Protein AF-A0A7S1X933-F1 (afdb_monomer)

pLDDT: mean 83.54, std 13.33, range [33.0, 96.56]

Radius of gyration: 29.33 Å; Cα contacts (8 Å, |Δi|>4): 426; chains: 1; bounding box: 76×57×85 Å

Nearest PDB structures (foldseek):
  2wit-assembly1_C  TM=8.909E-01  e=7.057E-05  Corynebacterium glutamicum
  8hk0-assembly1_B  TM=3.154E-01  e=6.117E+00  Streptomyces ficellus

Organism: NCBI:txid63592

Foldseek 3Di:
DLVVLLVVVVVVCVVCVVVVVVDPLPQQDCVRHPVNPGDHPCPCLLPVLLVLLQCLLCCLLCVVVLVVVQPPHDPVVSVCCVPVVVVVVVSSVCSVLVVLLVVLQVVCVVVVQDQDDDPPDPPDAGQQKWWAAPVRDTDRFDQDQDPPPGRDRDHDPRIQMRGNLVSDDPVVSSLVSLSVDPPSVVVNVVVVVVVVVVVVVSLLSRLQSVQCVVVVNPNDGDVVSSVVSSVVVVVVLVVLCVVCPVHSVVSVSVVSSVSSVVSVLVVLVVVVVVVQVVCVVVVVDDPPFDDQPDDLCCLPPPPPNDPVSVVLLVCCVPPLLVLQLVLQLLQPVVDDPVSSVVSSCQLPVLVVQLVVLVVCQVVCVVVVHGCNVVSVVSLLSNLVSLLVSLVLLCVLRRHDDDSSSSSSCSNSPVSSSSSSSNVRCVPVNGSYRPPD

Solvent-accessible surface area (backbone atoms only — not comparable to full-atom values): 23777 Å² total; per-residue (Å²): 106,59,70,59,48,44,59,48,51,52,56,50,48,67,68,40,47,64,61,62,74,69,61,76,58,87,64,35,32,53,90,62,20,96,82,67,71,28,46,59,90,53,47,56,55,77,42,62,50,27,51,50,14,41,52,48,54,42,39,68,50,52,51,55,53,53,51,68,79,42,70,94,57,52,73,65,59,48,53,50,51,67,50,51,53,55,49,57,50,49,52,51,50,47,34,53,55,50,44,49,48,51,50,38,39,52,50,18,53,72,71,64,61,52,74,40,68,60,90,90,56,79,95,82,61,56,49,25,47,37,17,25,41,85,85,70,50,78,42,83,56,49,75,38,81,34,99,87,78,44,73,32,91,46,51,60,93,77,32,52,72,42,48,31,48,89,48,49,57,75,78,53,34,63,57,55,59,32,63,82,41,98,59,20,68,58,54,47,53,50,47,53,65,49,50,53,57,51,52,52,54,52,47,56,52,45,18,48,44,54,28,17,62,77,50,82,62,35,92,79,50,60,68,68,56,26,51,51,42,43,52,50,52,52,50,50,52,51,49,39,43,61,74,24,54,98,44,25,66,60,43,50,43,51,53,31,37,63,57,7,56,68,43,51,57,50,49,64,53,45,58,60,50,50,52,51,50,52,30,50,77,69,66,74,49,69,90,80,58,43,71,71,89,56,59,68,59,42,79,78,67,45,90,78,74,50,72,65,46,57,51,42,41,54,39,21,68,79,45,36,25,57,35,42,8,49,42,46,25,28,44,42,75,92,50,58,72,65,62,34,51,46,30,30,45,60,34,33,52,29,44,52,48,18,53,52,42,59,71,40,38,72,63,34,49,77,72,77,40,86,52,60,67,62,20,51,52,26,42,50,52,27,26,51,49,50,20,52,52,51,52,49,46,26,61,64,60,59,31,82,82,55,72,66,59,39,39,50,42,23,67,76,37,39,34,39,49,23,40,42,43,37,50,41,39,70,75,72,42,59,59,41,76,79,87,126

InterPro domains:
  IPR000060 BCCT transporter family [PF02028] (2-109)
  IPR000060 BCCT transporter family [PF02028] (163-281)
  IPR000060 BCCT transporter family [PTHR30047] (1-366)
  IPR018093 BCCT transporter, conserved site [PS01303] (46-55)

Mean predicted aligned error: 9.93 Å

Sequence (436 aa):
YFLSLYVQSWGWYLWLLIPLSFQTDAIAHLDTAPDGRGAGVTWMNDWTIFYWGWWISWAPFVGMFAAKISRGRTVREFLNGMVVVPILYTFLWFVVLGGAGLQMEREAARQGVMCSYSAGLSSDTPVGFVCLSPNGVAVEGAKVADPYTGMSESCAPGFSKISRLSCFSAERQYFLLWEQFSSYRFFGILSIAVLIPSFATSSDSASLVIDCITSNGNPHPPIFQRVFWALTEGAAACALLIAGGRQAVNAVQTASILAALPYTFILCFMCPALWNVLKQEGGDWDHGQATFHCHLVDPITSPGMSTHRWVALGRAVVAPCVDVGRAGASQHQDSSSFVRVMEYITAAAPFYTWILLMALIPVASAANIDISPIAWSFYIAFVANVTRLRINARKVRGIAGHYSTDFIAALVAYPLVAVQLGEEVAANGPLSPKQT

Secondary structure (DSSP, 8-state):
-HHHHHHHHHHHHHHHHHHHHT---SS-BTTT-TTS-PBPTTHHIIIIIHHHHHHHHHHHHHHHHHHHHTTT--HHHHHHHHHHHHHHHHHHHIIIIIHHHHHHHHHHHHTT---BPPTTS-TT--B-EEEE-TTS-EEEPPEEEETTTEEEE-PPTTPEEEE-GGGS-HHHHHHHGGGGSTTHHHHHHHHHHHHHHHHHHHHHHHHHHHHHHHTTT-SS--HHHHHHHHHHHHHHHHHHHHHHGGGHHHHHHHHHHHHHHHHHHHHHHHHHHHHHHHHHHTT---TT-B--SS-TTHHHHSSS--HHHHHHHHHHHH-HHHHHHHHHHGGGTTS-HHHHHHHHHHHHHHHHHHHHHHHHHHHHHHTT---HHHHHHHHHHHHHHHHHHHHHHHHHHTB---HHHHHHHHHHHHHHHHHHHHHHHHHH--SSPPP-

Structure (mmCIF, N/CA/C/O backbone):
data_AF-A0A7S1X933-F1
#
_entry.id   AF-A0A7S1X933-F1
#
loop_
_atom_site.group_PDB
_atom_site.id
_atom_site.type_symbol
_atom_site.label_atom_id
_atom_site.label_alt_id
_atom_site.label_comp_id
_atom_site.label_asym_id
_atom_site.label_entity_id
_atom_site.label_seq_id
_atom_site.pdbx_PDB_ins_code
_atom_site.Cartn_x
_atom_site.Cartn_y
_atom_site.Cartn_z
_atom_site.occupancy
_atom_site.B_iso_or_equiv
_atom_site.auth_seq_id
_atom_site.auth_comp_id
_atom_site.auth_asym_id
_atom_site.auth_atom_id
_atom_site.pdbx_PDB_model_num
ATOM 1 N N . TYR A 1 1 ? 3.484 -12.803 -32.095 1.00 91.88 1 TYR A N 1
ATOM 2 C CA . TYR A 1 1 ? 4.114 -12.815 -30.759 1.00 91.88 1 TYR A CA 1
ATOM 3 C C . TYR A 1 1 ? 3.295 -12.026 -29.744 1.00 91.88 1 TYR A C 1
ATOM 5 O O . TYR A 1 1 ? 2.699 -12.662 -28.892 1.00 91.88 1 TYR A O 1
ATOM 13 N N . PHE A 1 2 ? 3.185 -10.694 -29.854 1.00 94.00 2 PHE A N 1
ATOM 14 C CA . PHE A 1 2 ? 2.499 -9.861 -28.849 1.00 94.00 2 PHE A CA 1
ATOM 15 C C . PHE A 1 2 ? 1.047 -10.255 -28.556 1.00 94.00 2 PHE A C 1
ATOM 17 O O . PHE A 1 2 ? 0.676 -10.333 -27.395 1.00 94.00 2 PHE A O 1
ATOM 24 N N . LEU A 1 3 ? 0.244 -10.583 -29.574 1.00 94.50 3 LEU A N 1
ATOM 25 C CA . LEU A 1 3 ? -1.133 -11.060 -29.365 1.00 94.50 3 LEU A CA 1
ATOM 26 C C . LEU A 1 3 ? -1.183 -12.384 -28.586 1.00 94.50 3 LEU A C 1
ATOM 28 O O . LEU A 1 3 ? -2.011 -12.552 -27.697 1.00 94.50 3 LEU A O 1
ATOM 32 N N . SER A 1 4 ? -0.265 -13.308 -28.878 1.00 96.12 4 SER A N 1
ATOM 33 C CA .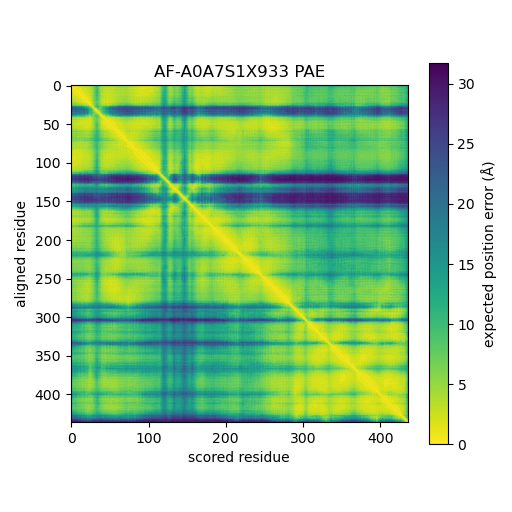 SER A 1 4 ? -0.136 -14.569 -28.139 1.00 96.12 4 SER A CA 1
ATOM 34 C C . SER A 1 4 ? 0.307 -14.319 -26.697 1.00 96.12 4 SER A C 1
ATOM 36 O O . SER A 1 4 ? -0.268 -14.893 -25.778 1.00 96.12 4 SER A O 1
ATOM 38 N N . LEU A 1 5 ? 1.283 -13.422 -26.499 1.00 95.69 5 LEU A N 1
ATOM 39 C CA . LEU A 1 5 ? 1.738 -13.007 -25.174 1.00 95.69 5 LEU A CA 1
ATOM 40 C C . LEU A 1 5 ? 0.599 -12.354 -24.386 1.00 95.69 5 LEU A C 1
ATOM 42 O O . LEU A 1 5 ? 0.437 -12.669 -23.219 1.00 95.69 5 LEU A O 1
ATOM 46 N N . TYR A 1 6 ? -0.234 -11.531 -25.025 1.00 94.62 6 TYR A N 1
ATOM 47 C CA . TYR A 1 6 ? -1.383 -10.890 -24.390 1.00 94.62 6 TYR A CA 1
ATOM 48 C C . TYR A 1 6 ? -2.352 -11.916 -23.795 1.00 94.62 6 TYR A C 1
ATOM 50 O O . TYR A 1 6 ? -2.657 -11.869 -22.605 1.00 94.62 6 TYR A O 1
ATOM 58 N N . VAL A 1 7 ? -2.792 -12.883 -24.608 1.00 95.62 7 VAL A N 1
ATOM 59 C CA . VAL A 1 7 ? -3.700 -13.956 -24.165 1.00 95.62 7 VAL A CA 1
ATOM 60 C C . VAL A 1 7 ? -3.053 -14.795 -23.059 1.00 95.62 7 VAL A C 1
ATOM 62 O O . VAL A 1 7 ? -3.693 -15.111 -22.057 1.00 95.62 7 VAL A O 1
ATOM 65 N N . GLN A 1 8 ? -1.768 -15.118 -23.209 1.00 95.88 8 GLN A N 1
ATOM 66 C CA . GLN A 1 8 ? -1.029 -15.897 -22.222 1.00 95.88 8 GLN A CA 1
ATOM 67 C C . GLN A 1 8 ? -0.871 -15.152 -20.889 1.00 95.88 8 GLN A C 1
ATOM 69 O O . GLN A 1 8 ? -1.072 -15.756 -19.838 1.00 95.88 8 GLN A O 1
ATOM 74 N N . SER A 1 9 ? -0.553 -13.856 -20.910 1.00 95.69 9 SER A N 1
ATOM 75 C CA . SER A 1 9 ? -0.414 -13.020 -19.713 1.00 95.69 9 SER A CA 1
ATOM 76 C C . SER A 1 9 ? -1.706 -12.967 -18.904 1.00 95.69 9 SER A C 1
ATOM 78 O O . SER A 1 9 ? -1.644 -13.037 -17.681 1.00 95.69 9 SER A O 1
ATOM 80 N N . TRP A 1 10 ? -2.869 -12.912 -19.559 1.00 94.88 10 TRP A N 1
ATOM 81 C CA . TRP A 1 10 ? -4.164 -13.003 -18.879 1.00 94.88 10 TRP A CA 1
ATOM 82 C C . TRP A 1 10 ? -4.351 -14.336 -18.155 1.00 94.88 10 TRP A C 1
ATOM 84 O O . TRP A 1 10 ? -4.685 -14.349 -16.971 1.00 94.88 10 TRP A O 1
ATOM 94 N N . GLY A 1 11 ? -4.097 -15.453 -18.844 1.00 96.00 11 GLY A N 1
ATOM 95 C CA . GLY A 1 11 ? -4.201 -16.784 -18.241 1.00 96.00 11 GLY A CA 1
ATOM 96 C C . GLY A 1 11 ? -3.270 -16.952 -17.038 1.00 96.00 11 GLY A C 1
ATOM 97 O O . GLY A 1 11 ? -3.694 -17.432 -15.988 1.00 96.00 11 GLY A O 1
ATOM 98 N N . TRP A 1 12 ? -2.025 -16.484 -17.162 1.00 95.44 12 TRP A N 1
ATOM 99 C CA . TRP A 1 12 ? -1.046 -16.518 -16.076 1.00 95.44 12 TRP A CA 1
ATOM 100 C C . TRP A 1 12 ? -1.426 -15.622 -14.902 1.00 95.44 12 TRP A C 1
ATOM 102 O O . TRP A 1 12 ? -1.317 -16.059 -13.761 1.00 95.44 12 TRP A O 1
ATOM 112 N N . TYR A 1 13 ? -1.898 -14.403 -15.159 1.00 94.81 13 TYR A N 1
ATOM 113 C CA . TYR A 1 13 ? -2.321 -13.490 -14.101 1.00 94.81 13 TYR A CA 1
ATOM 114 C C . TYR A 1 13 ? -3.482 -14.067 -13.286 1.00 94.81 13 TYR A C 1
ATOM 116 O O . TYR A 1 13 ? -3.426 -14.063 -12.061 1.00 94.81 13 TYR A O 1
ATOM 124 N N . LEU A 1 14 ? -4.502 -14.620 -13.950 1.00 95.06 14 LEU A N 1
ATOM 125 C CA . LEU A 1 14 ? -5.646 -15.228 -13.266 1.00 95.06 14 LEU A CA 1
ATOM 126 C C . LEU A 1 14 ? -5.241 -16.459 -12.450 1.00 95.06 14 LEU A C 1
ATOM 128 O O . LEU A 1 14 ? -5.724 -16.637 -11.334 1.00 95.06 14 LEU A O 1
ATOM 132 N N . TRP A 1 15 ? -4.339 -17.284 -12.984 1.00 96.31 15 TRP A N 1
ATOM 133 C CA . TRP A 1 15 ? -3.818 -18.446 -12.267 1.00 96.31 15 TRP A CA 1
ATOM 134 C C . TRP A 1 15 ? -2.989 -18.043 -11.038 1.00 96.31 15 TRP A C 1
ATOM 136 O O . TRP A 1 15 ? -3.133 -18.632 -9.967 1.00 96.31 15 TRP A O 1
ATOM 146 N N . LEU A 1 16 ? -2.161 -17.005 -11.173 1.00 93.44 16 LEU A N 1
ATOM 147 C CA . LEU A 1 16 ? -1.272 -16.528 -10.117 1.00 93.44 16 LEU A CA 1
ATOM 148 C C . LEU A 1 16 ? -1.927 -15.564 -9.124 1.00 93.44 16 LEU A C 1
ATOM 150 O O . LEU A 1 16 ? -1.303 -15.239 -8.116 1.00 93.44 16 LEU A O 1
ATOM 154 N N . LEU A 1 17 ? -3.160 -15.116 -9.365 1.00 93.12 17 LEU A N 1
ATOM 155 C CA . LEU A 1 17 ? -3.806 -14.087 -8.551 1.00 93.12 17 LEU A CA 1
ATOM 156 C C . LEU A 1 17 ? -3.833 -14.459 -7.066 1.00 93.12 17 LEU A C 1
ATOM 158 O O . LEU A 1 17 ? -3.429 -13.663 -6.222 1.00 93.12 17 LEU A O 1
ATOM 162 N N . ILE A 1 18 ? -4.276 -15.677 -6.750 1.00 93.50 18 ILE A N 1
ATOM 163 C CA . ILE A 1 18 ? -4.334 -16.167 -5.371 1.00 93.50 18 ILE A CA 1
ATOM 164 C C . ILE A 1 18 ? -2.924 -16.323 -4.783 1.00 93.50 18 ILE A C 1
ATOM 166 O O . ILE A 1 18 ? -2.656 -15.657 -3.787 1.00 93.50 18 ILE A O 1
ATOM 170 N N . PRO A 1 19 ? -2.002 -17.128 -5.352 1.00 90.50 19 PRO A N 1
ATOM 171 C CA . PRO A 1 19 ? -0.690 -17.315 -4.733 1.00 90.50 19 PRO A CA 1
ATOM 172 C C . PRO A 1 19 ? 0.097 -16.003 -4.594 1.00 90.50 19 PRO A C 1
ATOM 174 O O . PRO A 1 19 ? 0.678 -15.775 -3.539 1.00 90.50 19 PRO A O 1
ATOM 177 N N . LEU A 1 20 ? 0.053 -15.093 -5.577 1.00 88.94 20 LEU A N 1
ATOM 178 C CA . LEU A 1 20 ? 0.737 -13.797 -5.471 1.00 88.94 20 LEU A CA 1
ATOM 179 C C . LEU A 1 20 ? 0.117 -12.872 -4.417 1.00 88.94 20 LEU A C 1
ATOM 181 O O . LEU A 1 20 ? 0.845 -12.100 -3.800 1.00 88.94 20 LEU A O 1
ATOM 185 N N . SER A 1 21 ? -1.194 -12.963 -4.166 1.00 91.25 21 SER A N 1
ATOM 186 C CA . SER A 1 21 ? -1.859 -12.166 -3.119 1.00 91.25 21 SER A CA 1
ATOM 187 C C . SER A 1 21 ? -1.394 -12.533 -1.706 1.00 91.25 21 SER A C 1
ATOM 189 O O . SER A 1 21 ? -1.470 -11.702 -0.805 1.00 91.25 21 SER A O 1
ATOM 191 N N . PHE A 1 22 ? -0.913 -13.765 -1.514 1.00 89.44 22 PHE A N 1
ATOM 192 C CA . PHE A 1 22 ? -0.416 -14.278 -0.232 1.00 89.44 22 PHE A CA 1
ATOM 193 C C . PHE A 1 22 ? 1.101 -14.513 -0.226 1.00 89.44 22 PHE A C 1
ATOM 195 O O . PHE A 1 22 ? 1.631 -15.065 0.739 1.00 89.44 22 PHE A O 1
ATOM 202 N N . GLN A 1 23 ? 1.808 -14.102 -1.281 1.00 85.94 23 GLN A N 1
ATOM 203 C CA . GLN A 1 23 ? 3.253 -14.258 -1.367 1.00 85.94 23 GLN A CA 1
ATOM 204 C C . GLN A 1 23 ? 3.923 -13.314 -0.370 1.00 85.94 23 GLN A C 1
ATOM 206 O O . GLN A 1 23 ? 3.824 -12.095 -0.479 1.00 85.94 23 GLN A O 1
ATOM 211 N N . THR A 1 24 ? 4.639 -13.891 0.588 1.00 83.56 24 THR A N 1
ATOM 212 C CA . THR A 1 24 ? 5.456 -13.163 1.572 1.00 83.56 24 THR A CA 1
ATOM 213 C C . THR A 1 24 ? 6.941 -13.490 1.451 1.00 83.56 24 THR A C 1
ATOM 215 O O . THR A 1 24 ? 7.734 -13.024 2.258 1.00 83.56 24 THR A O 1
ATOM 218 N N . ASP A 1 25 ? 7.307 -14.307 0.457 1.00 77.81 25 ASP A N 1
ATOM 219 C CA . ASP A 1 25 ? 8.660 -14.827 0.214 1.00 77.81 25 ASP A CA 1
ATOM 220 C C . ASP A 1 25 ? 9.264 -15.663 1.358 1.00 77.81 25 ASP A C 1
ATOM 222 O O . ASP A 1 25 ? 10.399 -16.107 1.270 1.00 77.81 25 ASP A O 1
ATOM 226 N N . ALA A 1 26 ? 8.471 -16.009 2.377 1.00 76.25 26 ALA A N 1
ATOM 227 C CA . ALA A 1 26 ? 8.931 -16.749 3.556 1.00 76.25 26 ALA A CA 1
ATOM 228 C C . ALA A 1 26 ? 9.532 -18.142 3.262 1.00 76.25 26 ALA A C 1
ATOM 230 O O . ALA A 1 26 ? 10.187 -18.722 4.123 1.00 76.25 26 ALA A O 1
ATOM 231 N N . ILE A 1 27 ? 9.278 -18.704 2.076 1.00 71.06 27 ILE A N 1
ATOM 232 C CA . ILE A 1 27 ? 9.758 -20.033 1.660 1.00 71.06 27 ILE A CA 1
ATOM 233 C C . ILE A 1 27 ? 10.869 -19.924 0.596 1.00 71.06 27 ILE A C 1
ATOM 235 O O . ILE A 1 27 ? 11.725 -20.804 0.509 1.00 71.06 27 ILE A O 1
ATOM 239 N N . ALA A 1 28 ? 10.872 -18.861 -0.217 1.00 61.47 28 ALA A N 1
ATOM 240 C CA . ALA A 1 28 ? 11.600 -18.787 -1.488 1.00 61.47 28 ALA A CA 1
ATOM 241 C C . ALA A 1 28 ? 12.834 -17.864 -1.458 1.00 61.47 28 ALA A C 1
ATOM 243 O O . ALA A 1 28 ? 13.281 -17.393 -2.505 1.00 61.47 28 ALA A O 1
ATOM 244 N N . HIS A 1 29 ? 13.431 -17.668 -0.281 1.00 62.03 29 HIS A N 1
ATOM 245 C CA . HIS A 1 29 ? 14.722 -16.997 -0.157 1.00 62.03 29 HIS A CA 1
ATOM 246 C C . HIS A 1 29 ? 15.837 -17.795 -0.857 1.00 62.03 29 HIS A C 1
ATOM 248 O O . HIS A 1 29 ? 15.797 -19.030 -0.905 1.00 62.03 29 HIS A O 1
ATOM 254 N N . LEU A 1 30 ? 16.825 -17.076 -1.407 1.00 54.19 30 LEU A N 1
ATOM 255 C CA . LEU A 1 30 ? 17.920 -17.589 -2.253 1.00 54.19 30 LEU A CA 1
ATOM 256 C C . LEU A 1 30 ? 18.667 -18.820 -1.691 1.00 54.19 30 LEU A C 1
ATOM 258 O O . LEU A 1 30 ? 19.241 -19.575 -2.472 1.00 54.19 30 LEU A O 1
ATOM 262 N N . ASP A 1 31 ? 18.591 -19.065 -0.379 1.00 54.16 31 ASP A N 1
ATOM 263 C CA . ASP A 1 31 ? 19.280 -20.164 0.308 1.00 54.16 31 ASP A CA 1
ATOM 264 C C . ASP A 1 31 ? 18.370 -21.356 0.690 1.00 54.16 31 ASP A C 1
ATOM 266 O O . ASP A 1 31 ? 18.869 -22.390 1.133 1.00 54.16 31 ASP A O 1
ATOM 270 N N . THR A 1 32 ? 17.041 -21.250 0.530 1.00 53.56 32 THR A N 1
ATOM 271 C CA . THR A 1 32 ? 16.071 -22.287 0.962 1.00 53.56 32 THR A CA 1
ATOM 272 C C . THR A 1 32 ? 15.069 -22.717 -0.107 1.00 53.56 32 THR A C 1
ATOM 274 O O . THR A 1 32 ? 14.332 -23.683 0.107 1.00 53.56 32 THR A O 1
ATOM 277 N N . ALA A 1 33 ? 15.025 -22.043 -1.260 1.00 55.31 33 ALA A N 1
ATOM 278 C CA . ALA A 1 33 ? 14.154 -22.443 -2.360 1.00 55.31 33 ALA A CA 1
ATOM 279 C C . ALA A 1 33 ? 14.556 -23.842 -2.893 1.00 55.31 33 ALA A C 1
ATOM 281 O O . ALA A 1 33 ? 15.719 -24.037 -3.258 1.00 55.31 33 ALA A O 1
ATOM 282 N N . PRO A 1 34 ? 13.627 -24.820 -2.988 1.00 52.78 34 PRO A N 1
ATOM 283 C CA . PRO A 1 34 ? 13.935 -26.193 -3.416 1.00 52.78 34 PRO A CA 1
ATOM 284 C C . PRO A 1 34 ? 14.586 -26.319 -4.802 1.00 52.78 34 PRO A C 1
ATOM 286 O O . PRO A 1 34 ? 15.163 -27.355 -5.121 1.00 52.78 34 PRO A O 1
ATOM 289 N N . ASP A 1 35 ? 14.471 -25.288 -5.637 1.00 58.53 35 ASP A N 1
ATOM 290 C CA . ASP A 1 35 ? 15.016 -25.228 -6.990 1.00 58.53 35 ASP A CA 1
ATOM 291 C C . ASP A 1 35 ? 16.344 -24.451 -7.092 1.00 58.53 35 ASP A C 1
ATOM 293 O O . ASP A 1 35 ? 16.897 -24.342 -8.190 1.00 58.53 35 ASP A O 1
ATOM 297 N N . GLY A 1 36 ? 16.863 -23.916 -5.977 1.00 55.59 36 GLY A N 1
ATOM 298 C CA . GLY A 1 36 ? 18.095 -23.121 -5.931 1.00 55.59 36 GLY A CA 1
ATOM 299 C C . GLY A 1 36 ? 18.015 -21.805 -6.713 1.00 55.59 36 GLY A C 1
ATOM 300 O O . GLY A 1 36 ? 19.046 -21.250 -7.092 1.00 55.59 36 GLY A O 1
ATOM 301 N N . ARG A 1 37 ? 16.799 -21.327 -7.012 1.00 57.91 37 ARG A N 1
ATOM 302 C CA . ARG A 1 37 ? 16.532 -20.112 -7.801 1.00 57.91 37 ARG A CA 1
ATOM 303 C C . ARG A 1 37 ? 15.656 -19.118 -7.040 1.00 57.91 37 ARG A C 1
ATOM 305 O O . ARG A 1 37 ? 14.892 -18.373 -7.653 1.00 57.91 37 ARG A O 1
ATOM 312 N N . GLY A 1 38 ? 15.766 -19.122 -5.712 1.00 59.78 38 GLY A N 1
ATOM 313 C CA . GLY A 1 38 ? 15.037 -18.206 -4.842 1.00 59.78 38 GLY A CA 1
ATOM 314 C C . GLY A 1 38 ? 15.299 -16.741 -5.191 1.00 59.78 38 GLY A C 1
ATOM 315 O O . GLY A 1 38 ? 16.345 -16.390 -5.743 1.00 59.78 38 GLY A O 1
ATOM 316 N N . ALA A 1 39 ? 14.330 -15.881 -4.894 1.00 64.19 39 ALA A N 1
ATOM 317 C CA . ALA A 1 39 ? 14.489 -14.448 -5.075 1.00 64.19 39 ALA A CA 1
ATOM 318 C C . ALA A 1 39 ? 15.403 -13.878 -3.977 1.00 64.19 39 ALA A C 1
ATOM 320 O O . ALA A 1 39 ? 15.568 -14.465 -2.902 1.00 64.19 39 ALA A O 1
ATOM 321 N N . GLY A 1 40 ? 16.069 -12.754 -4.267 1.00 67.94 40 GLY A N 1
ATOM 322 C CA . GLY A 1 40 ? 16.910 -12.087 -3.271 1.00 67.94 40 GLY A CA 1
ATOM 323 C C . GLY A 1 40 ? 16.071 -11.678 -2.063 1.00 67.94 40 GLY A C 1
ATOM 324 O O . GLY A 1 40 ? 14.895 -11.367 -2.223 1.00 67.94 40 GLY A O 1
ATOM 325 N N . VAL A 1 41 ? 16.673 -11.616 -0.873 1.00 69.62 41 VAL A N 1
ATOM 326 C CA . VAL A 1 41 ? 15.973 -11.268 0.386 1.00 69.62 41 VAL A CA 1
ATOM 327 C C . VAL A 1 41 ? 15.207 -9.935 0.287 1.00 69.62 41 VAL A C 1
ATOM 329 O O . VAL A 1 41 ? 14.226 -9.716 0.992 1.00 69.62 41 VAL A O 1
ATOM 332 N N . THR A 1 42 ? 15.619 -9.036 -0.611 1.00 78.44 42 THR A N 1
ATOM 333 C CA . THR A 1 42 ? 14.981 -7.732 -0.831 1.00 78.44 42 THR A CA 1
ATOM 334 C C . THR A 1 42 ? 13.876 -7.736 -1.885 1.00 78.44 42 THR A C 1
ATOM 336 O O . THR A 1 42 ? 13.177 -6.737 -2.003 1.00 78.44 42 THR A O 1
ATOM 339 N N . TRP A 1 43 ? 13.643 -8.829 -2.621 1.00 81.94 43 TRP A N 1
ATOM 340 C CA . TRP A 1 43 ? 12.749 -8.827 -3.787 1.00 81.94 43 TRP A CA 1
ATOM 341 C C . TRP A 1 43 ? 11.331 -8.350 -3.451 1.00 81.94 43 TRP A C 1
ATOM 343 O O . TRP A 1 43 ? 10.768 -7.512 -4.155 1.00 81.94 43 TRP A O 1
ATOM 353 N N . MET A 1 44 ? 10.764 -8.820 -2.336 1.00 85.31 44 MET A N 1
ATOM 354 C CA . MET A 1 44 ? 9.445 -8.364 -1.884 1.00 85.31 44 MET A CA 1
ATOM 355 C C . MET A 1 44 ? 9.421 -6.871 -1.544 1.00 85.31 44 MET A C 1
ATOM 357 O O . MET A 1 44 ? 8.425 -6.207 -1.835 1.00 85.31 44 MET A O 1
ATOM 361 N N . ASN A 1 45 ? 10.500 -6.347 -0.956 1.00 84.06 45 ASN A N 1
ATOM 362 C CA . ASN A 1 45 ? 10.629 -4.933 -0.606 1.00 84.06 45 ASN A CA 1
ATOM 363 C C . ASN A 1 45 ? 10.760 -4.064 -1.861 1.00 84.06 45 ASN A C 1
ATOM 365 O O . ASN A 1 45 ? 10.062 -3.059 -1.981 1.00 84.06 45 ASN A O 1
ATOM 369 N N . ASP A 1 46 ? 11.591 -4.495 -2.809 1.00 84.06 46 ASP A N 1
ATOM 370 C CA . ASP A 1 46 ? 11.923 -3.750 -4.026 1.00 84.06 46 ASP A CA 1
ATOM 371 C C . ASP A 1 46 ? 10.747 -3.698 -5.020 1.00 84.06 46 ASP A C 1
ATOM 373 O O . ASP A 1 46 ? 10.640 -2.759 -5.813 1.00 84.06 46 ASP A O 1
ATOM 377 N N . TRP A 1 47 ? 9.846 -4.690 -4.967 1.00 88.88 47 TRP A N 1
ATOM 378 C CA . TRP A 1 47 ? 8.699 -4.824 -5.868 1.00 88.88 47 TRP A CA 1
ATOM 379 C C . TRP A 1 47 ? 7.362 -4.692 -5.135 1.00 88.88 47 TRP A C 1
ATOM 381 O O . TRP A 1 47 ? 6.790 -3.605 -5.076 1.00 88.88 47 TRP A O 1
ATOM 391 N N . THR A 1 48 ? 6.822 -5.792 -4.606 1.00 91.44 48 THR A N 1
ATOM 392 C CA . THR A 1 48 ? 5.431 -5.867 -4.133 1.00 91.44 48 THR A CA 1
ATOM 393 C C . THR A 1 48 ? 5.120 -4.843 -3.041 1.00 91.44 48 THR A C 1
ATOM 395 O O . THR A 1 48 ? 4.131 -4.118 -3.139 1.00 91.44 48 THR A O 1
ATOM 398 N N . ILE A 1 49 ? 5.964 -4.754 -2.011 1.00 90.69 49 ILE A N 1
ATOM 399 C CA . ILE A 1 49 ? 5.756 -3.849 -0.873 1.00 90.69 49 ILE A CA 1
ATOM 400 C C . ILE A 1 49 ? 5.952 -2.396 -1.304 1.00 90.69 49 ILE A C 1
ATOM 402 O O . ILE A 1 49 ? 5.149 -1.542 -0.924 1.00 90.69 49 ILE A O 1
ATOM 406 N N . PHE A 1 50 ? 6.955 -2.114 -2.139 1.00 92.19 50 PHE A N 1
ATOM 407 C CA . PHE A 1 50 ? 7.131 -0.790 -2.723 1.00 92.19 50 PHE A CA 1
ATOM 408 C C . PHE A 1 50 ? 5.895 -0.345 -3.514 1.00 92.19 50 PHE A C 1
ATOM 410 O O . PHE A 1 50 ? 5.369 0.732 -3.239 1.00 92.19 50 PHE A O 1
ATOM 417 N N . TYR A 1 51 ? 5.391 -1.159 -4.450 1.00 93.94 51 TYR A N 1
ATOM 418 C CA . TYR A 1 51 ? 4.209 -0.789 -5.232 1.00 93.94 51 TYR A CA 1
ATOM 419 C C . TYR A 1 51 ? 2.967 -0.645 -4.355 1.00 93.94 51 TYR A C 1
ATOM 421 O O . TYR A 1 51 ? 2.195 0.285 -4.573 1.00 93.94 51 TYR A O 1
ATOM 429 N N . TRP A 1 52 ? 2.781 -1.481 -3.327 1.00 94.50 52 TRP A N 1
ATOM 430 C CA . TRP A 1 52 ? 1.699 -1.257 -2.366 1.00 94.50 52 TRP A CA 1
ATOM 431 C C . TRP A 1 52 ? 1.833 0.078 -1.643 1.00 94.50 52 TRP A C 1
ATOM 433 O O . TRP A 1 52 ? 0.861 0.830 -1.584 1.00 94.50 52 TRP A O 1
ATOM 443 N N . GLY A 1 53 ? 3.031 0.403 -1.154 1.00 93.75 53 GLY A N 1
ATOM 444 C CA . GLY A 1 53 ? 3.309 1.692 -0.531 1.00 93.75 53 GLY A CA 1
ATOM 445 C C . GLY A 1 53 ? 3.024 2.856 -1.482 1.00 93.75 53 GLY A C 1
ATOM 446 O O . GLY A 1 53 ? 2.285 3.783 -1.149 1.00 93.75 53 GLY A O 1
ATOM 447 N N . TRP A 1 54 ? 3.518 2.773 -2.714 1.00 94.12 54 TRP A N 1
ATOM 448 C CA . TRP A 1 54 ? 3.242 3.763 -3.747 1.00 94.12 54 TRP A CA 1
ATOM 449 C C . TRP A 1 54 ? 1.732 3.947 -3.947 1.00 94.12 54 TRP A C 1
ATOM 451 O O . TRP A 1 54 ? 1.226 5.049 -3.729 1.00 94.12 54 TRP A O 1
ATOM 461 N N . TRP A 1 55 ? 0.981 2.892 -4.274 1.00 94.19 55 TRP A N 1
ATOM 462 C CA . TRP A 1 55 ? -0.453 3.012 -4.558 1.00 94.19 55 TRP A CA 1
ATOM 463 C C . TRP A 1 55 ? -1.256 3.547 -3.372 1.00 94.19 55 TRP A C 1
ATOM 465 O O . TRP A 1 55 ? -2.145 4.376 -3.562 1.00 94.19 55 TRP A O 1
ATOM 475 N N . ILE A 1 56 ? -0.920 3.128 -2.151 1.00 94.44 56 ILE A N 1
ATOM 476 C CA . ILE A 1 56 ? -1.569 3.607 -0.928 1.00 94.44 56 ILE A CA 1
ATOM 477 C C . ILE A 1 56 ? -1.283 5.095 -0.710 1.00 94.44 56 ILE A C 1
ATOM 479 O O . ILE A 1 56 ? -2.217 5.856 -0.473 1.00 94.44 56 ILE A O 1
ATOM 483 N N . SER A 1 57 ? -0.030 5.540 -0.845 1.00 91.19 57 SER A N 1
ATOM 484 C CA . SER A 1 57 ? 0.315 6.964 -0.701 1.00 91.19 57 SER A CA 1
ATOM 485 C C . SER A 1 57 ? -0.359 7.854 -1.759 1.00 91.19 57 SER A C 1
ATOM 487 O O . SER A 1 57 ? -0.645 9.021 -1.496 1.00 91.19 57 SER A O 1
ATOM 489 N N . TRP A 1 58 ? -0.669 7.299 -2.936 1.00 90.44 58 TRP A N 1
ATOM 490 C CA . TRP A 1 58 ? -1.349 7.990 -4.039 1.00 90.44 58 TRP A CA 1
ATOM 491 C C . TRP A 1 58 ? -2.880 7.924 -3.996 1.00 90.44 58 TRP A C 1
ATOM 493 O O . TRP A 1 58 ? -3.550 8.701 -4.682 1.00 90.44 58 TRP A O 1
ATOM 503 N N . ALA A 1 59 ? -3.462 7.043 -3.183 1.00 90.19 59 ALA A N 1
ATOM 504 C CA . ALA A 1 59 ? -4.907 6.864 -3.092 1.00 90.19 59 ALA A CA 1
ATOM 505 C C . ALA A 1 59 ? -5.720 8.148 -2.787 1.00 90.19 59 ALA A C 1
ATOM 507 O O . ALA A 1 59 ? -6.759 8.319 -3.433 1.00 90.19 59 ALA A O 1
ATOM 508 N N . PRO A 1 60 ? -5.301 9.090 -1.907 1.00 84.94 60 PRO A N 1
ATOM 509 C CA . PRO A 1 60 ? -6.084 10.308 -1.671 1.00 84.94 60 PRO A CA 1
ATOM 510 C C . PRO A 1 60 ? -6.146 11.206 -2.912 1.00 84.94 60 PRO A C 1
ATOM 512 O O . PRO A 1 60 ? -7.188 11.797 -3.202 1.00 84.94 60 PRO A O 1
ATOM 515 N N . PHE A 1 61 ? -5.049 11.269 -3.672 1.00 84.69 61 PHE A N 1
ATOM 516 C CA . PHE A 1 61 ? -4.973 12.021 -4.921 1.00 84.69 61 PHE A CA 1
ATOM 517 C C . PHE A 1 61 ? -5.891 11.417 -5.990 1.00 84.69 61 PHE A C 1
ATOM 519 O O . PHE A 1 61 ? -6.790 12.091 -6.505 1.00 84.69 61 PHE A O 1
ATOM 526 N N . VAL A 1 62 ? -5.697 10.128 -6.278 1.00 88.81 62 VAL A N 1
ATOM 527 C CA . VAL A 1 62 ? -6.449 9.425 -7.322 1.00 88.81 62 VAL A CA 1
ATOM 528 C C . VAL A 1 62 ? -7.937 9.383 -6.981 1.00 88.81 62 VAL A C 1
ATOM 530 O O . VAL A 1 62 ? -8.761 9.615 -7.861 1.00 88.81 62 VAL A O 1
ATOM 533 N N . GLY A 1 63 ? -8.296 9.169 -5.712 1.00 87.56 63 GLY A N 1
ATOM 534 C CA . GLY A 1 63 ? -9.685 9.140 -5.254 1.00 87.56 63 GLY A CA 1
ATOM 535 C C . GLY A 1 63 ? -10.417 10.468 -5.462 1.00 87.56 63 GLY A C 1
ATOM 536 O O . GLY A 1 63 ? -11.519 10.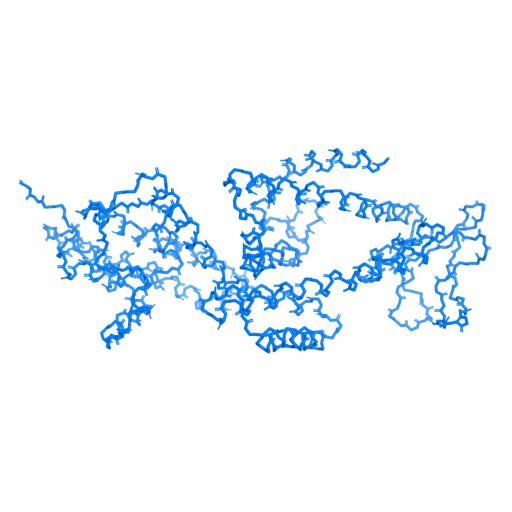485 -6.012 1.00 87.56 63 GLY A O 1
ATOM 537 N N . MET A 1 64 ? -9.794 11.593 -5.096 1.00 84.88 64 MET A N 1
ATOM 538 C CA . MET A 1 64 ? -10.366 12.932 -5.300 1.00 84.88 64 MET A CA 1
ATOM 539 C C . MET A 1 64 ? -10.525 13.273 -6.784 1.00 84.88 64 MET A C 1
ATOM 541 O O . MET A 1 64 ? -11.566 13.790 -7.199 1.00 84.88 64 MET A O 1
ATOM 545 N N . PHE A 1 65 ? -9.512 12.969 -7.597 1.00 82.12 65 PHE A N 1
ATOM 546 C CA . PHE A 1 65 ? -9.581 13.167 -9.043 1.00 82.12 65 PHE A CA 1
ATOM 547 C C . PHE A 1 65 ? -10.697 12.320 -9.670 1.00 82.12 65 PHE A C 1
ATOM 549 O O . PHE A 1 65 ? -11.561 12.851 -10.372 1.00 82.12 65 PHE A O 1
ATOM 556 N N . ALA A 1 66 ? -10.725 11.024 -9.347 1.00 86.75 66 ALA A N 1
ATOM 557 C CA . ALA A 1 66 ? -11.730 10.069 -9.796 1.00 86.75 66 ALA A CA 1
ATOM 558 C C . ALA A 1 66 ? -13.152 10.521 -9.438 1.00 86.75 66 ALA A C 1
ATOM 560 O O . ALA A 1 66 ? -14.043 10.452 -10.288 1.00 86.75 66 ALA A O 1
ATOM 561 N N . ALA A 1 67 ? -13.361 11.035 -8.223 1.00 86.00 67 ALA A N 1
ATOM 562 C CA . ALA A 1 67 ? -14.645 11.568 -7.782 1.00 86.00 67 ALA A CA 1
ATOM 563 C C . ALA A 1 67 ? -15.082 12.789 -8.610 1.00 86.00 67 ALA A C 1
ATOM 565 O O . ALA A 1 67 ? -16.223 12.843 -9.073 1.00 86.00 67 ALA A O 1
ATOM 566 N N . LYS A 1 68 ? -14.174 13.744 -8.867 1.00 81.38 68 LYS A N 1
ATOM 567 C CA . LYS A 1 68 ? -14.481 14.964 -9.637 1.00 81.38 68 LYS A CA 1
ATOM 568 C C . LYS A 1 68 ? -14.921 14.662 -11.070 1.00 81.38 68 LYS A C 1
ATOM 570 O O . LYS A 1 68 ? -15.911 15.227 -11.532 1.00 81.38 68 LYS A O 1
ATOM 575 N N . ILE A 1 69 ? -14.226 13.761 -11.765 1.00 84.56 69 ILE A N 1
ATOM 576 C CA . ILE A 1 69 ? -14.544 13.419 -13.164 1.00 84.56 69 ILE A CA 1
ATOM 577 C C . ILE A 1 69 ? -15.736 12.459 -13.308 1.00 84.56 69 ILE A C 1
ATOM 579 O O . ILE A 1 69 ? -16.206 12.218 -14.419 1.00 84.56 69 ILE A O 1
ATOM 583 N N . SER A 1 70 ? -16.229 11.905 -12.197 1.00 91.44 70 SER A N 1
ATOM 584 C CA . SER A 1 70 ? -17.303 10.901 -12.186 1.00 91.44 70 SER A CA 1
ATOM 585 C C . SER A 1 70 ? -18.641 11.445 -11.682 1.00 91.44 70 SER A C 1
ATOM 587 O O . SER A 1 70 ? -19.554 10.670 -11.397 1.00 91.44 70 SER A O 1
ATOM 589 N N . ARG A 1 71 ? -18.789 12.774 -11.591 1.00 88.94 71 ARG A N 1
ATOM 590 C CA . ARG A 1 71 ? -20.042 13.418 -11.178 1.00 88.94 71 ARG A CA 1
ATOM 591 C C . ARG A 1 71 ? -21.201 12.996 -12.091 1.00 88.94 71 ARG A C 1
ATOM 593 O O . ARG A 1 71 ? -21.117 13.133 -13.307 1.00 88.94 71 ARG A O 1
ATOM 600 N N . GLY A 1 72 ? -22.291 12.521 -11.487 1.00 90.94 72 GLY A N 1
ATOM 601 C CA . GLY A 1 72 ? -23.503 12.097 -12.201 1.00 90.94 72 GLY A CA 1
ATOM 602 C C . GLY A 1 72 ? -23.486 10.656 -12.723 1.00 90.94 72 GLY A C 1
ATOM 603 O O . GLY A 1 72 ? -24.445 10.254 -13.373 1.00 90.94 72 GLY A O 1
ATOM 604 N N . ARG A 1 73 ? -22.434 9.874 -12.443 1.00 93.75 73 ARG A N 1
ATOM 605 C CA . ARG A 1 73 ? -22.382 8.437 -12.759 1.00 93.75 73 ARG A CA 1
ATOM 606 C C . ARG A 1 73 ? -22.939 7.602 -11.612 1.00 93.75 73 ARG A C 1
ATOM 608 O O . ARG A 1 73 ? -22.826 7.984 -10.449 1.00 93.75 73 ARG A O 1
ATOM 615 N N . THR A 1 74 ? -23.479 6.429 -11.927 1.00 94.19 74 THR A N 1
ATOM 616 C CA . THR A 1 74 ? -23.827 5.442 -10.898 1.00 94.19 74 THR A CA 1
ATOM 617 C C . THR A 1 74 ? -22.563 4.833 -10.282 1.00 94.19 74 THR A C 1
ATOM 619 O O . THR A 1 74 ? -21.525 4.724 -10.939 1.00 94.19 74 THR A O 1
ATOM 622 N N . VAL A 1 75 ? -22.650 4.354 -9.034 1.00 90.94 75 VAL A N 1
ATOM 623 C CA . VAL A 1 75 ? -21.534 3.656 -8.360 1.00 90.94 75 VAL A CA 1
ATOM 624 C C . VAL A 1 75 ? -21.046 2.460 -9.186 1.00 90.94 75 VAL A C 1
ATOM 626 O O . VAL A 1 75 ? -19.848 2.214 -9.284 1.00 90.94 75 VAL A O 1
ATOM 629 N N . ARG A 1 76 ? -21.963 1.741 -9.846 1.00 92.31 76 ARG A N 1
ATOM 630 C CA . ARG A 1 76 ? -21.623 0.603 -10.710 1.00 92.31 76 ARG A CA 1
ATOM 631 C C . ARG A 1 76 ? -20.803 1.027 -11.928 1.00 92.31 76 ARG A C 1
ATOM 633 O O . ARG A 1 76 ? -19.789 0.400 -12.220 1.00 92.31 76 ARG A O 1
ATOM 640 N N . GLU A 1 77 ? -21.232 2.067 -12.640 1.00 93.81 77 GLU A N 1
ATOM 641 C CA . GLU A 1 77 ? -20.497 2.592 -13.799 1.00 93.81 77 GLU A CA 1
ATOM 642 C C . GLU A 1 77 ? -19.127 3.128 -13.392 1.00 93.81 77 GLU A C 1
ATOM 644 O O . GLU A 1 77 ? -18.139 2.889 -14.086 1.00 93.81 77 GLU A O 1
ATOM 649 N N . PHE A 1 78 ? -19.064 3.812 -12.248 1.00 92.62 78 PHE A N 1
ATOM 650 C CA . PHE A 1 78 ? -17.820 4.295 -11.669 1.00 92.62 78 PHE A CA 1
ATOM 651 C C . PHE A 1 78 ? -16.836 3.150 -11.402 1.00 92.62 78 PHE A C 1
ATOM 653 O O . PHE A 1 78 ? -15.718 3.183 -11.914 1.00 92.62 78 PHE A O 1
ATOM 660 N N . LEU A 1 79 ? -17.260 2.117 -10.664 1.00 91.88 79 LEU A N 1
ATOM 661 C CA . LEU A 1 79 ? -16.407 0.978 -10.316 1.00 91.88 79 LEU A CA 1
ATOM 662 C C . LEU A 1 79 ? -15.953 0.205 -11.558 1.00 91.88 79 LEU A C 1
ATOM 664 O O . LEU A 1 79 ? -14.767 -0.079 -11.705 1.00 91.88 79 LEU A O 1
ATOM 668 N N . ASN A 1 80 ? -16.869 -0.080 -12.486 1.00 93.25 80 ASN A N 1
ATOM 669 C CA . ASN A 1 80 ? -16.526 -0.784 -13.719 1.00 93.25 80 ASN A CA 1
ATOM 670 C C . ASN A 1 80 ? -15.528 0.016 -14.563 1.00 93.25 80 ASN A C 1
ATOM 672 O O . ASN A 1 80 ? -14.551 -0.546 -15.050 1.00 93.25 80 ASN A O 1
ATOM 676 N N . GLY A 1 81 ? -15.734 1.328 -14.708 1.00 91.50 81 GLY A N 1
ATOM 677 C CA . GLY A 1 81 ? -14.821 2.191 -15.454 1.00 91.50 81 GLY A CA 1
ATOM 678 C C . GLY A 1 81 ? -13.434 2.274 -14.815 1.00 91.50 81 GLY A C 1
ATOM 679 O O . GLY A 1 81 ? -12.433 2.137 -15.513 1.00 91.50 81 GLY A O 1
ATOM 680 N N . MET A 1 82 ? -13.376 2.450 -13.493 1.00 90.94 82 MET A N 1
ATOM 681 C CA . MET A 1 82 ? -12.123 2.614 -12.745 1.00 90.94 82 MET A CA 1
ATOM 682 C C . MET A 1 82 ? -11.314 1.325 -12.609 1.00 90.94 82 MET A C 1
ATOM 684 O O . MET A 1 82 ? -10.098 1.390 -12.482 1.00 90.94 82 MET A O 1
ATOM 688 N N . VAL A 1 83 ? -11.958 0.159 -12.643 1.00 91.69 83 VAL A N 1
ATOM 689 C CA . VAL A 1 83 ? -11.258 -1.127 -12.546 1.00 91.69 83 VAL A CA 1
ATOM 690 C C . VAL A 1 83 ? -10.905 -1.654 -13.935 1.00 91.69 83 VAL A C 1
ATOM 692 O O . VAL A 1 83 ? -9.749 -1.960 -14.206 1.00 91.69 83 VAL A O 1
ATOM 695 N N . VAL A 1 84 ? -11.871 -1.734 -14.853 1.00 93.69 84 VAL A N 1
ATOM 696 C CA . VAL A 1 84 ? -11.673 -2.439 -16.129 1.00 93.69 84 VAL A CA 1
ATOM 697 C C . VAL A 1 84 ? -10.736 -1.675 -17.062 1.00 93.69 84 VAL A C 1
ATOM 699 O O . VAL A 1 84 ? -9.822 -2.274 -17.630 1.00 93.69 84 VAL A O 1
ATOM 702 N N . VAL A 1 85 ? -10.928 -0.361 -17.224 1.00 92.81 85 VAL A N 1
ATOM 703 C CA . VAL A 1 85 ? -10.158 0.422 -18.206 1.00 92.81 85 VAL A CA 1
ATOM 704 C C . VAL A 1 85 ? -8.664 0.458 -17.858 1.00 92.81 85 VAL A C 1
ATOM 706 O O . VAL A 1 85 ? -7.860 0.127 -18.735 1.00 92.81 85 VAL A O 1
ATOM 709 N N . PRO A 1 86 ? -8.250 0.768 -16.610 1.00 93.19 86 PRO A N 1
ATOM 710 C CA . PRO A 1 86 ? -6.834 0.761 -16.258 1.00 93.19 86 PRO A CA 1
ATOM 711 C C . PRO A 1 86 ? -6.205 -0.627 -16.337 1.00 93.19 86 PRO A C 1
ATOM 713 O O . PRO A 1 86 ? -5.060 -0.733 -16.770 1.00 93.19 86 PRO A O 1
ATOM 716 N N . ILE A 1 87 ? -6.937 -1.693 -15.992 1.00 94.06 87 ILE A N 1
ATOM 717 C CA . ILE A 1 87 ? -6.434 -3.067 -16.130 1.00 94.06 87 ILE A CA 1
ATOM 718 C C . ILE A 1 87 ? -6.131 -3.368 -17.600 1.00 94.06 87 ILE A C 1
ATOM 720 O O . ILE A 1 87 ? -5.007 -3.748 -17.924 1.00 94.06 87 ILE A O 1
ATOM 724 N N . LEU A 1 88 ? -7.086 -3.144 -18.508 1.00 93.94 88 LEU A N 1
ATOM 725 C CA . LEU A 1 88 ? -6.893 -3.409 -19.939 1.00 93.94 88 LEU A CA 1
ATOM 726 C C . LEU A 1 88 ? -5.701 -2.632 -20.510 1.00 93.94 88 LEU A C 1
ATOM 728 O O . LEU A 1 88 ? -4.882 -3.205 -21.235 1.00 93.94 88 LEU A O 1
ATOM 732 N N . TYR A 1 89 ? -5.588 -1.351 -20.150 1.00 94.75 89 TYR A N 1
ATOM 733 C CA . TYR A 1 89 ? -4.470 -0.505 -20.554 1.00 94.75 89 TYR A CA 1
ATOM 734 C C . TYR A 1 89 ? -3.134 -1.017 -20.002 1.00 94.75 89 TYR A C 1
ATOM 736 O O . TYR A 1 89 ? -2.164 -1.134 -20.747 1.00 94.75 89 TYR A O 1
ATOM 744 N N . THR A 1 90 ? -3.091 -1.384 -18.722 1.00 95.12 90 THR A N 1
ATOM 745 C CA . THR A 1 90 ? -1.883 -1.883 -18.053 1.00 95.12 90 THR A CA 1
ATOM 746 C C . THR A 1 90 ? -1.394 -3.182 -18.692 1.00 95.12 90 THR A C 1
ATOM 748 O O . THR A 1 90 ? -0.210 -3.308 -19.000 1.00 95.12 90 THR A O 1
ATOM 751 N N . PHE A 1 91 ? -2.303 -4.118 -18.985 1.00 95.44 91 PHE A N 1
ATOM 752 C CA . PHE A 1 91 ? -1.969 -5.334 -19.730 1.00 95.44 91 PHE A CA 1
ATOM 753 C C . PHE A 1 91 ? -1.407 -5.014 -21.112 1.00 95.44 91 PHE A C 1
ATOM 755 O O . PHE A 1 91 ? -0.378 -5.566 -21.493 1.00 95.44 91 PHE A O 1
ATOM 762 N N . LEU A 1 92 ? -2.056 -4.119 -21.861 1.00 95.06 92 LEU A N 1
ATOM 763 C CA . LEU A 1 92 ? -1.585 -3.728 -23.188 1.00 95.06 92 LEU A CA 1
ATOM 764 C C . LEU A 1 92 ? -0.170 -3.140 -23.113 1.00 95.06 92 LEU A C 1
ATOM 766 O O . LEU A 1 92 ? 0.711 -3.561 -23.860 1.00 95.06 92 LEU A O 1
ATOM 770 N N . TRP A 1 93 ? 0.055 -2.219 -22.179 1.00 95.12 93 TRP A N 1
ATOM 771 C CA . TRP A 1 93 ? 1.334 -1.548 -21.979 1.00 95.12 93 TRP A CA 1
ATOM 772 C C . TRP A 1 93 ? 2.463 -2.531 -21.649 1.00 95.12 93 TRP A C 1
ATOM 774 O O . TRP A 1 93 ? 3.476 -2.569 -22.350 1.00 95.12 93 TRP A O 1
ATOM 784 N N . PHE A 1 94 ? 2.278 -3.375 -20.628 1.00 95.50 94 PHE A N 1
ATOM 785 C CA . PHE A 1 94 ? 3.301 -4.339 -20.213 1.00 95.50 94 PHE A CA 1
ATOM 786 C C . PHE A 1 94 ? 3.527 -5.447 -21.242 1.00 95.50 94 PHE A C 1
ATOM 788 O O . PHE A 1 94 ? 4.661 -5.889 -21.418 1.00 95.50 94 PHE A O 1
ATOM 795 N N . VAL A 1 95 ? 2.492 -5.882 -21.963 1.00 96.12 95 VAL A N 1
ATOM 796 C CA . VAL A 1 95 ? 2.653 -6.881 -23.027 1.00 96.12 95 VAL A CA 1
ATOM 797 C C . VAL A 1 95 ? 3.438 -6.307 -24.201 1.00 96.12 95 VAL A C 1
ATOM 799 O O . VAL A 1 95 ? 4.292 -7.004 -24.743 1.00 96.12 95 VAL A O 1
ATOM 802 N N . VAL A 1 96 ? 3.182 -5.058 -24.597 1.00 94.12 96 VAL A N 1
ATOM 803 C CA . VAL A 1 96 ? 3.892 -4.430 -25.719 1.00 94.12 96 VAL A CA 1
ATOM 804 C C . VAL A 1 96 ? 5.331 -4.102 -25.329 1.00 94.12 96 VAL A C 1
ATOM 806 O O . VAL A 1 96 ? 6.255 -4.635 -25.938 1.00 94.12 96 VAL A O 1
ATOM 809 N N . LEU A 1 97 ? 5.549 -3.276 -24.302 1.00 93.25 97 LEU A N 1
ATOM 810 C CA . LEU A 1 97 ? 6.902 -2.846 -23.938 1.00 93.25 97 LEU A CA 1
ATOM 811 C C . LEU A 1 97 ? 7.677 -3.955 -23.222 1.00 93.25 97 LEU A C 1
ATOM 813 O O . LEU A 1 97 ? 8.779 -4.306 -23.633 1.00 93.25 97 LEU A O 1
ATOM 817 N N . GLY A 1 98 ? 7.092 -4.582 -22.202 1.00 93.75 98 GLY A N 1
ATOM 818 C CA . GLY A 1 98 ? 7.739 -5.694 -21.499 1.00 93.75 98 GLY A CA 1
ATOM 819 C C . GLY A 1 98 ? 7.967 -6.900 -22.412 1.00 93.75 98 GLY A C 1
ATOM 820 O O . GLY A 1 98 ? 9.032 -7.512 -22.379 1.00 93.75 98 GLY A O 1
ATOM 821 N N . GLY A 1 99 ? 7.016 -7.205 -23.301 1.00 94.44 99 GLY A N 1
ATOM 822 C CA . GLY A 1 99 ? 7.184 -8.255 -24.304 1.00 94.44 99 GLY A CA 1
ATOM 823 C C . GLY A 1 99 ? 8.312 -7.974 -25.294 1.00 94.44 99 GLY A C 1
ATOM 824 O O . GLY A 1 99 ? 9.029 -8.909 -25.652 1.00 94.44 99 GLY A O 1
ATOM 825 N N . ALA A 1 100 ? 8.494 -6.717 -25.707 1.00 92.19 100 ALA A N 1
ATOM 826 C CA . ALA A 1 100 ? 9.571 -6.323 -26.607 1.00 92.19 100 ALA A CA 1
ATOM 827 C C . ALA A 1 100 ? 10.932 -6.415 -25.901 1.00 92.19 100 ALA A C 1
ATOM 829 O O . ALA A 1 100 ? 11.875 -6.982 -26.448 1.00 92.19 100 ALA A O 1
ATOM 830 N N . GLY A 1 101 ? 11.007 -5.984 -24.637 1.00 92.56 101 GLY A N 1
ATOM 831 C CA . GLY A 1 101 ? 12.194 -6.187 -23.806 1.00 92.56 101 GLY A CA 1
ATOM 832 C C . GLY A 1 101 ? 12.541 -7.668 -23.616 1.00 92.56 101 GLY A C 1
ATOM 833 O O . GLY A 1 101 ? 13.696 -8.058 -23.766 1.00 92.56 101 GLY A O 1
ATOM 834 N N . LEU A 1 102 ? 11.539 -8.529 -23.3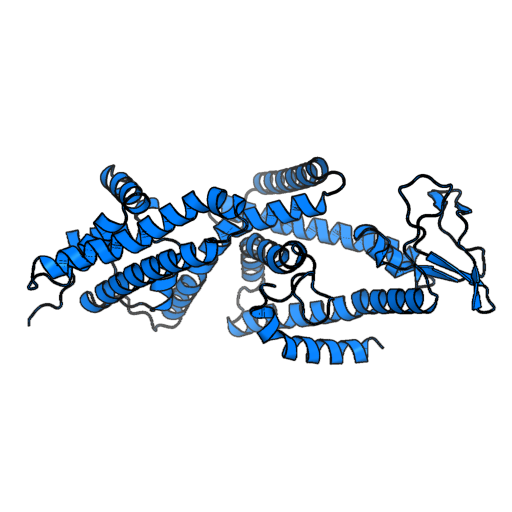99 1.00 92.50 102 LEU A N 1
ATOM 835 C CA . LEU A 1 102 ? 11.734 -9.982 -23.335 1.00 92.50 102 LEU A CA 1
ATOM 836 C C . LEU A 1 102 ? 12.259 -10.572 -24.651 1.00 92.50 102 LEU A C 1
ATOM 838 O O . LEU A 1 102 ? 13.022 -11.536 -24.618 1.00 92.50 102 LEU A O 1
ATOM 842 N N . GLN A 1 103 ? 11.854 -10.038 -25.808 1.00 91.31 103 GLN A N 1
ATOM 843 C CA . GLN A 1 103 ? 12.414 -10.465 -27.094 1.00 91.31 103 GLN A CA 1
ATOM 844 C C . GLN A 1 103 ? 13.887 -10.077 -27.212 1.00 91.31 103 GLN A C 1
ATOM 846 O O . GLN A 1 103 ? 14.689 -10.926 -27.596 1.00 91.31 103 GLN A O 1
ATOM 851 N N . MET A 1 104 ? 14.243 -8.848 -26.825 1.00 88.06 104 MET A N 1
ATOM 852 C CA . MET A 1 104 ? 15.636 -8.390 -26.814 1.00 88.06 104 MET A CA 1
ATOM 853 C C . MET A 1 104 ? 16.506 -9.247 -25.889 1.00 88.06 104 MET A C 1
ATOM 855 O O . MET A 1 104 ? 17.557 -9.719 -26.311 1.00 88.06 104 MET A O 1
ATOM 859 N N . GLU A 1 105 ? 16.042 -9.534 -24.669 1.00 87.69 105 GLU A N 1
ATOM 860 C CA . GLU A 1 105 ? 16.749 -10.404 -23.719 1.00 87.69 105 GLU A CA 1
ATOM 861 C C . GLU A 1 105 ? 16.951 -11.824 -24.250 1.00 87.69 105 GLU A C 1
ATOM 863 O O . GLU A 1 105 ? 18.042 -12.385 -24.154 1.00 87.69 105 GLU A O 1
ATOM 868 N N . ARG A 1 106 ? 15.907 -12.422 -24.836 1.00 89.56 106 ARG A N 1
ATOM 869 C CA . ARG A 1 106 ? 15.988 -13.777 -25.399 1.00 89.56 106 ARG A CA 1
ATOM 870 C C . ARG A 1 106 ? 16.942 -13.842 -26.581 1.00 89.56 106 ARG A C 1
ATOM 872 O O . ARG A 1 106 ? 17.664 -14.828 -26.710 1.00 89.56 106 ARG A O 1
ATOM 879 N N . GLU A 1 107 ? 16.937 -12.823 -27.433 1.00 85.69 107 GLU A N 1
ATOM 880 C CA . GLU A 1 107 ? 17.849 -12.752 -28.569 1.00 85.69 107 GLU A CA 1
ATOM 881 C C . GLU A 1 107 ? 19.293 -12.547 -28.102 1.00 85.69 107 GLU A C 1
ATOM 883 O O . GLU A 1 107 ? 20.179 -13.297 -28.499 1.00 85.69 107 GLU A O 1
ATOM 888 N N . ALA A 1 108 ? 19.528 -11.630 -27.164 1.00 81.81 108 ALA A N 1
ATOM 889 C CA . ALA A 1 108 ? 20.844 -11.434 -26.567 1.00 81.81 108 ALA A CA 1
ATOM 890 C C . ALA A 1 108 ? 21.372 -12.715 -25.895 1.00 81.81 108 ALA A C 1
ATOM 892 O O . ALA A 1 108 ? 22.530 -13.087 -26.084 1.00 81.81 108 ALA A O 1
ATOM 893 N N . ALA A 1 109 ? 20.517 -13.444 -25.173 1.00 82.12 109 ALA A N 1
ATOM 894 C CA . ALA A 1 109 ? 20.879 -14.722 -24.566 1.00 82.12 109 ALA A CA 1
ATOM 895 C C . ALA A 1 109 ? 21.208 -15.804 -25.611 1.00 82.12 109 ALA A C 1
ATOM 897 O O . ALA A 1 109 ? 22.148 -16.571 -25.413 1.00 82.12 109 ALA A O 1
ATOM 898 N N . ARG A 1 110 ? 20.479 -15.856 -26.736 1.00 82.56 110 ARG A N 1
ATOM 899 C CA . ARG A 1 110 ? 20.762 -16.779 -27.852 1.00 82.56 110 ARG A CA 1
ATOM 900 C C . ARG A 1 110 ? 22.118 -16.530 -28.496 1.00 82.56 110 ARG A C 1
ATOM 902 O O . ARG A 1 110 ? 22.790 -17.486 -28.863 1.00 82.56 110 ARG A O 1
ATOM 909 N N . GLN A 1 111 ? 22.512 -15.265 -28.591 1.00 75.88 111 GLN A N 1
ATOM 910 C CA . GLN A 1 111 ? 23.811 -14.850 -29.118 1.00 75.88 111 GLN A CA 1
ATOM 911 C C . GLN A 1 111 ? 24.938 -14.937 -28.073 1.00 75.88 111 GLN A C 1
ATOM 913 O O . GLN A 1 111 ? 26.069 -14.553 -28.354 1.00 75.88 111 GLN A O 1
ATOM 918 N N . GLY A 1 112 ? 24.650 -15.422 -26.858 1.00 72.25 112 GLY A N 1
ATOM 919 C CA . GLY A 1 112 ? 25.646 -15.567 -25.795 1.00 72.25 112 GLY A CA 1
ATOM 920 C C . GLY A 1 112 ? 26.138 -14.241 -25.206 1.00 72.25 112 GLY A C 1
ATOM 921 O O . GLY A 1 112 ? 27.200 -14.213 -24.590 1.00 72.25 112 GLY A O 1
ATOM 922 N N . VAL A 1 113 ? 25.387 -13.146 -25.369 1.00 72.12 113 VAL A N 1
ATOM 923 C CA . VAL A 1 113 ? 25.753 -11.833 -24.821 1.00 72.12 113 VAL A CA 1
ATOM 924 C C . VAL A 1 113 ? 25.669 -11.887 -23.299 1.00 72.12 113 VAL A C 1
ATOM 926 O O . VAL A 1 113 ? 24.590 -12.071 -22.728 1.00 72.12 113 VAL A O 1
ATOM 929 N N . MET A 1 114 ? 26.805 -11.719 -22.633 1.00 68.81 114 MET A N 1
ATOM 930 C CA . MET A 1 114 ? 26.898 -11.641 -21.177 1.00 68.81 114 MET A CA 1
ATOM 931 C C . MET A 1 114 ? 27.077 -10.191 -20.733 1.00 68.81 114 MET A C 1
ATOM 933 O O . MET A 1 114 ? 27.578 -9.356 -21.484 1.00 68.81 114 MET A O 1
ATOM 937 N N . CYS A 1 115 ? 26.700 -9.890 -19.490 1.00 68.69 115 CYS A N 1
ATOM 938 C CA . CYS A 1 115 ? 27.040 -8.615 -18.865 1.00 68.69 115 CYS A CA 1
ATOM 939 C C . CYS A 1 115 ? 28.521 -8.636 -18.451 1.00 68.69 115 CYS A C 1
ATOM 941 O O . CYS A 1 115 ? 28.839 -8.805 -17.277 1.00 68.69 115 CYS A O 1
ATOM 943 N N . SER A 1 116 ? 29.433 -8.550 -19.421 1.00 56.59 116 SER A N 1
ATOM 944 C CA . SER A 1 116 ? 30.879 -8.521 -19.179 1.00 56.59 116 SER A CA 1
ATOM 945 C C . SER A 1 116 ? 31.416 -7.089 -19.210 1.00 56.59 116 SER A C 1
ATOM 947 O O . SER A 1 116 ? 30.968 -6.240 -19.982 1.00 56.59 116 SER A O 1
ATOM 949 N N . TYR A 1 117 ? 32.405 -6.823 -18.359 1.00 50.47 117 TYR A N 1
ATOM 950 C CA . TYR A 1 117 ? 33.190 -5.591 -18.371 1.00 50.47 117 TYR A CA 1
ATOM 951 C C . TYR A 1 117 ? 34.407 -5.810 -19.278 1.00 50.47 117 TYR A C 1
ATOM 953 O O . TYR A 1 117 ? 35.181 -6.737 -19.041 1.00 50.47 117 TYR A O 1
ATOM 961 N N . SER A 1 118 ? 34.595 -4.995 -20.319 1.00 42.66 118 SER A N 1
ATOM 962 C CA . SER A 1 118 ? 35.807 -5.077 -21.145 1.00 42.66 118 SER A CA 1
ATOM 963 C C . SER A 1 118 ? 37.018 -4.638 -20.319 1.00 42.66 118 SER A C 1
ATOM 965 O O . SER A 1 118 ? 37.078 -3.487 -19.875 1.00 42.66 118 SER A O 1
ATOM 967 N N . ALA A 1 119 ? 37.997 -5.522 -20.130 1.00 33.00 119 ALA A N 1
ATOM 968 C CA . ALA A 1 119 ? 39.264 -5.172 -19.501 1.00 33.00 119 ALA A CA 1
ATOM 969 C C . ALA A 1 119 ? 39.995 -4.121 -20.360 1.00 33.00 119 ALA A C 1
ATOM 971 O O . ALA A 1 119 ? 40.381 -4.405 -21.490 1.00 33.00 119 ALA A O 1
ATOM 972 N N . GLY A 1 120 ? 40.163 -2.902 -19.837 1.00 41.69 120 GLY A N 1
ATOM 973 C CA . GLY A 1 120 ? 40.917 -1.824 -20.499 1.00 41.69 120 GLY A CA 1
ATOM 974 C C . GLY A 1 120 ? 40.157 -0.513 -20.724 1.00 41.69 120 GLY A C 1
ATOM 975 O O . GLY A 1 120 ? 40.772 0.478 -21.108 1.00 41.69 120 GLY A O 1
ATOM 976 N N . LEU A 1 121 ? 38.854 -0.460 -20.437 1.00 46.16 121 LEU A N 1
ATOM 977 C CA . LEU A 1 121 ? 38.095 0.790 -20.350 1.00 46.16 121 LEU A CA 1
ATOM 978 C C . LEU A 1 121 ? 37.625 1.012 -18.910 1.00 46.16 121 LEU A C 1
ATOM 980 O O . LEU A 1 121 ? 37.346 0.051 -18.200 1.00 46.16 121 LEU A O 1
ATOM 984 N N . SER A 1 122 ? 37.575 2.277 -18.481 1.00 39.94 122 SER A N 1
ATOM 985 C CA . SER A 1 122 ? 37.129 2.712 -17.149 1.00 39.94 122 SER A CA 1
ATOM 986 C C . SER A 1 122 ? 35.952 1.878 -16.625 1.00 39.94 122 SER A C 1
ATOM 988 O O . SER A 1 122 ? 34.958 1.699 -17.329 1.00 39.94 122 SER A O 1
ATOM 990 N N . SER A 1 123 ? 36.081 1.414 -15.386 1.00 43.56 123 SER A N 1
ATOM 991 C CA . SER A 1 123 ? 35.332 0.360 -14.686 1.00 43.56 123 SER A CA 1
ATOM 992 C C . SER A 1 123 ? 33.800 0.487 -14.557 1.00 43.56 123 SER A C 1
ATOM 994 O O . SER A 1 123 ? 33.213 -0.309 -13.835 1.00 43.56 123 SER A O 1
ATOM 996 N N . ASP A 1 124 ? 33.128 1.411 -15.248 1.00 42.53 124 ASP A N 1
ATOM 997 C CA . ASP A 1 124 ? 31.724 1.767 -14.961 1.00 42.53 124 ASP A CA 1
ATOM 998 C C . ASP A 1 124 ? 30.727 1.513 -16.116 1.00 42.53 124 ASP A C 1
ATOM 1000 O O . ASP A 1 124 ? 29.538 1.785 -15.961 1.00 42.53 124 ASP A O 1
ATOM 1004 N N . THR A 1 125 ? 31.146 0.962 -17.265 1.00 46.19 125 THR A N 1
ATOM 1005 C CA . THR A 1 125 ? 30.219 0.644 -18.379 1.00 46.19 125 THR A CA 1
ATOM 1006 C C . THR A 1 125 ? 30.265 -0.838 -18.760 1.00 46.19 125 THR A C 1
ATOM 1008 O O . THR A 1 125 ? 31.261 -1.255 -19.356 1.00 46.19 125 THR A O 1
ATOM 1011 N N . PRO A 1 126 ? 29.229 -1.642 -18.444 1.00 48.06 126 PRO A N 1
ATOM 1012 C CA . PRO A 1 126 ? 29.127 -3.014 -18.932 1.00 48.06 126 PRO A CA 1
ATOM 1013 C C . PRO A 1 126 ? 28.948 -3.008 -20.453 1.00 48.06 126 PRO A C 1
ATOM 1015 O O . PRO A 1 126 ? 28.122 -2.265 -20.986 1.00 48.06 126 PRO A O 1
ATOM 1018 N N . VAL A 1 127 ? 29.698 -3.853 -21.163 1.00 58.28 127 VAL A N 1
ATOM 1019 C CA . VAL A 1 127 ? 29.540 -4.028 -22.613 1.00 58.28 127 VAL A CA 1
ATOM 1020 C C . VAL A 1 127 ? 28.402 -5.022 -22.829 1.00 58.28 127 VAL A C 1
ATOM 1022 O O . VAL A 1 127 ? 28.599 -6.194 -23.114 1.00 58.28 127 VAL A O 1
ATOM 1025 N N . GLY A 1 128 ? 27.174 -4.562 -22.589 1.00 63.47 128 GLY A N 1
ATOM 1026 C CA . GLY A 1 128 ? 25.962 -5.379 -22.667 1.00 63.47 128 GLY A CA 1
ATOM 1027 C C . GLY A 1 128 ? 25.413 -5.549 -24.083 1.00 63.47 128 GLY A C 1
ATOM 1028 O O . GLY A 1 128 ? 24.214 -5.770 -24.226 1.00 63.47 128 GLY A O 1
ATOM 1029 N N . PHE A 1 129 ? 26.218 -5.371 -25.134 1.00 72.31 129 PHE A N 1
ATOM 1030 C CA . PHE A 1 129 ? 25.746 -5.444 -26.518 1.00 72.31 129 PHE A CA 1
ATOM 1031 C C . PHE A 1 129 ? 26.796 -6.028 -27.469 1.00 72.31 129 PHE A C 1
ATOM 1033 O O . PHE A 1 129 ? 27.997 -5.927 -27.229 1.00 72.31 129 PHE A O 1
ATOM 1040 N N . VAL A 1 130 ? 26.329 -6.604 -28.577 1.00 71.06 130 VAL A N 1
ATOM 1041 C CA . VAL A 1 130 ? 27.154 -7.109 -29.686 1.00 71.06 130 VAL A CA 1
ATOM 1042 C C . VAL A 1 130 ? 26.639 -6.579 -31.018 1.00 71.06 130 VAL A C 1
ATOM 1044 O O . VAL A 1 130 ? 25.470 -6.203 -31.147 1.00 71.06 130 VAL A O 1
ATOM 1047 N N . CYS A 1 131 ? 27.512 -6.560 -32.021 1.00 72.88 131 CYS A N 1
ATOM 1048 C CA . CYS A 1 131 ? 27.166 -6.162 -33.377 1.00 72.88 131 CYS A CA 1
ATOM 1049 C C . CYS A 1 131 ? 27.124 -7.398 -34.272 1.00 72.88 131 CYS A C 1
ATOM 1051 O O . CYS A 1 131 ? 28.093 -8.144 -34.340 1.00 72.88 131 CYS A O 1
ATOM 1053 N N . LEU A 1 132 ? 26.024 -7.625 -34.981 1.00 70.19 132 LEU A N 1
ATOM 1054 C CA . LEU A 1 132 ? 25.941 -8.689 -35.978 1.00 70.19 132 LEU A CA 1
ATOM 1055 C C . LEU A 1 132 ? 26.307 -8.145 -37.354 1.00 70.19 132 LEU A C 1
ATOM 1057 O O . LEU A 1 132 ? 25.717 -7.171 -37.820 1.00 70.19 132 LEU A O 1
ATOM 1061 N N . SER A 1 133 ? 27.253 -8.810 -38.010 1.00 69.38 133 SER A N 1
ATOM 1062 C CA . SER A 1 133 ? 27.542 -8.634 -39.434 1.00 69.38 133 SER A CA 1
ATOM 1063 C C . SER A 1 133 ? 26.310 -8.969 -40.292 1.00 69.38 133 SER A C 1
ATOM 1065 O O . SER A 1 133 ? 25.508 -9.808 -39.874 1.00 69.38 133 SER A O 1
ATOM 1067 N N . PRO A 1 134 ? 26.178 -8.421 -41.519 1.00 73.25 134 PRO A N 1
ATOM 1068 C CA . PRO A 1 134 ? 25.162 -8.847 -42.491 1.00 73.25 134 PRO A CA 1
ATOM 1069 C C . PRO A 1 134 ? 25.082 -10.368 -42.710 1.00 73.25 134 PRO A C 1
ATOM 1071 O O . PRO A 1 134 ? 24.027 -10.886 -43.059 1.00 73.25 134 PRO A O 1
ATOM 1074 N N . ASN A 1 135 ? 26.184 -11.088 -42.469 1.00 72.56 135 ASN A N 1
ATOM 1075 C CA . ASN A 1 135 ? 26.264 -12.548 -42.575 1.00 72.56 135 ASN A CA 1
ATOM 1076 C C . ASN A 1 135 ? 25.877 -13.287 -41.273 1.00 72.56 135 ASN A C 1
ATOM 1078 O O . ASN A 1 135 ? 26.079 -14.494 -41.175 1.00 72.56 135 ASN A O 1
ATOM 1082 N N . GLY A 1 136 ? 25.375 -12.580 -40.256 1.00 66.06 136 GLY A N 1
ATOM 1083 C CA . GLY A 1 136 ? 24.936 -13.149 -38.976 1.00 66.06 136 GLY A CA 1
ATOM 1084 C C . GLY A 1 136 ? 26.058 -13.478 -37.985 1.00 66.06 136 GLY A C 1
ATOM 1085 O O . GLY A 1 136 ? 25.802 -14.116 -36.969 1.00 66.06 136 GLY A O 1
ATOM 1086 N N . VAL A 1 137 ? 27.298 -13.059 -38.254 1.00 68.81 137 VAL A N 1
ATOM 1087 C CA . VAL A 1 137 ? 28.437 -13.275 -37.347 1.00 68.81 137 VAL A CA 1
ATOM 1088 C C . VAL A 1 137 ? 28.473 -12.170 -36.294 1.00 68.81 137 VAL A C 1
ATOM 1090 O O . VAL A 1 137 ? 28.556 -10.991 -36.647 1.00 68.81 137 VAL A O 1
ATOM 1093 N N . ALA A 1 138 ? 28.433 -12.548 -35.016 1.00 63.34 138 ALA A N 1
ATOM 1094 C CA . ALA A 1 138 ? 28.613 -11.623 -33.903 1.00 63.34 138 ALA A CA 1
ATOM 1095 C C . ALA A 1 138 ? 30.070 -11.156 -33.817 1.00 63.34 138 ALA A C 1
ATOM 1097 O O . ALA A 1 138 ? 30.994 -11.966 -33.754 1.00 63.34 138 ALA A O 1
ATOM 1098 N N . VAL A 1 139 ? 30.263 -9.841 -33.808 1.00 65.38 139 VAL A N 1
ATOM 1099 C CA . VAL A 1 139 ? 31.537 -9.180 -33.535 1.00 65.38 139 VAL A CA 1
ATOM 1100 C C . VAL A 1 139 ? 31.397 -8.323 -32.281 1.00 65.38 139 VAL A C 1
ATOM 1102 O O . VAL A 1 139 ? 30.331 -7.760 -32.005 1.00 65.38 139 VAL A O 1
ATOM 1105 N N . GLU A 1 140 ? 32.475 -8.246 -31.505 1.00 59.81 140 GLU A N 1
ATOM 1106 C CA . GLU A 1 140 ? 32.530 -7.401 -30.316 1.00 59.81 140 GLU A CA 1
ATOM 1107 C C . GLU A 1 140 ? 32.309 -5.936 -30.725 1.00 59.81 140 GLU A C 1
ATOM 1109 O O . GLU A 1 140 ? 32.886 -5.451 -31.703 1.00 59.81 140 GLU A O 1
ATOM 1114 N N . GLY A 1 141 ? 31.400 -5.249 -30.031 1.00 55.16 141 GLY A N 1
ATOM 1115 C CA . GLY A 1 141 ? 31.075 -3.860 -30.337 1.00 55.16 141 GLY A CA 1
ATOM 1116 C C . GLY A 1 141 ? 32.271 -2.947 -30.064 1.00 55.16 141 GLY A C 1
ATOM 1117 O O . GLY A 1 141 ? 32.882 -3.019 -29.003 1.00 55.16 141 GLY A O 1
ATOM 1118 N N . ALA A 1 142 ? 32.593 -2.054 -31.000 1.00 47.47 142 ALA A N 1
ATOM 1119 C CA . ALA A 1 142 ? 33.578 -1.001 -30.772 1.00 47.47 142 ALA A CA 1
ATOM 1120 C C . ALA A 1 142 ? 32.893 0.249 -30.191 1.00 47.47 142 ALA A C 1
ATOM 1122 O O . ALA A 1 142 ? 31.777 0.592 -30.583 1.00 47.47 142 ALA A O 1
ATOM 1123 N N . LYS A 1 143 ? 33.564 0.982 -29.292 1.00 49.91 143 LYS A N 1
ATOM 1124 C CA . LYS A 1 143 ? 33.188 2.377 -29.013 1.00 49.91 143 LYS A CA 1
ATOM 1125 C C . LYS A 1 143 ? 33.602 3.215 -30.223 1.00 49.91 143 LYS A C 1
ATOM 1127 O O . LYS A 1 143 ? 34.791 3.425 -30.447 1.00 49.91 143 LYS A O 1
ATOM 1132 N N . VAL A 1 144 ? 32.637 3.671 -31.014 1.00 44.06 144 VAL A N 1
ATOM 1133 C CA . VAL A 1 144 ? 32.884 4.532 -32.178 1.00 44.06 144 VAL A CA 1
ATOM 1134 C C . VAL A 1 144 ? 32.745 5.983 -31.731 1.00 44.06 144 VAL A C 1
ATOM 1136 O O . VAL A 1 144 ? 31.834 6.316 -30.980 1.00 44.06 144 VAL A O 1
ATOM 1139 N N . ALA A 1 145 ? 33.645 6.868 -32.152 1.00 35.53 145 ALA A N 1
ATOM 1140 C CA . ALA A 1 145 ? 33.494 8.292 -31.871 1.00 35.53 145 ALA A CA 1
ATOM 1141 C C . ALA A 1 145 ? 32.248 8.848 -32.596 1.00 35.53 145 ALA A C 1
ATOM 1143 O O . ALA A 1 145 ? 32.196 8.854 -33.824 1.00 35.53 145 ALA A O 1
ATOM 1144 N N . ASP A 1 146 ? 31.255 9.307 -31.837 1.00 37.91 146 ASP A N 1
ATOM 1145 C CA . ASP A 1 146 ? 30.101 10.078 -32.303 1.00 37.91 146 ASP A CA 1
ATOM 1146 C C . ASP A 1 146 ? 30.412 11.582 -32.151 1.00 37.91 146 ASP A C 1
ATOM 1148 O O . ASP A 1 146 ? 30.707 12.041 -31.040 1.00 37.91 146 ASP A O 1
ATOM 1152 N N . PRO A 1 147 ? 30.348 12.369 -33.242 1.00 35.47 147 PRO A N 1
ATOM 1153 C CA . PRO A 1 147 ? 30.650 13.801 -33.232 1.00 35.47 147 PRO A CA 1
ATOM 1154 C C . PRO A 1 147 ? 29.772 14.651 -32.300 1.00 35.47 147 PRO A C 1
ATOM 1156 O O . PRO A 1 147 ? 30.132 15.791 -32.016 1.00 35.47 147 PRO A O 1
ATOM 1159 N N . TYR A 1 148 ? 28.628 14.134 -31.842 1.00 39.91 148 TYR A N 1
ATOM 1160 C CA . TYR A 1 148 ? 27.638 14.879 -31.063 1.00 39.91 148 TYR A CA 1
ATOM 1161 C C . TYR A 1 148 ? 27.523 14.410 -29.606 1.00 39.91 148 TYR A C 1
ATOM 1163 O O . TYR A 1 148 ? 27.078 15.183 -28.759 1.00 39.91 148 TYR A O 1
ATOM 1171 N N . THR A 1 149 ? 27.928 13.173 -29.294 1.00 40.00 149 THR A N 1
ATOM 1172 C CA . THR A 1 149 ? 27.808 12.585 -27.942 1.00 40.00 149 THR A CA 1
ATOM 1173 C C . THR A 1 149 ? 29.115 12.021 -27.368 1.00 40.00 149 THR A C 1
ATOM 1175 O O . THR A 1 149 ? 29.107 11.510 -26.250 1.00 40.00 149 THR A O 1
ATOM 1178 N N . GLY A 1 150 ? 30.240 12.091 -28.091 1.00 51.84 150 GLY A N 1
ATOM 1179 C CA . GLY A 1 150 ? 31.510 11.473 -27.680 1.00 51.84 150 GLY A CA 1
ATOM 1180 C C . GLY A 1 150 ? 31.597 9.998 -28.093 1.00 51.84 150 GLY A C 1
ATOM 1181 O O . GLY A 1 150 ? 31.073 9.621 -29.129 1.00 51.84 150 GLY A O 1
ATOM 1182 N N . MET A 1 151 ? 32.261 9.125 -27.324 1.00 47.78 151 MET A N 1
ATOM 1183 C CA . MET A 1 151 ? 32.287 7.682 -27.637 1.00 47.78 151 MET A CA 1
ATOM 1184 C C . MET A 1 151 ? 30.874 7.076 -27.566 1.00 47.78 151 MET A C 1
ATOM 1186 O O . MET A 1 151 ? 30.306 6.932 -26.487 1.00 47.78 151 MET A O 1
ATOM 1190 N N . SER A 1 152 ? 30.329 6.693 -28.715 1.00 53.09 152 SER A N 1
ATOM 1191 C CA . SER A 1 152 ? 29.038 6.038 -28.887 1.00 53.09 152 SER A CA 1
ATOM 1192 C C . SER A 1 152 ? 29.213 4.528 -29.012 1.00 53.09 152 SER A C 1
ATOM 1194 O O . SER A 1 152 ? 29.972 4.025 -29.844 1.00 53.09 152 SER A O 1
ATOM 1196 N N . GLU A 1 153 ? 28.479 3.794 -28.181 1.00 60.59 153 GLU A N 1
ATOM 1197 C CA . GLU A 1 153 ? 28.271 2.349 -28.289 1.00 60.59 153 GLU A CA 1
ATOM 1198 C C . GLU A 1 153 ? 27.416 2.041 -29.529 1.00 60.59 153 GLU A C 1
ATOM 1200 O O . GLU A 1 153 ? 26.196 1.846 -29.449 1.00 60.59 153 GLU A O 1
ATOM 1205 N N . SER A 1 154 ? 28.057 2.057 -30.696 1.00 62.88 154 SER A N 1
ATOM 1206 C CA . SER A 1 154 ? 27.408 1.905 -31.995 1.00 62.88 154 SER A CA 1
ATOM 1207 C C . SER A 1 154 ? 28.117 0.867 -32.852 1.00 62.88 154 SER A C 1
ATOM 1209 O O . SER A 1 154 ? 29.328 0.672 -32.781 1.00 62.88 154 SER A O 1
ATOM 1211 N N . CYS A 1 155 ? 27.328 0.166 -33.658 1.00 67.75 155 CYS A N 1
ATOM 1212 C CA . CYS A 1 155 ? 27.845 -0.795 -34.615 1.00 67.75 155 CYS A CA 1
ATOM 1213 C C . CYS A 1 155 ? 28.262 -0.091 -35.907 1.00 67.75 155 CYS A C 1
ATOM 1215 O O . CYS A 1 155 ? 27.701 0.947 -36.266 1.00 67.75 155 CYS A O 1
ATOM 1217 N N . ALA A 1 156 ? 29.234 -0.667 -36.618 1.00 68.12 156 ALA A N 1
ATOM 1218 C CA . ALA A 1 156 ? 29.616 -0.183 -37.940 1.00 68.12 156 ALA A CA 1
ATOM 1219 C C . ALA A 1 156 ? 28.395 -0.154 -38.889 1.00 68.12 156 ALA A C 1
ATOM 1221 O O . ALA A 1 156 ? 27.480 -0.969 -38.736 1.00 68.12 156 ALA A O 1
ATOM 1222 N N . PRO A 1 157 ? 28.354 0.755 -39.881 1.00 69.88 157 PRO A N 1
ATOM 1223 C CA . PRO A 1 157 ? 27.256 0.812 -40.842 1.00 69.88 157 PRO A CA 1
ATOM 1224 C C . PRO A 1 157 ? 26.993 -0.559 -41.484 1.00 69.88 157 PRO A C 1
ATOM 1226 O O . PRO A 1 157 ? 27.919 -1.221 -41.946 1.00 69.88 157 PRO A O 1
ATOM 1229 N N . GLY A 1 158 ? 25.729 -0.991 -41.500 1.00 69.88 158 GLY A N 1
ATOM 1230 C CA . GLY A 1 158 ? 25.321 -2.306 -42.013 1.00 69.88 158 GLY A C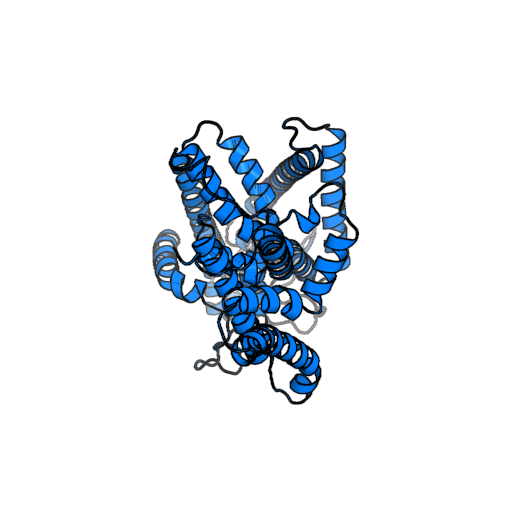A 1
ATOM 1231 C C . GLY A 1 158 ? 25.315 -3.439 -40.980 1.00 69.88 158 GLY A C 1
ATOM 1232 O O . GLY A 1 158 ? 24.835 -4.522 -41.296 1.00 69.88 158 GLY A O 1
ATOM 1233 N N . PHE A 1 159 ? 25.785 -3.203 -39.752 1.00 75.00 159 PHE A N 1
ATOM 1234 C CA . PHE A 1 159 ? 25.706 -4.168 -38.655 1.00 75.00 159 PHE A CA 1
ATOM 1235 C C . PHE A 1 159 ? 24.483 -3.883 -37.776 1.00 75.00 159 PHE A C 1
ATOM 1237 O O . PHE A 1 159 ? 24.195 -2.726 -37.463 1.00 75.00 159 PHE A O 1
ATOM 1244 N N . SER A 1 160 ? 23.777 -4.926 -37.334 1.00 76.50 160 SER A N 1
ATOM 1245 C CA . SER A 1 160 ? 22.657 -4.780 -36.395 1.00 76.50 160 SER A CA 1
ATOM 1246 C C . SER A 1 160 ? 23.129 -4.924 -34.950 1.00 76.50 160 SER A C 1
ATOM 1248 O O . SER A 1 160 ? 23.843 -5.871 -34.623 1.00 76.50 160 SER A O 1
ATOM 1250 N N . LYS A 1 161 ? 22.707 -4.009 -34.076 1.00 78.38 161 LYS A N 1
ATOM 1251 C CA . LYS A 1 161 ? 23.038 -4.025 -32.646 1.00 78.38 161 LYS A CA 1
ATOM 1252 C C . LYS A 1 161 ? 22.071 -4.923 -31.877 1.00 78.38 161 LYS A C 1
ATOM 1254 O O . LYS A 1 161 ? 20.860 -4.769 -32.007 1.00 78.38 161 LYS A O 1
ATOM 1259 N N . ILE A 1 162 ? 22.602 -5.816 -31.046 1.00 78.44 162 ILE A N 1
ATOM 1260 C CA . ILE A 1 162 ? 21.825 -6.607 -30.086 1.00 78.44 162 ILE A CA 1
ATOM 1261 C C . ILE A 1 162 ? 22.278 -6.231 -28.687 1.00 78.44 162 ILE A C 1
ATOM 1263 O O . ILE A 1 162 ? 23.440 -6.432 -28.345 1.00 78.44 162 ILE A O 1
ATOM 1267 N N . SER A 1 163 ? 21.349 -5.722 -27.884 1.00 81.06 163 SER A N 1
ATOM 1268 C CA . SER A 1 163 ? 21.602 -5.269 -26.517 1.00 81.06 163 SER A CA 1
ATOM 1269 C C . SER A 1 163 ? 20.875 -6.162 -25.518 1.00 81.06 163 SER A C 1
ATOM 1271 O O . SER A 1 163 ? 19.677 -6.410 -25.654 1.00 81.06 163 SER A O 1
ATOM 1273 N N . ARG A 1 164 ? 21.588 -6.588 -24.478 1.00 83.38 164 ARG A N 1
ATOM 1274 C CA . ARG A 1 164 ? 21.031 -7.219 -23.287 1.00 83.38 164 ARG A CA 1
ATOM 1275 C C . ARG A 1 164 ? 20.631 -6.134 -22.290 1.00 83.38 164 ARG A C 1
ATOM 1277 O O . ARG A 1 164 ? 21.485 -5.542 -21.631 1.00 83.38 164 ARG A O 1
ATOM 1284 N N . LEU A 1 165 ? 19.336 -5.845 -22.212 1.00 83.12 165 LEU A N 1
ATOM 1285 C CA . LEU A 1 165 ? 18.747 -4.811 -21.359 1.00 83.12 165 LEU A CA 1
ATOM 1286 C C . LEU A 1 165 ? 19.133 -4.978 -19.884 1.00 83.12 165 LEU A C 1
ATOM 1288 O O . LEU A 1 165 ? 19.451 -3.985 -19.236 1.00 83.12 165 LEU A O 1
ATOM 1292 N N . SER A 1 166 ? 19.193 -6.209 -19.372 1.00 82.44 166 SER A N 1
ATOM 1293 C CA . SER A 1 166 ? 19.514 -6.505 -17.971 1.00 82.44 166 SER A CA 1
ATOM 1294 C C . SER A 1 166 ? 20.901 -6.019 -17.541 1.00 82.44 166 SER A C 1
ATOM 1296 O O . SER A 1 166 ? 21.167 -5.927 -16.348 1.00 82.44 166 SER A O 1
ATOM 1298 N N . CYS A 1 167 ? 21.795 -5.726 -18.491 1.00 74.75 167 CYS A N 1
ATOM 1299 C CA . CYS A 1 167 ? 23.124 -5.193 -18.204 1.00 74.75 167 CYS A CA 1
ATOM 1300 C C . CYS A 1 167 ? 23.133 -3.672 -17.988 1.00 74.75 167 CYS A C 1
ATOM 1302 O O . CYS A 1 167 ? 24.149 -3.130 -17.569 1.00 74.75 167 CYS A O 1
ATOM 1304 N N . PHE A 1 168 ? 22.040 -2.968 -18.290 1.00 77.38 168 PHE A N 1
ATOM 1305 C CA . PHE A 1 168 ? 21.955 -1.509 -18.210 1.00 77.38 168 PHE A CA 1
ATOM 1306 C C . PHE A 1 168 ? 21.026 -1.059 -17.077 1.00 77.38 168 PHE A C 1
ATOM 1308 O O . PHE A 1 168 ? 20.164 -1.817 -16.628 1.00 77.38 168 PHE A O 1
ATOM 1315 N N . SER A 1 169 ? 21.171 0.195 -16.633 1.00 75.00 169 SER A N 1
ATOM 1316 C CA . SER A 1 169 ? 20.277 0.787 -15.629 1.00 75.00 169 SER A CA 1
ATOM 1317 C C . SER A 1 169 ? 18.837 0.892 -16.148 1.00 75.00 169 SER A C 1
ATOM 1319 O O . SER A 1 169 ? 18.611 0.996 -17.358 1.00 75.00 169 SER A O 1
ATOM 1321 N N . ALA A 1 170 ? 17.857 0.876 -15.241 1.00 77.25 170 ALA A N 1
ATOM 1322 C CA . ALA A 1 170 ? 16.434 0.845 -15.588 1.00 77.25 170 ALA A CA 1
ATOM 1323 C C . ALA A 1 170 ? 16.009 2.022 -16.488 1.00 77.25 170 ALA A C 1
ATOM 1325 O O . ALA A 1 170 ? 15.238 1.844 -17.431 1.00 77.25 170 ALA A O 1
ATOM 1326 N N . GLU A 1 171 ? 16.570 3.212 -16.262 1.00 79.94 171 GLU A N 1
ATOM 1327 C CA . GLU A 1 171 ? 16.298 4.413 -17.060 1.00 79.94 171 GLU A CA 1
ATOM 1328 C C . GLU A 1 171 ? 16.800 4.241 -18.496 1.00 79.94 171 GLU A C 1
ATOM 1330 O O . GLU A 1 171 ? 16.145 4.649 -19.457 1.00 79.94 171 GLU A O 1
ATOM 1335 N N . ARG A 1 172 ? 17.962 3.597 -18.656 1.00 80.44 172 ARG A N 1
ATOM 1336 C CA . ARG A 1 172 ? 18.580 3.356 -19.961 1.00 80.44 172 ARG A CA 1
ATOM 1337 C C . ARG A 1 172 ? 17.867 2.244 -20.728 1.00 80.44 172 ARG A C 1
ATOM 1339 O O . ARG A 1 172 ? 17.729 2.358 -21.945 1.00 80.44 172 ARG A O 1
ATOM 1346 N N . GLN A 1 173 ? 17.366 1.215 -20.042 1.00 86.00 173 GLN A N 1
ATOM 1347 C CA . GLN A 1 173 ? 16.621 0.112 -20.662 1.00 86.00 173 GLN A CA 1
ATOM 1348 C C . GLN A 1 173 ? 15.427 0.605 -21.488 1.00 86.00 173 GLN A C 1
ATOM 1350 O O . GLN A 1 173 ? 15.215 0.124 -22.600 1.00 86.00 173 GLN A O 1
ATOM 1355 N N . TYR A 1 174 ? 14.691 1.604 -20.990 1.00 87.38 174 TYR A N 1
ATOM 1356 C CA . TYR A 1 174 ? 13.544 2.170 -21.702 1.00 87.38 174 TYR A CA 1
ATOM 1357 C C . TYR A 1 174 ? 13.934 2.770 -23.063 1.00 87.38 174 TYR A C 1
ATOM 1359 O O . TYR A 1 174 ? 13.257 2.538 -24.062 1.00 87.38 174 TYR A O 1
ATOM 1367 N N . PHE A 1 175 ? 15.040 3.516 -23.132 1.00 86.81 175 PHE A N 1
ATOM 1368 C CA . PHE A 1 175 ? 15.486 4.120 -24.390 1.00 86.81 175 PHE A CA 1
ATOM 1369 C C . PHE A 1 175 ? 16.146 3.110 -25.329 1.00 86.81 175 PHE A C 1
ATOM 1371 O O . PHE A 1 175 ? 15.947 3.187 -26.542 1.00 86.81 175 PHE A O 1
ATOM 1378 N N . LEU A 1 176 ? 16.874 2.135 -24.775 1.00 85.06 176 LEU A N 1
ATOM 1379 C CA . LEU A 1 176 ? 17.458 1.030 -25.538 1.00 85.06 176 LEU A CA 1
ATOM 1380 C C . LEU A 1 176 ? 16.391 0.158 -26.198 1.00 85.06 176 LEU A C 1
ATOM 1382 O O . LEU A 1 176 ? 16.623 -0.369 -27.282 1.00 85.06 176 LEU A O 1
ATOM 1386 N N . LEU A 1 177 ? 15.206 0.050 -25.593 1.00 88.56 177 LEU A N 1
ATOM 1387 C CA . LEU A 1 177 ? 14.088 -0.678 -26.180 1.00 88.56 177 LEU A CA 1
ATOM 1388 C C . LEU A 1 177 ? 13.713 -0.142 -27.565 1.00 88.56 177 LEU A C 1
ATOM 1390 O O . LEU A 1 177 ? 13.304 -0.910 -28.430 1.00 88.56 177 LEU A O 1
ATOM 1394 N N . TRP A 1 178 ? 13.882 1.155 -27.820 1.00 88.31 178 TRP A N 1
ATOM 1395 C CA . TRP A 1 178 ? 13.573 1.726 -29.127 1.00 88.31 178 TRP A CA 1
ATOM 1396 C C . TRP A 1 178 ? 14.607 1.379 -30.199 1.00 88.31 178 TRP A C 1
ATOM 1398 O O . TRP A 1 178 ? 14.251 1.402 -31.375 1.00 88.31 178 TRP A O 1
ATOM 1408 N N . GLU A 1 179 ? 15.845 1.019 -29.827 1.00 82.06 179 GLU A N 1
ATOM 1409 C CA . GLU A 1 179 ? 16.933 0.691 -30.769 1.00 82.06 179 GLU A CA 1
ATOM 1410 C C . GLU A 1 179 ? 16.617 -0.519 -31.661 1.00 82.06 179 GLU A C 1
ATOM 1412 O O . GLU A 1 179 ? 17.195 -0.649 -32.737 1.00 82.06 179 GLU A O 1
ATOM 1417 N N . GLN A 1 180 ? 15.659 -1.368 -31.270 1.00 79.75 180 GLN A N 1
ATOM 1418 C CA . GLN A 1 180 ? 15.188 -2.480 -32.105 1.00 79.75 180 GLN A CA 1
ATOM 1419 C C . GLN A 1 180 ? 14.429 -2.021 -33.366 1.00 79.75 180 GLN A C 1
ATOM 1421 O O . GLN A 1 180 ? 14.227 -2.807 -34.290 1.00 79.75 180 GLN A O 1
ATOM 1426 N N . PHE A 1 181 ? 13.981 -0.762 -33.409 1.00 84.19 181 PHE A N 1
ATOM 1427 C CA . PHE A 1 181 ? 13.258 -0.190 -34.539 1.00 84.19 181 PHE A CA 1
ATOM 1428 C C . PHE A 1 181 ? 14.180 0.698 -35.379 1.00 84.19 181 PHE A C 1
ATOM 1430 O O . PHE A 1 181 ? 14.949 1.501 -34.854 1.00 84.19 181 PHE A O 1
ATOM 1437 N N . SER A 1 182 ? 14.035 0.645 -36.706 1.00 81.94 182 SER A N 1
ATOM 1438 C CA . SER A 1 182 ? 14.830 1.460 -37.642 1.00 81.94 182 SER A CA 1
ATOM 1439 C C . SER A 1 182 ? 14.754 2.968 -37.359 1.00 81.94 182 SER A C 1
ATOM 1441 O O . SER A 1 182 ? 15.707 3.700 -37.607 1.00 81.94 182 SER A O 1
ATOM 1443 N N . SER A 1 183 ? 13.633 3.436 -36.803 1.00 85.06 183 SER A N 1
ATOM 1444 C CA . SER A 1 183 ? 13.383 4.837 -36.438 1.00 85.06 183 SER A CA 1
ATOM 1445 C C . SER A 1 183 ? 13.511 5.095 -34.930 1.00 85.06 183 SER A C 1
ATOM 1447 O O . SER A 1 183 ? 12.780 5.916 -34.379 1.00 85.06 183 SER A O 1
ATOM 1449 N N . TYR A 1 184 ? 14.436 4.420 -34.242 1.00 83.06 184 TYR A N 1
ATOM 1450 C CA . TYR A 1 184 ? 14.624 4.527 -32.787 1.00 83.06 184 TYR A CA 1
ATOM 1451 C C . TYR A 1 184 ? 14.733 5.969 -32.260 1.00 83.06 184 TYR A C 1
ATOM 1453 O O . TYR A 1 184 ? 14.166 6.289 -31.217 1.00 83.06 184 TYR A O 1
ATOM 1461 N N . ARG A 1 185 ? 15.396 6.871 -33.003 1.00 84.75 185 ARG A N 1
ATOM 1462 C CA . ARG A 1 185 ? 15.524 8.295 -32.633 1.00 84.75 185 ARG A CA 1
ATOM 1463 C C . ARG A 1 185 ? 14.171 8.996 -32.555 1.00 84.75 185 ARG A C 1
ATOM 1465 O O . ARG A 1 185 ? 13.945 9.773 -31.634 1.00 84.75 185 ARG A O 1
ATOM 1472 N N . PHE A 1 186 ? 13.272 8.702 -33.494 1.00 89.12 186 PHE A N 1
ATOM 1473 C CA . PHE A 1 186 ? 11.920 9.255 -33.489 1.00 89.12 186 PHE A CA 1
ATOM 1474 C C . PHE A 1 186 ? 11.157 8.797 -32.245 1.00 89.12 186 PHE A C 1
ATOM 1476 O O . PHE A 1 186 ? 10.611 9.633 -31.532 1.00 89.12 186 PHE A O 1
ATOM 1483 N N . PHE A 1 187 ? 11.178 7.498 -31.935 1.00 89.88 187 PHE A N 1
ATOM 1484 C CA . PHE A 1 187 ? 10.492 6.966 -30.755 1.00 89.88 187 PHE A CA 1
ATOM 1485 C C . PHE A 1 187 ? 11.103 7.445 -29.432 1.00 89.88 187 PHE A C 1
ATOM 1487 O O . PHE A 1 187 ? 10.368 7.700 -28.478 1.00 89.88 187 PHE A O 1
ATOM 1494 N N . GLY A 1 188 ? 12.424 7.633 -29.377 1.00 89.75 188 GLY A N 1
ATOM 1495 C CA . GLY A 1 188 ? 13.104 8.234 -28.229 1.00 89.75 188 GLY A CA 1
ATOM 1496 C C . GLY A 1 188 ? 12.674 9.685 -27.992 1.00 89.75 188 GLY A C 1
ATOM 1497 O O . GLY A 1 188 ? 12.286 10.036 -26.879 1.00 89.75 188 GLY A O 1
ATOM 1498 N N . ILE A 1 189 ? 12.661 10.513 -29.044 1.00 90.62 189 ILE A N 1
ATOM 1499 C CA . ILE A 1 189 ? 12.193 11.908 -28.970 1.00 90.62 189 ILE A CA 1
ATOM 1500 C C . ILE A 1 189 ? 10.706 11.961 -28.609 1.00 90.62 189 ILE A C 1
ATOM 1502 O O . ILE A 1 189 ? 10.320 12.717 -27.721 1.00 90.62 189 ILE A O 1
ATOM 1506 N N . LEU A 1 190 ? 9.879 11.133 -29.252 1.00 92.62 190 LEU A N 1
ATOM 1507 C CA . LEU A 1 190 ? 8.450 11.041 -28.966 1.00 92.62 190 LEU A CA 1
ATOM 1508 C C . LEU A 1 190 ? 8.200 10.634 -27.512 1.00 92.62 190 LEU A C 1
ATOM 1510 O O . LEU A 1 190 ? 7.338 11.212 -26.860 1.00 92.62 190 LEU A O 1
ATOM 1514 N N . SER A 1 191 ? 8.979 9.691 -26.980 1.00 91.81 191 SER A N 1
ATOM 1515 C CA . SER A 1 191 ? 8.876 9.297 -25.577 1.00 91.81 191 SER A CA 1
ATOM 1516 C C . SER A 1 191 ? 9.124 10.474 -24.643 1.00 91.81 191 SER A C 1
ATOM 1518 O O . SER A 1 191 ? 8.324 10.707 -23.747 1.00 91.81 191 SER A O 1
ATOM 1520 N N . ILE A 1 192 ? 10.180 11.259 -24.871 1.00 92.12 192 ILE A N 1
ATOM 1521 C CA . ILE A 1 192 ? 10.453 12.462 -24.069 1.00 92.12 192 ILE A CA 1
ATOM 1522 C C . ILE A 1 192 ? 9.310 13.477 -24.218 1.00 92.12 192 ILE A C 1
ATOM 1524 O O . ILE A 1 192 ? 8.830 14.019 -23.221 1.00 92.12 192 ILE A O 1
ATOM 1528 N N . ALA A 1 193 ? 8.826 13.685 -25.445 1.00 94.50 193 ALA A N 1
ATOM 1529 C CA . ALA A 1 193 ? 7.718 14.589 -25.740 1.00 94.50 193 ALA A CA 1
ATOM 1530 C C . ALA A 1 193 ? 6.388 14.162 -25.096 1.00 94.50 193 ALA A C 1
ATOM 1532 O O . ALA A 1 193 ? 5.542 15.017 -24.865 1.00 94.50 193 ALA A O 1
ATOM 1533 N N . VAL A 1 194 ? 6.198 12.875 -24.788 1.00 93.75 194 VAL A N 1
ATOM 1534 C CA . VAL A 1 194 ? 5.032 12.355 -24.052 1.00 93.75 194 VAL A CA 1
ATOM 1535 C C . VAL A 1 194 ? 5.266 12.381 -22.540 1.00 93.75 194 VAL A C 1
ATOM 1537 O O . VAL A 1 194 ? 4.362 12.743 -21.785 1.00 93.75 194 VAL A O 1
ATOM 1540 N N . LEU A 1 195 ? 6.470 12.035 -22.077 1.00 92.19 195 LEU A N 1
ATOM 1541 C CA . LEU A 1 195 ? 6.815 11.981 -20.654 1.00 92.19 195 LEU A CA 1
ATOM 1542 C C . LEU A 1 195 ? 6.743 13.361 -19.992 1.00 92.19 195 LEU A C 1
ATOM 1544 O O . LEU A 1 195 ? 6.199 13.468 -18.896 1.00 92.19 195 LEU A O 1
ATOM 1548 N N . ILE A 1 196 ? 7.226 14.416 -20.660 1.00 93.75 196 ILE A N 1
ATOM 1549 C CA . ILE A 1 196 ? 7.228 15.777 -20.096 1.00 93.75 196 ILE A CA 1
ATOM 1550 C C . ILE A 1 196 ? 5.793 16.277 -19.815 1.00 93.75 196 ILE A C 1
ATOM 1552 O O . ILE A 1 196 ? 5.511 16.627 -18.666 1.00 93.75 196 ILE A O 1
ATOM 1556 N N . PRO A 1 197 ? 4.846 16.272 -20.779 1.00 93.69 197 PRO A N 1
ATOM 1557 C CA . PRO A 1 197 ? 3.456 16.638 -20.510 1.00 93.69 197 PRO A CA 1
ATOM 1558 C C . PRO A 1 197 ? 2.754 15.706 -19.524 1.00 93.69 197 PRO A C 1
ATOM 1560 O O . PRO A 1 197 ? 1.935 16.176 -18.736 1.00 93.69 197 PRO A O 1
ATOM 1563 N N . SER A 1 198 ? 3.064 14.404 -19.545 1.00 91.50 198 SER A N 1
ATOM 1564 C CA . SER A 1 198 ? 2.485 13.436 -18.601 1.00 91.50 198 SER A CA 1
ATOM 1565 C C . SER A 1 198 ? 2.884 13.767 -17.164 1.00 91.50 198 SER A C 1
ATOM 1567 O O . SER A 1 198 ? 2.029 13.812 -16.281 1.00 91.50 198 SER A O 1
ATOM 1569 N N . PHE A 1 199 ? 4.163 14.082 -16.942 1.00 90.69 199 PHE A N 1
ATOM 1570 C CA . PHE A 1 199 ? 4.661 14.545 -15.651 1.00 90.69 199 PHE A CA 1
ATOM 1571 C C . PHE A 1 199 ? 4.001 15.865 -15.237 1.00 90.69 199 PHE A C 1
ATOM 1573 O O . PHE A 1 199 ? 3.470 15.965 -14.132 1.00 90.69 199 PHE A O 1
ATOM 1580 N N . ALA A 1 200 ? 3.959 16.851 -16.140 1.00 90.75 200 ALA A N 1
ATOM 1581 C CA . ALA A 1 200 ? 3.360 18.155 -15.860 1.00 90.75 200 ALA A CA 1
ATOM 1582 C C . ALA A 1 200 ? 1.866 18.050 -15.510 1.00 90.75 200 ALA A C 1
ATOM 1584 O O . ALA A 1 200 ? 1.412 18.669 -14.555 1.00 90.75 200 ALA A O 1
ATOM 1585 N N . THR A 1 201 ? 1.109 17.223 -16.233 1.00 91.06 201 THR A N 1
ATOM 1586 C CA . THR A 1 201 ? -0.333 17.026 -16.007 1.00 91.06 201 THR A CA 1
ATOM 1587 C C . THR A 1 201 ? -0.600 16.260 -14.709 1.00 91.06 201 THR A C 1
ATOM 1589 O O . THR A 1 201 ? -1.551 16.569 -13.986 1.00 91.06 201 THR A O 1
ATOM 1592 N N . SER A 1 202 ? 0.252 15.282 -14.383 1.00 90.06 202 SER A N 1
ATOM 1593 C CA . SER A 1 202 ? 0.187 14.564 -13.109 1.00 90.06 202 SER A CA 1
ATOM 1594 C C . SER A 1 202 ? 0.461 15.498 -11.929 1.00 90.06 202 SER A C 1
ATOM 1596 O O . SER A 1 202 ? -0.306 15.489 -10.970 1.00 90.06 202 SER A O 1
ATOM 1598 N N . SER A 1 203 ? 1.506 16.329 -12.010 1.00 90.69 203 SER A N 1
ATOM 1599 C CA . SER A 1 203 ? 1.837 17.311 -10.967 1.00 90.69 203 SER A CA 1
ATOM 1600 C C . SER A 1 203 ? 0.745 18.376 -10.827 1.00 90.69 203 SER A C 1
ATOM 1602 O O . SER A 1 203 ? 0.290 18.640 -9.720 1.00 90.69 203 SER A O 1
ATOM 1604 N N . ASP A 1 204 ? 0.223 18.907 -11.938 1.00 87.81 204 ASP A N 1
ATOM 1605 C CA . ASP A 1 204 ? -0.863 19.896 -11.920 1.00 87.81 204 ASP A CA 1
ATOM 1606 C C . ASP A 1 204 ? -2.121 19.366 -11.208 1.00 87.81 204 ASP A C 1
ATOM 1608 O O . ASP A 1 204 ? -2.768 20.076 -10.425 1.00 87.81 204 ASP A O 1
ATOM 1612 N N . SER A 1 205 ? -2.447 18.094 -11.450 1.00 88.62 205 SER A N 1
ATOM 1613 C CA . SER A 1 205 ? -3.558 17.405 -10.795 1.00 88.62 205 SER A CA 1
ATOM 1614 C C . SER A 1 205 ? -3.270 17.166 -9.308 1.00 88.62 205 SER A C 1
ATOM 1616 O O . SER A 1 205 ? -4.157 17.385 -8.479 1.00 88.62 205 SER A O 1
ATOM 1618 N N . ALA A 1 206 ? -2.052 16.735 -8.959 1.00 88.25 206 ALA A N 1
ATOM 1619 C CA . ALA A 1 206 ? -1.644 16.467 -7.579 1.00 88.25 206 ALA A CA 1
ATOM 1620 C C . ALA A 1 206 ? -1.753 17.726 -6.717 1.00 88.25 206 ALA A C 1
ATOM 1622 O O . ALA A 1 206 ? -2.482 17.730 -5.720 1.00 88.25 206 ALA A O 1
ATOM 1623 N N . SER A 1 207 ? -1.164 18.829 -7.176 1.00 90.88 207 SER A N 1
ATOM 1624 C CA . SER A 1 207 ? -1.189 20.095 -6.449 1.00 90.88 207 SER A CA 1
ATOM 1625 C C . SER A 1 207 ? -2.601 20.661 -6.308 1.00 90.88 207 SER A C 1
ATOM 1627 O O . SER A 1 207 ? -2.912 21.259 -5.283 1.00 90.88 207 SER A O 1
ATOM 1629 N N . LEU A 1 208 ? -3.501 20.428 -7.275 1.00 87.81 208 LEU A N 1
ATOM 1630 C CA . LEU A 1 208 ? -4.916 20.795 -7.135 1.00 87.81 208 LEU A CA 1
ATOM 1631 C C . LEU A 1 208 ? -5.600 20.036 -5.990 1.00 87.81 208 LEU A C 1
ATOM 1633 O O . LEU A 1 208 ? -6.426 20.607 -5.279 1.00 87.81 208 LEU A O 1
ATOM 1637 N N . VAL A 1 209 ? -5.307 18.745 -5.821 1.00 88.44 209 VAL A N 1
ATOM 1638 C CA . VAL A 1 209 ? -5.912 17.956 -4.740 1.00 88.44 209 VAL A CA 1
ATOM 1639 C C . VAL A 1 209 ? -5.373 18.390 -3.383 1.00 88.44 209 VAL A C 1
ATOM 1641 O O . VAL A 1 209 ? -6.173 18.584 -2.467 1.00 88.44 209 VAL A O 1
ATOM 1644 N N . ILE A 1 210 ? -4.058 18.594 -3.256 1.00 89.81 210 ILE A N 1
ATOM 1645 C CA . ILE A 1 210 ? -3.459 19.100 -2.013 1.00 89.81 210 ILE A CA 1
ATOM 1646 C C . ILE A 1 210 ? -4.060 20.461 -1.657 1.00 89.81 210 ILE A C 1
ATOM 1648 O O . ILE A 1 210 ? -4.447 20.687 -0.508 1.00 89.81 210 ILE A O 1
ATOM 1652 N N . ASP A 1 211 ? -4.220 21.340 -2.644 1.00 90.69 211 ASP A N 1
ATOM 1653 C CA . ASP A 1 211 ? -4.825 22.654 -2.459 1.00 90.69 211 ASP A CA 1
ATOM 165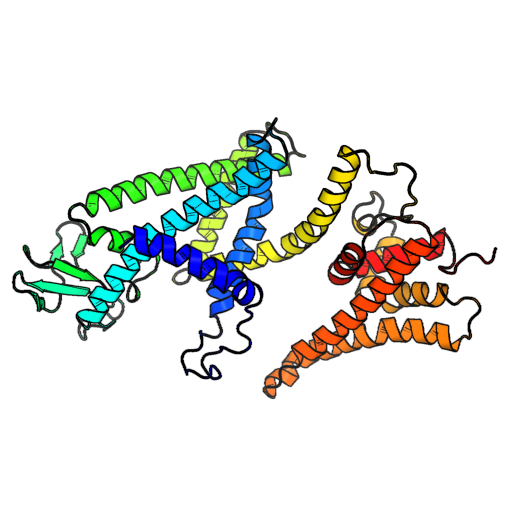4 C C . ASP A 1 211 ? -6.287 22.559 -1.982 1.00 90.69 211 ASP A C 1
ATOM 1656 O O . ASP A 1 211 ? -6.667 23.177 -0.988 1.00 90.69 211 ASP A O 1
ATOM 1660 N N . CYS A 1 212 ? -7.102 21.683 -2.583 1.00 87.75 212 CYS A N 1
ATOM 1661 C CA . CYS A 1 212 ? -8.462 21.408 -2.103 1.00 87.75 212 CYS A CA 1
ATOM 1662 C C . CYS A 1 212 ? -8.483 20.899 -0.651 1.00 87.75 212 CYS A C 1
ATOM 1664 O O . CYS A 1 212 ? -9.296 21.358 0.146 1.00 87.75 212 CYS A O 1
ATOM 1666 N N . ILE A 1 213 ? -7.605 19.961 -0.285 1.00 87.56 213 ILE A N 1
ATOM 1667 C CA . ILE A 1 213 ? -7.562 19.395 1.076 1.00 87.56 213 ILE A CA 1
ATOM 1668 C C . ILE A 1 213 ? -7.158 20.469 2.092 1.00 87.56 213 ILE A C 1
ATOM 1670 O O . ILE A 1 213 ? -7.762 20.585 3.156 1.00 87.56 213 ILE A O 1
ATOM 1674 N N . THR A 1 214 ? -6.174 21.296 1.744 1.00 90.31 214 THR A N 1
ATOM 1675 C CA . THR A 1 214 ? -5.628 22.344 2.620 1.00 90.31 214 THR A CA 1
ATOM 1676 C C . THR A 1 214 ? -6.491 23.609 2.673 1.00 90.31 214 THR A C 1
ATOM 1678 O O . THR A 1 214 ? -6.229 24.502 3.474 1.00 90.31 214 THR A O 1
ATOM 1681 N N . SER A 1 215 ? -7.562 23.671 1.878 1.00 89.19 215 SER A N 1
ATOM 1682 C CA . SER A 1 215 ? -8.561 24.748 1.858 1.00 89.19 215 SER A CA 1
ATOM 1683 C C . SER A 1 215 ? -9.946 24.287 2.342 1.00 89.19 215 SER A C 1
ATOM 1685 O O . SER A 1 215 ? -10.972 24.792 1.884 1.00 89.19 215 SER A O 1
ATOM 1687 N N . ASN A 1 216 ? -9.994 23.323 3.273 1.00 87.31 216 ASN A N 1
ATOM 1688 C CA . ASN A 1 216 ? -11.233 22.749 3.824 1.00 87.31 216 ASN A CA 1
ATOM 1689 C C . ASN A 1 216 ? -12.182 22.174 2.755 1.00 87.31 216 ASN A C 1
ATOM 1691 O O . ASN A 1 216 ? -13.403 22.237 2.886 1.00 87.31 216 ASN A O 1
ATOM 1695 N N . GLY A 1 217 ? -11.629 21.611 1.680 1.00 84.81 217 GLY A N 1
ATOM 1696 C CA . GLY A 1 217 ? -12.400 20.998 0.601 1.00 84.81 217 GLY A CA 1
ATOM 1697 C C . GLY A 1 217 ? -12.952 21.986 -0.427 1.00 84.81 217 GLY A C 1
ATOM 1698 O O . GLY A 1 217 ? -13.842 21.610 -1.191 1.00 84.81 217 GLY A O 1
ATOM 1699 N N . ASN A 1 218 ? -12.452 23.228 -0.481 1.00 85.88 218 ASN A N 1
ATOM 1700 C CA . ASN A 1 218 ? -12.896 24.197 -1.482 1.00 85.88 218 ASN A CA 1
ATOM 1701 C C . ASN A 1 218 ? -12.645 23.651 -2.909 1.00 85.88 218 ASN A C 1
ATOM 1703 O O . ASN A 1 218 ? -11.501 23.343 -3.258 1.00 85.88 218 ASN A O 1
ATOM 1707 N N . PRO A 1 219 ? -13.682 23.529 -3.765 1.00 80.19 219 PRO A N 1
ATOM 1708 C CA . PRO A 1 219 ? -13.525 23.032 -5.132 1.00 80.19 219 PRO A CA 1
ATOM 1709 C C . PRO A 1 219 ? -12.714 23.968 -6.040 1.00 80.19 219 PRO A C 1
ATOM 1711 O O . PRO A 1 219 ? -12.159 23.498 -7.036 1.00 80.19 219 PRO A O 1
ATOM 1714 N N . HIS A 1 220 ? -12.630 25.256 -5.694 1.00 85.19 220 HIS A N 1
ATOM 1715 C CA . HIS A 1 220 ? -11.887 26.294 -6.412 1.00 85.19 220 HIS A CA 1
ATOM 1716 C C . HIS A 1 220 ? -10.938 27.027 -5.455 1.00 85.19 220 HIS A C 1
ATOM 1718 O O . HIS A 1 220 ? -11.225 28.150 -5.023 1.00 85.19 220 HIS A O 1
ATOM 1724 N N . PRO A 1 221 ? -9.833 26.378 -5.067 1.00 84.56 221 PRO A N 1
ATOM 1725 C CA . PRO A 1 221 ? -8.908 26.946 -4.104 1.00 84.56 221 PRO A CA 1
ATOM 1726 C C . PRO A 1 221 ? -8.025 28.062 -4.712 1.00 84.56 221 PRO A C 1
ATOM 1728 O O . PRO A 1 221 ? -7.978 28.224 -5.939 1.00 84.56 221 PRO A O 1
ATOM 1731 N N . PRO A 1 222 ? -7.364 28.891 -3.879 1.00 88.50 222 PRO A N 1
ATOM 1732 C CA . PRO A 1 222 ? -6.560 30.019 -4.345 1.00 88.50 222 PRO A CA 1
ATOM 1733 C C . PRO A 1 222 ? -5.355 29.582 -5.189 1.00 88.50 222 PRO A C 1
ATOM 1735 O O . PRO A 1 222 ? -4.515 28.807 -4.749 1.00 88.50 222 PRO A O 1
ATOM 1738 N N . ILE A 1 223 ? -5.181 30.189 -6.366 1.00 90.25 223 ILE A N 1
ATOM 1739 C CA . ILE A 1 223 ? -4.110 29.831 -7.319 1.00 90.25 223 ILE A CA 1
ATOM 1740 C C . ILE A 1 223 ? -2.710 29.885 -6.682 1.00 90.25 223 ILE A C 1
ATOM 1742 O O . ILE A 1 223 ? -1.865 29.044 -6.977 1.00 90.25 223 ILE A O 1
ATOM 1746 N N . PHE A 1 224 ? -2.450 30.844 -5.788 1.00 93.06 224 PHE A N 1
ATOM 1747 C CA . PHE A 1 224 ? -1.152 30.953 -5.113 1.00 93.06 224 PHE A CA 1
ATOM 1748 C C . PHE A 1 224 ? -0.845 29.759 -4.204 1.00 93.06 224 PHE A C 1
ATOM 1750 O O . PHE A 1 224 ? 0.307 29.340 -4.126 1.00 93.06 224 PHE A O 1
ATOM 1757 N N . GLN A 1 225 ? -1.864 29.194 -3.555 1.00 91.38 225 GLN A N 1
ATOM 1758 C CA . GLN A 1 225 ? -1.721 28.007 -2.718 1.00 91.38 225 GLN A CA 1
ATOM 1759 C C . GLN A 1 225 ? -1.412 26.783 -3.589 1.00 91.38 225 GLN A C 1
ATOM 1761 O O . GLN A 1 225 ? -0.483 26.037 -3.287 1.00 91.38 225 GLN A O 1
ATOM 1766 N N . ARG A 1 226 ? -2.073 26.652 -4.746 1.00 90.44 226 ARG A N 1
ATOM 1767 C CA . ARG A 1 226 ? -1.723 25.648 -5.760 1.00 90.44 226 ARG A CA 1
ATOM 1768 C C . ARG A 1 226 ? -0.276 25.753 -6.238 1.00 90.44 226 ARG A C 1
ATOM 1770 O O . ARG A 1 226 ? 0.421 24.746 -6.294 1.00 90.44 226 ARG A O 1
ATOM 1777 N N . VAL A 1 227 ? 0.180 26.958 -6.592 1.00 93.00 227 VAL A N 1
ATOM 1778 C CA . VAL A 1 227 ? 1.560 27.190 -7.061 1.00 93.00 227 VAL A CA 1
ATOM 1779 C C . VAL A 1 227 ? 2.566 26.846 -5.964 1.00 93.00 227 VAL A C 1
ATOM 1781 O O . VAL A 1 227 ? 3.588 26.225 -6.243 1.00 93.00 227 VAL A O 1
ATOM 1784 N N . PHE A 1 228 ? 2.266 27.202 -4.713 1.00 93.62 228 PHE A N 1
ATOM 1785 C CA . PHE A 1 228 ? 3.078 26.816 -3.563 1.00 93.62 228 PHE A CA 1
ATOM 1786 C C . PHE A 1 228 ? 3.209 25.288 -3.440 1.00 93.62 228 PHE A C 1
ATOM 1788 O O . PHE A 1 228 ? 4.327 24.783 -3.310 1.00 93.62 228 PHE A O 1
ATOM 1795 N N . TRP A 1 229 ? 2.105 24.542 -3.543 1.00 92.62 229 TRP A N 1
ATOM 1796 C CA . TRP A 1 229 ? 2.140 23.076 -3.496 1.00 92.62 229 TRP A CA 1
ATOM 1797 C C . TRP A 1 229 ? 2.915 22.468 -4.671 1.00 92.62 229 TRP A C 1
ATOM 1799 O O . TRP A 1 229 ? 3.796 21.645 -4.449 1.00 92.62 229 TRP A O 1
ATOM 1809 N N . ALA A 1 230 ? 2.720 22.968 -5.893 1.00 92.50 230 ALA A N 1
ATOM 1810 C CA . ALA A 1 230 ? 3.474 22.506 -7.061 1.00 92.50 230 ALA A CA 1
ATOM 1811 C C . ALA A 1 230 ? 4.994 22.712 -6.913 1.00 92.50 230 ALA A C 1
ATOM 1813 O O . ALA A 1 230 ? 5.792 21.825 -7.224 1.00 92.50 230 ALA A O 1
ATOM 1814 N N . LEU A 1 231 ? 5.416 23.873 -6.401 1.00 94.00 231 LEU A N 1
ATOM 1815 C CA . LEU A 1 231 ? 6.835 24.170 -6.185 1.00 94.00 231 LEU A CA 1
ATOM 1816 C C . LEU A 1 231 ? 7.438 23.330 -5.056 1.00 94.00 231 LEU A C 1
ATOM 1818 O O . LEU A 1 231 ? 8.577 22.879 -5.174 1.00 94.00 231 LEU A O 1
ATOM 1822 N N . THR A 1 232 ? 6.698 23.114 -3.970 1.00 93.75 232 THR A N 1
ATOM 1823 C CA . THR A 1 232 ? 7.178 22.311 -2.835 1.00 93.75 232 THR A CA 1
ATOM 1824 C C . THR A 1 232 ? 7.264 20.825 -3.171 1.00 93.75 232 THR A C 1
ATOM 1826 O O . THR A 1 232 ? 8.249 20.192 -2.798 1.00 93.75 232 THR A O 1
ATOM 1829 N N . GLU A 1 233 ? 6.319 20.283 -3.943 1.00 91.31 233 GLU A N 1
ATOM 1830 C CA . GLU A 1 233 ? 6.401 18.928 -4.504 1.00 91.31 233 GLU A CA 1
ATOM 1831 C C . GLU A 1 233 ? 7.648 18.768 -5.389 1.00 91.31 233 GLU A C 1
ATOM 1833 O O . GLU A 1 233 ? 8.429 17.832 -5.205 1.00 91.31 233 GLU A O 1
ATOM 1838 N N . GLY A 1 234 ? 7.886 19.717 -6.304 1.00 91.12 234 GLY A N 1
ATOM 1839 C CA . GLY A 1 234 ? 9.077 19.724 -7.156 1.00 91.12 234 GLY A CA 1
ATOM 1840 C C . GLY A 1 234 ? 10.379 19.829 -6.354 1.00 91.12 234 GLY A C 1
ATOM 1841 O O . GLY A 1 234 ? 11.336 19.103 -6.623 1.00 91.12 234 GLY A O 1
ATOM 1842 N N . ALA A 1 235 ? 10.410 20.679 -5.325 1.00 93.44 235 ALA A N 1
ATOM 1843 C CA . ALA A 1 235 ? 11.554 20.808 -4.427 1.00 93.44 235 ALA A CA 1
ATOM 1844 C C . ALA A 1 235 ? 11.816 19.517 -3.634 1.00 93.44 235 ALA A C 1
ATOM 1846 O O . ALA A 1 235 ? 12.970 19.105 -3.513 1.00 93.44 235 ALA A O 1
ATOM 1847 N N . ALA A 1 236 ? 10.767 18.852 -3.142 1.00 90.56 236 ALA A N 1
ATOM 1848 C CA . ALA A 1 236 ? 10.878 17.572 -2.447 1.00 90.56 236 ALA A CA 1
ATOM 1849 C C . ALA A 1 236 ? 11.402 16.468 -3.377 1.00 90.56 236 ALA A C 1
ATOM 1851 O O . ALA A 1 236 ? 12.307 15.725 -2.995 1.00 90.56 236 ALA A O 1
ATOM 1852 N N . ALA A 1 237 ? 10.905 16.400 -4.616 1.00 88.69 237 ALA A N 1
ATOM 1853 C CA . ALA A 1 237 ? 11.408 15.470 -5.623 1.00 88.69 237 ALA A CA 1
ATOM 1854 C C . ALA A 1 237 ? 12.899 15.712 -5.918 1.00 88.69 237 ALA A C 1
ATOM 1856 O O . ALA A 1 237 ? 13.696 14.777 -5.860 1.00 88.69 237 ALA A O 1
ATOM 1857 N N . CYS A 1 238 ? 13.304 16.965 -6.148 1.00 90.25 238 CYS A N 1
ATOM 1858 C CA . CYS A 1 238 ? 14.711 17.328 -6.333 1.00 90.25 238 CYS A CA 1
ATOM 1859 C C . CYS A 1 238 ? 15.570 16.940 -5.122 1.00 90.25 238 CYS A C 1
ATOM 1861 O O . CYS A 1 238 ? 16.643 16.366 -5.293 1.00 90.25 238 CYS A O 1
ATOM 1863 N N . ALA A 1 239 ? 15.098 17.209 -3.903 1.00 90.38 239 ALA A N 1
ATOM 1864 C CA . ALA A 1 239 ? 15.810 16.853 -2.681 1.00 90.38 239 ALA A CA 1
ATOM 1865 C C . ALA A 1 239 ? 16.001 15.334 -2.548 1.00 90.38 239 ALA A C 1
ATOM 1867 O O . ALA A 1 239 ? 17.098 14.897 -2.210 1.00 90.38 239 ALA A O 1
ATOM 1868 N N . LEU A 1 240 ? 14.982 14.528 -2.868 1.00 87.25 240 LEU A N 1
ATOM 1869 C CA . LEU A 1 240 ? 15.070 13.063 -2.850 1.00 87.25 240 LEU A CA 1
ATOM 1870 C C . LEU A 1 240 ? 16.046 12.526 -3.903 1.00 87.25 240 LEU A C 1
ATOM 1872 O O . LEU A 1 240 ? 16.846 11.642 -3.597 1.00 87.25 240 LEU A O 1
ATOM 1876 N N . LEU A 1 241 ? 16.023 13.081 -5.119 1.00 86.62 241 LEU A N 1
ATOM 1877 C CA . LEU A 1 241 ? 16.959 12.701 -6.181 1.00 86.62 241 LEU A CA 1
ATOM 1878 C C . LEU A 1 241 ? 18.409 13.036 -5.799 1.00 86.62 241 LEU A C 1
ATOM 1880 O O . LEU A 1 241 ? 19.302 12.212 -5.992 1.00 86.62 241 LEU A O 1
ATOM 1884 N N . ILE A 1 242 ? 18.640 14.214 -5.210 1.00 88.81 242 ILE A N 1
ATOM 1885 C CA . ILE A 1 242 ? 19.966 14.635 -4.736 1.00 88.81 242 ILE A CA 1
ATOM 1886 C C . ILE A 1 242 ? 20.425 13.762 -3.563 1.00 88.81 242 ILE A C 1
ATOM 1888 O O . ILE A 1 242 ? 21.553 13.273 -3.576 1.00 88.81 242 ILE A O 1
ATOM 1892 N N . ALA A 1 243 ? 19.562 13.542 -2.568 1.00 87.00 243 ALA A N 1
ATOM 1893 C CA . ALA A 1 243 ? 19.886 12.759 -1.378 1.00 87.00 243 ALA A CA 1
ATOM 1894 C C . ALA A 1 243 ? 20.181 11.290 -1.708 1.00 87.00 243 ALA A C 1
ATOM 1896 O O . ALA A 1 243 ? 21.075 10.693 -1.112 1.00 87.00 243 ALA A O 1
ATOM 1897 N N . GLY A 1 244 ? 19.456 10.707 -2.666 1.00 81.19 244 GLY A N 1
ATOM 1898 C CA . GLY A 1 244 ? 19.681 9.328 -3.082 1.00 81.19 244 GLY A CA 1
ATOM 1899 C C . GLY A 1 244 ? 20.886 9.141 -4.010 1.00 81.19 244 GLY A C 1
ATOM 1900 O O . GLY A 1 244 ? 21.433 8.040 -4.074 1.00 81.19 244 GLY A O 1
ATOM 1901 N N . GLY A 1 245 ? 21.345 10.185 -4.711 1.00 83.81 245 GLY A N 1
ATOM 1902 C CA . GLY A 1 245 ? 22.529 10.128 -5.573 1.00 83.81 245 GLY A CA 1
ATOM 1903 C C . GLY A 1 245 ? 22.457 8.985 -6.595 1.00 83.81 245 GLY A C 1
ATOM 1904 O O . GLY A 1 245 ? 21.549 8.929 -7.420 1.00 83.81 245 GLY A O 1
ATOM 1905 N N . ARG A 1 246 ? 23.399 8.032 -6.526 1.00 73.62 246 ARG A N 1
ATOM 1906 C CA . ARG A 1 246 ? 23.420 6.837 -7.401 1.00 73.62 246 ARG A CA 1
ATOM 1907 C C . ARG A 1 246 ? 22.299 5.829 -7.103 1.00 73.62 246 ARG A C 1
ATOM 1909 O O . ARG A 1 246 ? 22.042 4.960 -7.925 1.00 73.62 246 ARG A O 1
ATOM 1916 N N . GLN A 1 247 ? 21.651 5.935 -5.945 1.00 78.25 247 GLN A N 1
ATOM 1917 C CA . GLN A 1 247 ? 20.542 5.090 -5.494 1.00 78.25 247 GLN A CA 1
ATOM 1918 C C . GLN A 1 247 ? 19.259 5.916 -5.309 1.00 78.25 247 GLN A C 1
ATOM 1920 O O . GLN A 1 247 ? 18.454 5.643 -4.419 1.00 78.25 247 GLN A O 1
ATOM 1925 N N . ALA A 1 248 ? 19.059 6.940 -6.147 1.00 79.00 248 ALA A N 1
ATOM 1926 C CA . ALA A 1 248 ? 17.872 7.797 -6.116 1.00 79.00 248 ALA A CA 1
ATOM 1927 C C . ALA A 1 248 ? 16.555 7.002 -6.085 1.00 79.00 248 ALA A C 1
ATOM 1929 O O . ALA A 1 248 ? 15.638 7.360 -5.348 1.00 79.00 248 ALA A O 1
ATOM 1930 N N . VAL A 1 249 ? 16.493 5.877 -6.804 1.00 79.44 249 VAL A N 1
ATOM 1931 C CA . VAL A 1 249 ? 15.337 4.970 -6.798 1.00 79.44 249 VAL A CA 1
ATOM 1932 C C . VAL A 1 249 ? 15.050 4.436 -5.389 1.00 79.44 249 VAL A C 1
ATOM 1934 O O . VAL A 1 249 ? 13.924 4.567 -4.917 1.00 79.44 249 VAL A O 1
ATOM 1937 N N . ASN A 1 250 ? 16.060 3.940 -4.670 1.00 83.06 250 ASN A N 1
ATOM 1938 C CA . ASN A 1 250 ? 15.896 3.387 -3.320 1.00 83.06 250 ASN A CA 1
ATOM 1939 C C . ASN A 1 250 ? 15.398 4.445 -2.322 1.00 83.06 250 ASN A C 1
ATOM 1941 O O . ASN A 1 250 ? 14.564 4.159 -1.458 1.00 83.06 250 ASN A O 1
ATOM 1945 N N . ALA A 1 251 ? 15.884 5.685 -2.449 1.00 83.19 251 ALA A N 1
ATOM 1946 C CA . ALA A 1 251 ? 15.435 6.797 -1.613 1.00 83.19 251 ALA A CA 1
ATOM 1947 C C . ALA A 1 251 ? 13.942 7.100 -1.839 1.00 83.19 251 ALA A C 1
ATOM 1949 O O . ALA A 1 251 ? 13.181 7.220 -0.876 1.00 83.19 251 ALA A O 1
ATOM 1950 N N . VAL A 1 252 ? 13.503 7.151 -3.102 1.00 83.12 252 VAL A N 1
ATOM 1951 C CA . VAL A 1 252 ? 12.092 7.378 -3.463 1.00 83.12 252 VAL A CA 1
ATOM 1952 C C . VAL A 1 252 ? 11.200 6.209 -3.022 1.00 83.12 252 VAL A C 1
ATOM 1954 O O . VAL A 1 252 ? 10.102 6.437 -2.506 1.00 83.12 252 VAL A O 1
ATOM 1957 N N . GLN A 1 253 ? 11.670 4.965 -3.157 1.00 87.06 253 GLN A N 1
ATOM 1958 C CA . GLN A 1 253 ? 10.954 3.774 -2.686 1.00 87.06 253 GLN A CA 1
ATOM 1959 C C . GLN A 1 253 ? 10.731 3.816 -1.172 1.00 87.06 253 GLN A C 1
ATOM 1961 O O . GLN A 1 253 ? 9.604 3.656 -0.701 1.00 87.06 253 GLN A O 1
ATOM 1966 N N . THR A 1 254 ? 11.787 4.118 -0.413 1.00 86.88 254 THR A N 1
ATOM 1967 C CA . THR A 1 254 ? 11.726 4.215 1.051 1.00 86.88 254 THR A CA 1
ATOM 1968 C C . THR A 1 254 ? 10.761 5.315 1.490 1.00 86.88 254 THR A C 1
ATOM 1970 O O . THR A 1 254 ? 9.896 5.077 2.334 1.00 86.88 254 THR A O 1
ATOM 1973 N N . ALA A 1 255 ? 10.851 6.504 0.884 1.00 88.12 255 ALA A N 1
ATOM 1974 C CA . ALA A 1 255 ? 9.951 7.615 1.183 1.00 88.12 255 ALA A CA 1
ATOM 1975 C C . ALA A 1 255 ? 8.478 7.258 0.911 1.00 88.12 255 ALA A C 1
ATOM 1977 O O . ALA A 1 255 ? 7.606 7.589 1.714 1.00 88.12 255 ALA A O 1
ATOM 1978 N N . SER A 1 256 ? 8.208 6.528 -0.176 1.00 89.12 256 SER A N 1
ATOM 1979 C CA . SER A 1 256 ? 6.857 6.082 -0.539 1.00 89.12 256 SER A CA 1
ATOM 1980 C C . SER A 1 256 ? 6.285 5.102 0.489 1.00 89.12 256 SER A C 1
ATOM 1982 O O . SER A 1 256 ? 5.146 5.261 0.919 1.00 89.12 256 SER A O 1
ATOM 1984 N N . ILE A 1 257 ? 7.080 4.124 0.939 1.00 90.69 257 ILE A N 1
ATOM 1985 C CA . ILE A 1 257 ? 6.664 3.153 1.966 1.00 90.69 257 ILE A CA 1
ATOM 1986 C C . ILE A 1 257 ? 6.373 3.861 3.298 1.00 90.69 257 ILE A C 1
ATOM 1988 O O . ILE A 1 257 ? 5.347 3.599 3.929 1.00 90.69 257 ILE A O 1
ATOM 1992 N N . LEU A 1 258 ? 7.237 4.797 3.708 1.00 90.94 258 LEU A N 1
ATOM 1993 C CA . LEU A 1 258 ? 7.050 5.570 4.940 1.00 90.94 258 LEU A CA 1
ATOM 1994 C C . LEU A 1 258 ? 5.794 6.449 4.891 1.00 90.94 258 LEU A C 1
ATOM 1996 O O . LEU A 1 258 ? 5.051 6.504 5.869 1.00 90.94 258 LEU A O 1
ATOM 2000 N N . ALA A 1 259 ? 5.530 7.104 3.757 1.00 89.88 259 ALA A N 1
ATOM 2001 C CA . ALA A 1 259 ? 4.330 7.917 3.564 1.00 89.88 259 ALA A CA 1
ATOM 2002 C C . ALA A 1 259 ? 3.045 7.071 3.525 1.00 89.88 259 ALA A C 1
ATOM 2004 O O . ALA A 1 259 ? 1.991 7.513 3.985 1.00 89.88 259 ALA A O 1
ATOM 2005 N N . ALA A 1 260 ? 3.125 5.846 3.005 1.00 93.00 260 ALA A N 1
ATOM 2006 C CA . ALA A 1 260 ? 1.991 4.939 2.896 1.00 93.00 260 ALA A CA 1
ATOM 2007 C C . ALA A 1 260 ? 1.532 4.377 4.238 1.00 93.00 260 ALA A C 1
ATOM 2009 O O . ALA A 1 260 ? 0.334 4.229 4.456 1.00 93.00 260 ALA A O 1
ATOM 2010 N N . LEU A 1 261 ? 2.468 4.075 5.142 1.00 89.94 261 LEU A N 1
ATOM 2011 C CA . LEU A 1 261 ? 2.182 3.417 6.415 1.00 89.94 261 LEU A CA 1
ATOM 2012 C C . LEU A 1 261 ? 1.046 4.079 7.227 1.00 89.94 261 LEU A C 1
ATOM 2014 O O . LEU A 1 261 ? 0.092 3.374 7.563 1.00 89.94 261 LEU A O 1
ATOM 2018 N N . PRO A 1 262 ? 1.069 5.397 7.526 1.00 89.69 262 PRO A N 1
ATOM 2019 C CA . PRO A 1 262 ? -0.042 6.039 8.230 1.00 89.69 262 PRO A CA 1
ATOM 2020 C C . PRO A 1 262 ? -1.342 6.003 7.417 1.00 89.69 262 PRO A C 1
ATOM 2022 O O . PRO A 1 262 ? -2.428 5.850 7.978 1.00 89.69 262 PRO A O 1
ATOM 2025 N N . TYR A 1 263 ? -1.244 6.108 6.092 1.00 89.88 263 TYR A N 1
ATOM 2026 C CA . TYR A 1 263 ? -2.405 6.138 5.214 1.00 89.88 263 TYR A CA 1
ATOM 2027 C C . TYR A 1 263 ? -3.079 4.765 5.064 1.00 89.88 263 TYR A C 1
ATOM 2029 O O . TYR A 1 263 ? -4.301 4.699 4.946 1.00 89.88 263 TYR A O 1
ATOM 2037 N N . THR A 1 264 ? -2.332 3.663 5.181 1.00 91.25 264 THR A N 1
ATOM 2038 C CA . THR A 1 264 ? -2.882 2.300 5.266 1.00 91.25 264 THR A CA 1
ATOM 2039 C C . THR A 1 264 ? -3.924 2.201 6.377 1.00 91.25 264 THR A C 1
ATOM 2041 O O . THR A 1 264 ? -5.016 1.674 6.170 1.00 91.25 264 THR A O 1
ATOM 2044 N N . PHE A 1 265 ? -3.625 2.759 7.552 1.00 86.69 265 PHE A N 1
ATOM 2045 C CA . PHE A 1 265 ? -4.556 2.760 8.678 1.00 86.69 265 PHE A CA 1
ATOM 2046 C C . PHE A 1 265 ? -5.803 3.598 8.391 1.00 86.69 265 PHE A C 1
ATOM 2048 O O . PHE A 1 265 ? -6.913 3.173 8.706 1.00 86.69 265 PHE A O 1
ATOM 2055 N N . ILE A 1 266 ? -5.639 4.749 7.735 1.00 86.94 266 ILE A N 1
ATOM 2056 C CA . ILE A 1 266 ? -6.759 5.595 7.307 1.00 86.94 266 ILE A CA 1
ATOM 2057 C C . ILE A 1 266 ? -7.661 4.833 6.328 1.00 86.94 266 ILE A C 1
ATOM 2059 O O . ILE A 1 266 ? -8.870 4.779 6.545 1.00 86.94 266 ILE A O 1
ATOM 2063 N N . LEU A 1 267 ? -7.101 4.178 5.306 1.00 88.88 267 LEU A N 1
ATOM 2064 C CA . LEU A 1 267 ? -7.868 3.377 4.344 1.00 88.88 267 LEU A CA 1
ATOM 2065 C C . LEU A 1 267 ? -8.645 2.244 5.022 1.00 88.88 267 LEU A C 1
ATOM 2067 O O . LEU A 1 267 ? -9.821 2.036 4.718 1.00 88.88 267 LEU A O 1
ATOM 2071 N N . CYS A 1 268 ? -8.033 1.564 5.994 1.00 87.19 268 CYS A N 1
ATOM 2072 C CA . CYS A 1 268 ? -8.707 0.546 6.798 1.00 87.19 268 CYS A CA 1
ATOM 2073 C C . CYS A 1 268 ? -9.948 1.088 7.530 1.00 87.19 268 CYS A C 1
ATOM 2075 O O . CYS A 1 268 ? -10.937 0.364 7.644 1.00 87.19 268 CYS A O 1
ATOM 2077 N N . PHE A 1 269 ? -9.936 2.346 7.988 1.00 83.00 269 PHE A N 1
ATOM 2078 C CA . PHE A 1 269 ? -11.114 3.008 8.569 1.00 83.00 269 PHE A CA 1
ATOM 2079 C C . PHE A 1 269 ? -12.096 3.537 7.516 1.00 83.00 269 PHE A C 1
ATOM 2081 O O . PHE A 1 269 ? -13.306 3.535 7.752 1.00 83.00 269 PHE A O 1
ATOM 2088 N N . MET A 1 270 ? -11.610 3.951 6.345 1.00 87.75 270 MET A N 1
ATOM 2089 C CA . MET A 1 270 ? -12.457 4.434 5.253 1.00 87.75 270 MET A CA 1
ATOM 2090 C C . MET A 1 270 ? -13.324 3.326 4.650 1.00 87.75 270 MET A C 1
ATOM 2092 O O . MET A 1 270 ? -14.479 3.588 4.332 1.00 87.75 270 MET A O 1
ATOM 2096 N N . CYS A 1 271 ? -12.825 2.091 4.538 1.00 87.69 271 CYS A N 1
ATOM 2097 C CA . CYS A 1 271 ? -13.599 0.955 4.022 1.00 87.69 271 CYS A CA 1
ATOM 2098 C C . CYS A 1 271 ? -14.952 0.753 4.747 1.00 87.69 271 CYS A C 1
ATOM 2100 O O . CYS A 1 271 ? -15.994 0.744 4.086 1.00 87.69 271 CYS A O 1
ATOM 2102 N N . PRO A 1 272 ? -15.001 0.624 6.089 1.00 83.62 272 PRO A N 1
ATOM 2103 C CA . PRO A 1 272 ? -16.269 0.517 6.804 1.00 83.62 272 PRO A CA 1
ATOM 2104 C C . PRO A 1 272 ? -17.044 1.834 6.893 1.00 83.62 272 PRO A C 1
ATOM 2106 O O . PRO A 1 272 ? -18.273 1.797 6.941 1.00 83.62 272 PRO A O 1
ATOM 2109 N N . ALA A 1 273 ? -16.374 2.992 6.886 1.00 85.94 273 ALA A N 1
ATOM 2110 C CA . ALA A 1 273 ? -17.067 4.278 6.815 1.00 85.94 273 ALA A CA 1
ATOM 2111 C C . ALA A 1 273 ? -17.864 4.406 5.506 1.00 85.94 273 ALA A C 1
ATOM 2113 O O . ALA A 1 273 ? -19.042 4.754 5.540 1.00 85.94 273 ALA A O 1
ATOM 2114 N N . LEU A 1 274 ? -17.261 4.030 4.374 1.00 89.94 274 LEU A N 1
ATOM 2115 C CA . LEU A 1 274 ? -17.914 3.991 3.068 1.00 89.94 274 LEU A CA 1
ATOM 2116 C C . LEU A 1 274 ? -19.123 3.055 3.082 1.00 89.94 274 LEU A C 1
ATOM 2118 O O . LEU A 1 274 ? -20.193 3.426 2.614 1.00 89.94 274 LEU A O 1
ATOM 2122 N N . TRP A 1 275 ? -18.983 1.863 3.666 1.00 87.00 275 TRP A N 1
ATOM 2123 C CA . TRP A 1 275 ? -20.101 0.932 3.816 1.00 87.00 275 TRP A CA 1
ATOM 2124 C C . TRP A 1 275 ? -21.287 1.548 4.578 1.00 87.00 275 TRP A C 1
ATOM 2126 O O . TRP A 1 275 ? -22.436 1.390 4.167 1.00 87.00 275 TRP A O 1
ATOM 2136 N N . ASN A 1 276 ? -21.022 2.265 5.673 1.00 83.94 276 ASN A N 1
ATOM 2137 C CA . ASN A 1 276 ? -22.070 2.921 6.457 1.00 83.94 276 ASN A CA 1
ATOM 2138 C C . ASN A 1 276 ? -22.752 4.050 5.676 1.00 83.94 276 ASN A C 1
ATOM 2140 O O . ASN A 1 276 ? -23.977 4.133 5.684 1.00 83.94 276 ASN A O 1
ATOM 2144 N N . VAL A 1 277 ? -21.977 4.870 4.958 1.00 89.19 277 VAL A N 1
ATOM 2145 C CA . VAL A 1 277 ? -22.518 5.930 4.092 1.00 89.19 277 VAL A CA 1
ATOM 2146 C C . VAL A 1 277 ? -23.404 5.336 2.998 1.00 89.19 277 VAL A C 1
ATOM 2148 O O . VAL A 1 277 ? -24.516 5.808 2.791 1.00 89.19 277 VAL A O 1
ATOM 2151 N N . LEU A 1 278 ? -22.975 4.245 2.359 1.00 90.00 278 LEU A N 1
ATOM 2152 C CA . LEU A 1 278 ? -23.773 3.569 1.333 1.00 90.00 278 LEU A CA 1
ATOM 2153 C C . LEU A 1 278 ? -25.083 2.998 1.890 1.00 90.00 278 LEU A C 1
ATOM 2155 O O . LEU A 1 278 ? -26.104 3.048 1.211 1.00 90.00 278 LEU A O 1
ATOM 2159 N N . LYS A 1 279 ? -25.091 2.491 3.128 1.00 86.94 279 LYS A N 1
ATOM 2160 C CA . LYS A 1 279 ? -26.335 2.086 3.804 1.00 86.94 279 LYS A CA 1
ATOM 2161 C C . LYS A 1 279 ? -27.254 3.266 4.088 1.00 86.94 279 LYS A C 1
ATOM 2163 O O . LYS A 1 279 ? -28.466 3.135 3.948 1.00 86.94 279 LYS A O 1
ATOM 2168 N N . GLN A 1 280 ? -26.680 4.395 4.493 1.00 88.56 280 GLN A N 1
ATOM 2169 C CA . GLN A 1 280 ? -27.428 5.621 4.743 1.00 88.56 280 GLN A CA 1
ATOM 2170 C C . GLN A 1 280 ? -28.087 6.140 3.469 1.00 88.56 280 GLN A C 1
ATOM 2172 O O . GLN A 1 280 ? -29.279 6.432 3.481 1.00 88.56 280 GLN A O 1
ATOM 2177 N N . GLU A 1 281 ? -27.351 6.183 2.362 1.00 87.75 281 GLU A N 1
ATOM 2178 C CA . GLU A 1 281 ? -27.905 6.556 1.059 1.00 87.75 281 GLU A CA 1
ATOM 2179 C C . GLU A 1 281 ? -28.898 5.517 0.520 1.00 87.75 281 GLU A C 1
ATOM 2181 O O . GLU A 1 281 ? -29.873 5.880 -0.134 1.00 87.75 281 GLU A O 1
ATOM 2186 N N . GLY A 1 282 ? -28.684 4.232 0.818 1.00 88.19 282 GLY A N 1
ATOM 2187 C CA . GLY A 1 282 ? -29.587 3.142 0.446 1.00 88.19 282 GLY A CA 1
ATOM 2188 C C . GLY A 1 282 ? -30.899 3.097 1.237 1.00 88.19 282 GLY A C 1
ATOM 2189 O O . GLY A 1 282 ? -31.789 2.339 0.867 1.00 88.19 282 GLY A O 1
ATOM 2190 N N . GLY A 1 283 ? -31.034 3.887 2.309 1.00 86.44 283 GLY A N 1
ATOM 2191 C CA . GLY A 1 283 ? -32.203 3.869 3.198 1.00 86.44 283 GLY A CA 1
ATOM 2192 C C . GLY A 1 283 ? -32.226 2.709 4.205 1.00 86.44 283 GLY A C 1
ATOM 2193 O O . GLY A 1 283 ? -33.157 2.612 4.998 1.00 86.44 283 GLY A O 1
ATOM 2194 N N . ASP A 1 284 ? -31.185 1.873 4.230 1.00 85.12 284 ASP A N 1
ATOM 2195 C CA . ASP A 1 284 ? -31.023 0.737 5.152 1.00 85.12 284 ASP A CA 1
ATOM 2196 C C . ASP A 1 284 ? -30.397 1.151 6.499 1.00 85.12 284 ASP A C 1
ATOM 2198 O O . ASP A 1 284 ? -29.984 0.309 7.306 1.00 85.12 284 ASP A O 1
ATOM 2202 N N . TRP A 1 285 ? -30.240 2.456 6.727 1.00 80.62 285 TRP A N 1
ATOM 2203 C CA . TRP A 1 285 ? -29.637 2.998 7.935 1.00 80.62 285 TRP A CA 1
ATOM 2204 C C . TRP A 1 285 ? -30.694 3.362 8.964 1.00 80.62 285 TRP A C 1
ATOM 2206 O O . TRP A 1 285 ? -31.522 4.246 8.758 1.00 80.62 285 TRP A O 1
ATOM 2216 N N . ASP A 1 286 ? -30.614 2.714 10.119 1.00 77.75 286 ASP A N 1
ATOM 2217 C CA . ASP A 1 286 ? -31.455 3.052 11.253 1.00 77.75 286 ASP A CA 1
ATOM 2218 C C . ASP A 1 286 ? -30.917 4.313 11.951 1.00 77.75 286 ASP A C 1
ATOM 2220 O O . ASP A 1 286 ? -29.888 4.292 12.630 1.00 77.75 286 ASP A O 1
ATOM 2224 N N . HIS A 1 287 ? -31.601 5.442 11.775 1.00 73.88 287 HIS A N 1
ATOM 2225 C CA . HIS A 1 287 ? -31.241 6.710 12.416 1.00 73.88 287 HIS A CA 1
ATOM 2226 C C . HIS A 1 287 ? -31.444 6.709 13.943 1.00 73.88 287 HIS A C 1
ATOM 2228 O O . HIS A 1 287 ? -30.937 7.610 14.609 1.00 73.88 287 HIS A O 1
ATOM 2234 N N . GLY A 1 288 ? -32.158 5.720 14.496 1.00 73.56 288 GLY A N 1
ATOM 2235 C CA . GLY A 1 288 ? -32.389 5.555 15.933 1.00 73.56 288 GLY A CA 1
ATOM 2236 C C . GLY A 1 288 ? -31.495 4.510 16.604 1.00 73.56 288 GLY A C 1
ATOM 2237 O O . GLY A 1 288 ? -31.676 4.238 17.791 1.00 73.56 288 GLY A O 1
ATOM 2238 N N . GLN A 1 289 ? -30.552 3.908 15.872 1.00 75.50 289 GLN A N 1
ATOM 2239 C CA . GLN A 1 289 ? -29.703 2.854 16.420 1.00 75.50 289 GLN A CA 1
ATOM 2240 C C . GLN A 1 289 ? -28.845 3.363 17.585 1.00 75.50 289 GLN A C 1
ATOM 2242 O O . GLN A 1 289 ? -28.313 4.475 17.556 1.00 75.50 289 GLN A O 1
ATOM 2247 N N . ALA A 1 290 ? -28.672 2.519 18.602 1.00 82.31 290 ALA A N 1
ATOM 2248 C CA . ALA A 1 290 ? -27.796 2.833 19.719 1.00 82.31 290 ALA A CA 1
ATOM 2249 C C . ALA A 1 290 ? -26.355 3.030 19.221 1.00 82.31 290 ALA A C 1
ATOM 2251 O O . ALA A 1 290 ? -25.835 2.227 18.442 1.00 82.31 290 ALA A O 1
ATOM 2252 N N . THR A 1 291 ? -25.696 4.082 19.696 1.00 85.00 291 THR A N 1
ATOM 2253 C CA . THR A 1 291 ? -24.279 4.355 19.439 1.00 85.00 291 THR A CA 1
ATOM 2254 C C . THR A 1 291 ? -23.479 4.232 20.727 1.00 85.00 291 THR A C 1
ATOM 2256 O O . THR A 1 291 ? -24.026 4.324 21.825 1.00 85.00 291 THR A O 1
ATOM 2259 N N . PHE A 1 292 ? -22.164 4.051 20.599 1.00 84.88 292 PHE A N 1
ATOM 2260 C CA . PHE A 1 292 ? -21.269 4.258 21.737 1.00 84.88 292 PHE A CA 1
ATOM 2261 C C . PHE A 1 292 ? -21.403 5.691 22.258 1.00 84.88 292 PHE A C 1
ATOM 2263 O O . PHE A 1 292 ? -21.685 6.606 21.480 1.00 84.88 292 PHE A O 1
ATOM 2270 N N . HIS A 1 293 ? -21.160 5.886 23.555 1.00 82.00 293 HIS A N 1
ATOM 2271 C CA . HIS A 1 293 ? -21.194 7.217 24.163 1.00 82.00 293 HIS A CA 1
ATOM 2272 C C . HIS A 1 293 ? -20.169 8.174 23.524 1.00 82.00 293 HIS A C 1
ATOM 2274 O O . HIS A 1 293 ? -20.415 9.375 23.414 1.00 82.00 293 HIS A O 1
ATOM 2280 N N . CYS A 1 294 ? -19.012 7.660 23.113 1.00 82.62 294 CYS A N 1
ATOM 2281 C CA . CYS A 1 294 ? -18.013 8.411 22.363 1.00 82.62 294 CYS A CA 1
ATOM 2282 C C . CYS A 1 294 ? -17.660 7.683 21.067 1.00 82.62 294 CYS A C 1
ATOM 2284 O O . CYS A 1 294 ? -17.605 6.449 21.011 1.00 82.62 294 CYS A O 1
ATOM 2286 N N . HIS A 1 295 ? -17.411 8.440 20.003 1.00 84.88 295 HIS A N 1
ATOM 2287 C CA . HIS A 1 295 ? -16.842 7.908 18.777 1.00 84.88 295 HIS A CA 1
ATOM 2288 C C . HIS A 1 295 ? -15.378 7.526 18.990 1.00 84.88 295 HIS A C 1
ATOM 2290 O O . HIS A 1 295 ? -14.686 8.039 19.866 1.00 84.88 295 HIS A O 1
ATOM 2296 N N . LEU A 1 296 ? -14.882 6.623 18.143 1.00 85.12 296 LEU A N 1
ATOM 2297 C CA . LEU A 1 296 ? -13.539 6.062 18.285 1.00 85.12 296 LEU A CA 1
ATOM 2298 C C . LEU A 1 296 ? -12.441 7.138 18.270 1.00 85.12 296 LEU A C 1
ATOM 2300 O O . LEU A 1 296 ? -11.447 7.008 18.970 1.00 85.12 296 LEU A O 1
ATOM 2304 N N . VAL A 1 297 ? -12.622 8.199 17.481 1.00 84.25 297 VAL A N 1
ATOM 2305 C CA . VAL A 1 297 ? -11.641 9.286 17.341 1.00 84.25 297 VAL A CA 1
ATOM 2306 C C . VAL A 1 297 ? -11.891 10.462 18.282 1.00 84.25 297 VAL A C 1
ATOM 2308 O O . VAL A 1 297 ? -11.009 11.307 18.409 1.00 84.25 297 VAL A O 1
ATOM 2311 N N . ASP A 1 298 ? -13.019 10.492 19.000 1.00 81.94 298 ASP A N 1
ATOM 2312 C CA . ASP A 1 298 ? -13.355 11.577 19.932 1.00 81.94 298 ASP A CA 1
ATOM 2313 C C . ASP A 1 298 ? -12.275 11.852 20.984 1.00 81.94 298 ASP A C 1
ATOM 2315 O O . ASP A 1 298 ? -12.060 13.031 21.282 1.00 81.94 298 ASP A O 1
ATOM 2319 N N . PRO A 1 299 ? -11.541 10.845 21.515 1.00 77.62 299 PRO A N 1
ATOM 2320 C CA . PRO A 1 299 ? -10.417 11.105 22.406 1.00 77.62 299 PRO A CA 1
ATOM 2321 C C . PRO A 1 299 ? -9.343 12.016 21.803 1.00 77.62 299 PRO A C 1
ATOM 2323 O O . PRO A 1 299 ? -8.616 12.638 22.562 1.00 77.62 299 PRO A O 1
ATOM 2326 N N . ILE A 1 300 ? -9.245 12.103 20.472 1.00 79.19 300 ILE A N 1
ATOM 2327 C CA . ILE A 1 300 ? -8.282 12.940 19.744 1.00 79.19 300 ILE A CA 1
ATOM 2328 C C . ILE A 1 300 ? -8.956 14.201 19.178 1.00 79.19 300 ILE A C 1
ATOM 2330 O O . ILE A 1 300 ? -8.341 15.265 19.144 1.00 79.19 300 ILE A O 1
ATOM 2334 N N . THR A 1 301 ? -10.204 14.105 18.716 1.00 76.94 301 THR A N 1
ATOM 2335 C CA . THR A 1 301 ? -10.835 15.152 17.896 1.00 76.94 301 THR A CA 1
ATOM 2336 C C . THR A 1 301 ? -11.774 16.080 18.657 1.00 76.94 301 THR A C 1
ATOM 2338 O O . THR A 1 301 ? -12.106 17.141 18.131 1.00 76.94 301 THR A O 1
ATOM 2341 N N . SER A 1 302 ? -12.227 15.731 19.867 1.00 75.62 302 SER A N 1
ATOM 2342 C CA . SER A 1 302 ? -13.194 16.569 20.584 1.00 75.62 302 SER A CA 1
ATOM 2343 C C . SER A 1 302 ? -12.565 17.913 21.004 1.00 75.62 302 SER A C 1
ATOM 2345 O O . SER A 1 302 ? -11.581 17.896 21.755 1.00 75.62 302 SER A O 1
ATOM 2347 N N . PRO A 1 303 ? -13.104 19.075 20.575 1.00 54.28 303 PRO A N 1
ATOM 2348 C CA . PRO A 1 303 ? -12.604 20.380 21.000 1.00 54.28 303 PRO A CA 1
ATOM 2349 C C . PRO A 1 303 ? -12.843 20.551 22.505 1.00 54.28 303 PRO A C 1
ATOM 2351 O O . PRO A 1 303 ? -13.976 20.495 22.974 1.00 54.28 303 PRO A O 1
ATOM 2354 N N . GLY A 1 304 ? -11.761 20.723 23.270 1.00 59.19 304 GLY A N 1
ATOM 2355 C CA . GLY A 1 304 ? -11.799 20.740 24.738 1.00 59.19 304 GLY A CA 1
ATOM 2356 C C . GLY A 1 304 ? -11.386 19.411 25.371 1.00 59.19 304 GLY A C 1
ATOM 2357 O O . GLY A 1 304 ? -12.075 18.896 26.251 1.00 59.19 304 GLY A O 1
ATOM 2358 N N . MET A 1 305 ? -10.260 18.847 24.926 1.00 58.72 305 MET A N 1
ATOM 2359 C CA . MET A 1 305 ? -9.710 17.614 25.481 1.00 58.72 305 MET A CA 1
ATOM 2360 C C . MET A 1 305 ? -9.385 17.809 26.965 1.00 58.72 305 MET A C 1
ATOM 2362 O O . MET A 1 305 ? -8.367 18.399 27.325 1.00 58.72 305 MET A O 1
ATOM 2366 N N . SER A 1 306 ? -10.285 17.354 27.838 1.00 70.75 306 SER A N 1
ATOM 2367 C CA . SER A 1 306 ? -10.055 17.413 29.276 1.00 70.75 306 SER A CA 1
ATOM 2368 C C . SER A 1 306 ? -8.791 16.618 29.598 1.00 70.75 306 SER A C 1
ATOM 2370 O O . SER A 1 306 ? -8.540 15.565 29.006 1.00 70.75 306 SER A O 1
ATOM 2372 N N . THR A 1 307 ? -7.987 17.097 30.550 1.00 78.12 307 THR A N 1
ATOM 2373 C CA . THR A 1 307 ? -6.763 16.418 31.013 1.00 78.12 307 THR A CA 1
ATOM 2374 C C . THR A 1 307 ? -7.005 14.928 31.295 1.00 78.12 307 THR A C 1
ATOM 2376 O O . THR A 1 307 ? -6.136 14.095 31.058 1.00 78.12 307 THR A O 1
ATOM 2379 N N . HIS A 1 308 ? -8.225 14.573 31.712 1.00 80.19 308 HIS A N 1
ATOM 2380 C CA . HIS A 1 308 ? -8.671 13.198 31.915 1.00 80.19 308 HIS A CA 1
ATOM 2381 C C . HIS A 1 308 ? -8.574 12.312 30.657 1.00 80.19 308 HIS A C 1
ATOM 2383 O O . HIS A 1 308 ? -8.108 11.181 30.765 1.00 80.19 308 HIS A O 1
ATOM 2389 N N . ARG A 1 309 ? -8.971 12.793 29.469 1.00 82.31 309 ARG A N 1
ATOM 2390 C CA . ARG A 1 309 ? -8.920 12.000 28.223 1.00 82.31 309 ARG A CA 1
ATOM 2391 C C . ARG A 1 309 ? -7.492 11.754 27.742 1.00 82.31 309 ARG A C 1
ATOM 2393 O O . ARG A 1 309 ? -7.188 10.638 27.335 1.00 82.31 309 ARG A O 1
ATOM 2400 N N . TRP A 1 310 ? -6.598 12.736 27.877 1.00 82.00 310 TRP A N 1
ATOM 2401 C CA . TRP A 1 310 ? -5.167 12.549 27.593 1.00 82.00 310 TRP A CA 1
ATOM 2402 C C . TRP A 1 310 ? -4.523 11.532 28.530 1.00 82.00 310 TRP A C 1
ATOM 2404 O O . TRP A 1 310 ? -3.771 10.666 28.087 1.00 82.00 310 TRP A O 1
ATOM 2414 N N . VAL A 1 311 ? -4.846 11.607 29.823 1.00 86.00 311 VAL A N 1
ATOM 2415 C CA . VAL A 1 311 ? -4.370 10.633 30.811 1.00 86.00 311 VAL A CA 1
ATOM 2416 C C . VAL A 1 311 ? -4.929 9.242 30.509 1.00 86.00 311 VAL A C 1
ATOM 2418 O O . VAL A 1 311 ? -4.189 8.266 30.594 1.00 86.00 311 VAL A O 1
ATOM 2421 N N . ALA A 1 312 ? -6.199 9.135 30.109 1.00 86.19 312 ALA A N 1
ATOM 2422 C CA . ALA A 1 312 ? -6.805 7.869 29.705 1.00 86.19 312 ALA A CA 1
ATOM 2423 C C . ALA A 1 312 ? -6.151 7.295 28.440 1.00 86.19 312 ALA A C 1
ATOM 2425 O O . ALA A 1 312 ? -5.842 6.110 28.413 1.00 86.19 312 ALA A O 1
ATOM 2426 N N . LEU A 1 313 ? -5.867 8.121 27.429 1.00 89.69 313 LEU A N 1
ATOM 2427 C CA . LEU A 1 313 ? -5.177 7.690 26.213 1.00 89.69 313 LEU A CA 1
ATOM 2428 C C . LEU A 1 313 ? -3.735 7.256 26.503 1.00 89.69 313 LEU A C 1
ATOM 2430 O O . LEU A 1 313 ? -3.320 6.183 26.073 1.00 89.69 313 LEU A O 1
ATOM 2434 N N . GLY A 1 314 ? -2.987 8.041 27.283 1.00 89.06 314 GLY A N 1
ATOM 2435 C CA . GLY A 1 314 ? -1.635 7.681 27.713 1.00 89.06 314 GLY A CA 1
ATOM 2436 C C . GLY A 1 314 ? -1.618 6.379 28.518 1.00 89.06 314 GLY A C 1
ATOM 2437 O O . GLY A 1 314 ? -0.788 5.503 28.272 1.00 89.06 314 GLY A O 1
ATOM 2438 N N . ARG A 1 315 ? -2.594 6.198 29.418 1.00 91.62 315 ARG A N 1
ATOM 2439 C CA . ARG A 1 315 ? -2.803 4.934 30.131 1.00 9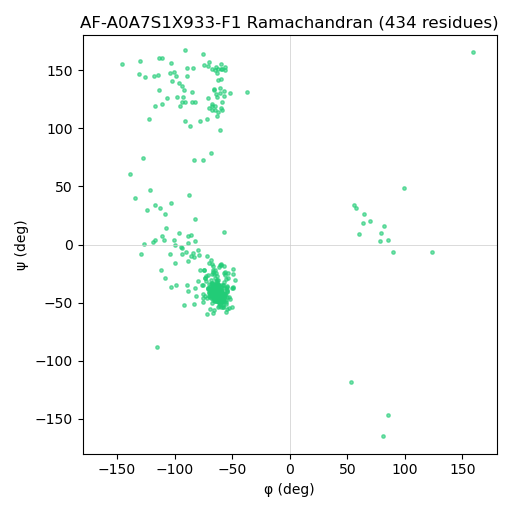1.62 315 ARG A CA 1
ATOM 2440 C C . ARG A 1 315 ? -3.141 3.799 29.173 1.00 91.62 315 ARG A C 1
ATOM 2442 O O . ARG A 1 315 ? -2.573 2.730 29.324 1.00 91.62 315 ARG A O 1
ATOM 2449 N N . ALA A 1 316 ? -4.002 4.009 28.185 1.00 91.25 316 ALA A N 1
ATOM 2450 C CA . ALA A 1 316 ? -4.370 2.978 27.224 1.00 91.25 316 ALA A CA 1
ATOM 2451 C C . ALA A 1 316 ? -3.187 2.534 26.346 1.00 91.25 316 ALA A C 1
ATOM 2453 O O . ALA A 1 316 ? -3.150 1.380 25.938 1.00 91.25 316 ALA A O 1
ATOM 2454 N N . VAL A 1 317 ? -2.208 3.407 26.090 1.00 90.75 317 VAL A N 1
ATOM 2455 C CA . VAL A 1 317 ? -0.973 3.059 25.363 1.00 90.75 317 VAL A CA 1
ATOM 2456 C C . VAL A 1 317 ? -0.002 2.254 26.237 1.00 90.75 317 VAL A C 1
ATOM 2458 O O . VAL A 1 317 ? 0.547 1.255 25.784 1.00 90.75 317 VAL A O 1
ATOM 2461 N N . VAL A 1 318 ? 0.227 2.671 27.487 1.00 89.00 318 VAL A N 1
ATOM 2462 C CA . VAL A 1 318 ? 1.262 2.069 28.361 1.00 89.00 318 VAL A CA 1
ATOM 2463 C C . VAL A 1 318 ? 0.730 0.891 29.186 1.00 89.00 318 VAL A C 1
ATOM 2465 O O . VAL A 1 318 ? 1.438 -0.075 29.474 1.00 89.00 318 VAL A O 1
ATOM 2468 N N . ALA A 1 319 ? -0.529 0.975 29.593 1.00 91.81 319 ALA A N 1
ATOM 2469 C CA . ALA A 1 319 ? -1.222 0.019 30.443 1.00 91.81 319 ALA A CA 1
ATOM 2470 C C . ALA A 1 319 ? -2.664 -0.230 29.954 1.00 91.81 319 ALA A C 1
ATOM 2472 O O . ALA A 1 319 ? -3.620 -0.014 30.712 1.00 91.81 319 ALA A O 1
ATOM 2473 N N . PRO A 1 320 ? -2.846 -0.733 28.712 1.00 91.81 320 PRO A N 1
ATOM 2474 C CA . PRO A 1 320 ? -4.170 -1.054 28.172 1.00 91.81 320 PRO A CA 1
ATOM 2475 C C . PRO A 1 320 ? -4.946 -2.029 29.060 1.00 91.81 320 PRO A C 1
ATOM 2477 O O . PRO A 1 320 ? -6.174 -2.002 29.085 1.00 91.81 320 PRO A O 1
ATOM 2480 N N . CYS A 1 321 ? -4.247 -2.864 29.836 1.00 90.50 321 CYS A N 1
ATOM 2481 C CA . CYS A 1 321 ? -4.851 -3.814 30.763 1.00 90.50 321 CYS A CA 1
ATOM 2482 C C . CYS A 1 321 ? -5.774 -3.170 31.805 1.00 90.50 321 CYS A C 1
ATOM 2484 O O . CYS A 1 321 ? -6.681 -3.843 32.289 1.00 90.50 321 CYS A O 1
ATOM 2486 N N . VAL A 1 322 ? -5.592 -1.887 32.135 1.00 90.56 322 VAL A N 1
ATOM 2487 C CA . VAL A 1 322 ? -6.459 -1.196 33.094 1.00 90.56 322 VAL A CA 1
ATOM 2488 C C . VAL A 1 322 ? -7.851 -1.004 32.507 1.00 90.56 322 VAL A C 1
ATOM 2490 O O . VAL A 1 322 ? -8.829 -1.441 33.108 1.00 90.56 322 VAL A O 1
ATOM 2493 N N . ASP A 1 323 ? -7.945 -0.380 31.334 1.00 90.06 323 ASP A N 1
ATOM 2494 C CA . ASP A 1 323 ? -9.226 -0.062 30.700 1.00 90.06 323 ASP A CA 1
ATOM 2495 C C . ASP A 1 323 ? -9.868 -1.314 30.081 1.00 90.06 323 ASP A C 1
ATOM 2497 O O . ASP A 1 323 ? -11.050 -1.584 30.300 1.00 90.06 323 ASP A O 1
ATOM 2501 N N . VAL A 1 324 ? -9.068 -2.149 29.409 1.00 92.75 324 VAL A N 1
ATOM 2502 C CA . VAL A 1 324 ? -9.513 -3.416 28.807 1.00 92.75 324 VAL A CA 1
ATOM 2503 C C . VAL A 1 324 ? -9.926 -4.423 29.886 1.00 92.75 324 VAL A C 1
ATOM 2505 O O . VAL A 1 324 ? -11.003 -5.013 29.801 1.00 92.75 324 VAL A O 1
ATOM 2508 N N . GLY A 1 325 ? -9.122 -4.585 30.940 1.00 90.88 325 GLY A N 1
ATOM 2509 C CA . GLY A 1 325 ? -9.429 -5.490 32.049 1.00 90.88 325 GLY A CA 1
ATOM 2510 C C . GLY A 1 325 ? -10.623 -5.019 32.877 1.00 90.88 325 GLY A C 1
ATOM 2511 O O . GLY A 1 325 ? -11.454 -5.834 33.269 1.00 90.88 325 GLY A O 1
ATOM 2512 N N . ARG A 1 326 ? -10.791 -3.701 33.072 1.00 89.69 326 ARG A N 1
ATOM 2513 C CA . ARG A 1 326 ? -11.992 -3.135 33.709 1.00 89.69 326 ARG A CA 1
ATOM 2514 C C . ARG A 1 326 ? -13.244 -3.416 32.887 1.00 89.69 326 ARG A C 1
ATOM 2516 O O . ARG A 1 326 ? -14.260 -3.813 33.459 1.00 89.69 326 ARG A O 1
ATOM 2523 N N . ALA A 1 327 ? -13.166 -3.251 31.567 1.00 90.25 327 ALA A N 1
ATOM 2524 C CA . ALA A 1 327 ? -14.264 -3.581 30.669 1.00 90.25 327 ALA A CA 1
ATOM 2525 C C . ALA A 1 327 ? -14.611 -5.077 30.719 1.00 90.25 327 ALA A C 1
ATOM 2527 O O . ALA A 1 327 ? -15.786 -5.411 30.865 1.00 90.25 327 ALA A O 1
ATOM 2528 N N . GLY A 1 328 ? -13.617 -5.971 30.701 1.00 89.75 328 GLY A N 1
ATOM 2529 C CA . GLY A 1 328 ? -13.828 -7.417 30.852 1.00 89.75 328 GLY A CA 1
ATOM 2530 C C . GLY A 1 328 ? -14.411 -7.812 32.209 1.00 89.75 328 GLY A C 1
ATOM 2531 O O . GLY A 1 328 ? -15.409 -8.530 32.276 1.00 89.75 328 GLY A O 1
ATOM 2532 N N . ALA A 1 329 ? -13.871 -7.277 33.303 1.00 89.19 329 ALA A N 1
ATOM 2533 C CA . ALA A 1 329 ? -14.374 -7.536 34.650 1.00 89.19 329 ALA A CA 1
ATOM 2534 C C . ALA A 1 329 ? -15.820 -7.047 34.846 1.00 89.19 329 ALA A C 1
ATOM 2536 O O . ALA A 1 329 ? -16.567 -7.653 35.614 1.00 89.19 329 ALA A O 1
ATOM 2537 N N . SER A 1 330 ? -16.234 -5.987 34.141 1.00 87.50 330 SER A N 1
ATOM 2538 C CA . SER A 1 330 ? -17.609 -5.472 34.194 1.00 87.50 330 SER A CA 1
ATOM 2539 C C . SER A 1 330 ? -18.653 -6.425 33.595 1.00 87.50 330 SER A C 1
ATOM 2541 O O . SER A 1 330 ? -19.832 -6.293 33.903 1.00 87.50 330 SER A O 1
ATOM 2543 N N . GLN A 1 331 ? -18.236 -7.397 32.777 1.00 86.50 331 GLN A N 1
ATOM 2544 C CA . GLN A 1 331 ? -19.129 -8.409 32.193 1.00 86.50 331 GLN A CA 1
ATOM 2545 C C . GLN A 1 331 ? -19.556 -9.470 33.213 1.00 86.50 331 GLN A C 1
ATOM 2547 O O . GLN A 1 331 ? -20.578 -10.126 33.038 1.00 86.50 331 GLN A O 1
ATOM 2552 N N . HIS A 1 332 ? -18.779 -9.631 34.285 1.00 85.12 332 HIS A N 1
ATOM 2553 C CA . HIS A 1 332 ? -18.894 -10.724 35.247 1.00 85.12 332 HIS A CA 1
ATOM 2554 C C . HIS A 1 332 ? -19.142 -10.195 36.666 1.00 85.12 332 HIS A C 1
ATOM 2556 O O . HIS A 1 332 ? -18.469 -10.601 37.613 1.00 85.12 332 HIS A O 1
ATOM 2562 N N . GLN A 1 333 ? -20.079 -9.254 36.814 1.00 77.00 333 GLN A N 1
ATOM 2563 C CA . GLN A 1 333 ? -20.329 -8.570 38.088 1.00 77.00 333 GLN A CA 1
ATOM 2564 C C . GLN A 1 333 ? -20.784 -9.523 39.208 1.00 77.00 333 GLN A C 1
ATOM 2566 O O . GLN A 1 333 ? -20.346 -9.357 40.344 1.00 77.00 333 GLN A O 1
ATOM 2571 N N . ASP A 1 334 ? -21.561 -10.553 38.863 1.00 76.25 334 ASP A N 1
ATOM 2572 C CA . ASP A 1 334 ? -22.057 -11.577 39.798 1.00 76.25 334 ASP A CA 1
ATOM 2573 C C . ASP A 1 334 ? -21.094 -12.767 39.968 1.00 76.25 334 ASP A C 1
ATOM 2575 O O . ASP A 1 334 ? -21.387 -13.729 40.677 1.00 76.25 334 ASP A O 1
ATOM 2579 N N . SER A 1 335 ? -19.939 -12.735 39.296 1.00 82.25 335 SER A N 1
ATOM 2580 C CA . SER A 1 335 ? -18.958 -13.819 39.333 1.00 82.25 335 SER A CA 1
ATOM 2581 C C . SER A 1 335 ? -17.921 -13.628 40.440 1.00 82.25 335 SER A C 1
ATOM 2583 O O . SER A 1 335 ? -17.776 -12.557 41.033 1.00 82.25 335 SER A O 1
ATOM 2585 N N . SER A 1 336 ? -17.150 -14.681 40.713 1.00 87.62 336 SER A N 1
ATOM 2586 C CA . SER A 1 336 ? -16.107 -14.651 41.737 1.00 87.62 336 SER A CA 1
ATOM 2587 C C . SER A 1 336 ? -15.016 -13.623 41.414 1.00 87.62 336 SER A C 1
ATOM 2589 O O . SER A 1 336 ? -14.686 -13.359 40.252 1.00 87.62 336 SER A O 1
ATOM 2591 N N . SER A 1 337 ? -14.380 -13.076 42.457 1.00 86.31 337 SER A N 1
ATOM 2592 C CA . SER A 1 337 ? -13.231 -12.169 42.314 1.00 86.31 337 SER A CA 1
ATOM 2593 C C . SER A 1 337 ? -12.114 -12.769 41.451 1.00 86.31 337 SER A C 1
ATOM 2595 O O . SER A 1 337 ? -11.409 -12.032 40.768 1.00 86.31 337 SER A O 1
ATOM 2597 N N . PHE A 1 338 ? -11.994 -14.101 41.430 1.00 88.56 338 PHE A N 1
ATOM 2598 C CA . PHE A 1 338 ? -11.062 -14.827 40.572 1.00 88.56 338 PHE A CA 1
ATOM 2599 C C . PHE A 1 338 ? -11.321 -14.572 39.079 1.00 88.56 338 PHE A C 1
ATOM 2601 O O . PHE A 1 338 ? -10.393 -14.213 38.360 1.00 88.56 338 PHE A O 1
ATOM 2608 N N . VAL A 1 339 ? -12.574 -14.669 38.615 1.00 87.81 339 VAL A N 1
ATOM 2609 C CA . VAL A 1 339 ? -12.930 -14.439 37.199 1.00 87.81 339 VAL A CA 1
ATOM 2610 C C . VAL A 1 339 ? -12.626 -13.001 36.782 1.00 87.81 339 VAL A C 1
ATOM 2612 O O . VAL A 1 339 ? -12.083 -12.761 35.707 1.00 87.81 339 VAL A O 1
ATOM 2615 N N . ARG A 1 340 ? -12.890 -12.036 37.666 1.00 86.75 340 ARG A N 1
ATOM 2616 C CA . ARG A 1 340 ? -12.577 -10.624 37.413 1.00 86.75 340 ARG A CA 1
ATOM 2617 C C . ARG A 1 340 ? -11.073 -10.383 37.291 1.00 86.75 340 ARG A C 1
ATOM 2619 O O . ARG A 1 340 ? -10.658 -9.643 36.409 1.00 86.75 340 ARG A O 1
ATOM 2626 N N . VAL A 1 341 ? -10.255 -11.017 38.135 1.00 90.00 341 VAL A N 1
ATOM 2627 C CA . VAL A 1 341 ? -8.786 -10.943 38.040 1.00 90.00 341 VAL A CA 1
ATOM 2628 C C . VAL A 1 341 ? -8.279 -11.593 36.750 1.00 90.00 341 VAL A C 1
ATOM 2630 O O . VAL A 1 341 ? -7.377 -11.047 36.117 1.00 90.00 341 VAL A O 1
ATOM 2633 N N . MET A 1 342 ? -8.883 -12.702 36.311 1.00 90.88 342 MET A N 1
ATOM 2634 C CA . MET A 1 342 ? -8.517 -13.344 35.044 1.00 90.88 342 MET A CA 1
ATOM 2635 C C . MET A 1 342 ? -8.700 -12.412 33.840 1.00 90.88 342 MET A C 1
ATOM 2637 O O . MET A 1 342 ? -7.847 -12.419 32.963 1.00 90.88 342 MET A O 1
ATOM 2641 N N . GLU A 1 343 ? -9.728 -11.558 33.814 1.00 91.75 343 GLU A N 1
ATOM 2642 C CA . GLU A 1 343 ? -9.925 -10.570 32.734 1.00 91.75 343 GLU A CA 1
ATOM 2643 C C . GLU A 1 343 ? -8.805 -9.513 32.671 1.00 91.75 343 GLU A C 1
ATOM 2645 O O . GLU A 1 343 ? -8.389 -9.093 31.590 1.00 91.75 343 GLU A O 1
ATOM 2650 N N . TYR A 1 344 ? -8.247 -9.110 33.818 1.00 92.56 344 TYR A N 1
ATOM 2651 C CA . TYR A 1 344 ? -7.059 -8.249 33.836 1.00 92.56 344 TYR A CA 1
ATOM 2652 C C . TYR A 1 344 ? -5.816 -8.991 33.338 1.00 92.56 344 TYR A C 1
ATOM 2654 O O . TYR A 1 344 ? -5.012 -8.413 32.608 1.00 92.56 344 TYR A O 1
ATOM 2662 N N . ILE A 1 345 ? -5.664 -10.271 33.690 1.00 92.69 345 ILE A N 1
ATOM 2663 C CA . ILE A 1 345 ? -4.535 -11.098 33.245 1.00 92.69 345 ILE A CA 1
ATOM 2664 C C . ILE A 1 345 ? -4.609 -11.361 31.738 1.00 92.69 345 ILE A C 1
ATOM 2666 O O . ILE A 1 345 ? -3.601 -11.203 31.055 1.00 92.69 345 ILE A O 1
ATOM 2670 N N . THR A 1 346 ? -5.778 -11.696 31.188 1.00 92.56 346 THR A N 1
ATOM 2671 C CA . THR A 1 346 ? -5.962 -11.918 29.742 1.00 92.56 346 THR A CA 1
ATOM 2672 C C . THR A 1 346 ? -5.773 -10.639 28.926 1.00 92.56 346 THR A C 1
ATOM 2674 O O . THR A 1 346 ? -5.443 -10.713 27.744 1.00 92.56 346 THR A O 1
ATOM 2677 N N . ALA A 1 347 ? -5.950 -9.460 29.528 1.00 91.69 347 ALA A N 1
ATOM 2678 C CA . ALA A 1 347 ? -5.609 -8.181 28.910 1.00 91.69 347 ALA A CA 1
ATOM 2679 C C . ALA A 1 347 ? -4.113 -7.825 29.047 1.00 91.69 347 ALA A C 1
ATOM 2681 O O . ALA A 1 347 ? -3.531 -7.269 28.119 1.00 91.69 347 ALA A O 1
ATOM 2682 N N . ALA A 1 348 ? -3.487 -8.134 30.187 1.00 93.81 348 ALA A N 1
ATOM 2683 C CA . ALA A 1 348 ? -2.105 -7.761 30.497 1.00 93.81 348 ALA A CA 1
ATOM 2684 C C . ALA A 1 348 ? -1.064 -8.721 29.910 1.00 93.81 348 ALA A C 1
ATOM 2686 O O . ALA A 1 348 ? -0.122 -8.274 29.261 1.00 93.81 348 ALA A O 1
ATOM 2687 N N . ALA A 1 349 ? -1.221 -10.026 30.141 1.00 95.56 349 ALA A N 1
ATOM 2688 C CA . ALA A 1 349 ? -0.231 -11.039 29.792 1.00 95.56 349 ALA A CA 1
ATOM 2689 C C . ALA A 1 349 ? 0.164 -10.996 28.305 1.00 95.56 349 ALA A C 1
ATOM 2691 O O . ALA A 1 349 ? 1.341 -10.781 28.035 1.00 95.56 349 ALA A O 1
ATOM 2692 N N . PRO A 1 350 ? -0.761 -11.092 27.328 1.00 96.19 350 PRO A N 1
ATOM 2693 C CA . PRO A 1 350 ? -0.367 -11.066 25.920 1.00 96.19 350 PRO A CA 1
ATOM 2694 C C . PRO A 1 350 ? 0.274 -9.735 25.501 1.00 96.19 350 PRO A C 1
ATOM 2696 O O . PRO A 1 350 ? 1.243 -9.736 24.747 1.00 96.19 350 PRO A O 1
ATOM 2699 N N . PHE A 1 351 ? -0.201 -8.602 26.025 1.00 95.31 351 PHE A N 1
ATOM 2700 C CA . PHE A 1 351 ? 0.354 -7.291 25.687 1.00 95.31 351 PHE A CA 1
ATOM 2701 C C . PHE A 1 351 ? 1.784 -7.112 26.213 1.00 95.31 351 PHE A C 1
ATOM 2703 O O . PHE A 1 351 ? 2.688 -6.764 25.457 1.00 95.31 351 PHE A O 1
ATOM 2710 N N . TYR A 1 352 ? 2.018 -7.387 27.497 1.00 95.94 352 TYR A N 1
ATOM 2711 C CA . TYR A 1 352 ? 3.348 -7.224 28.083 1.00 95.94 352 TYR A CA 1
ATOM 2712 C C . TYR A 1 352 ? 4.328 -8.299 27.616 1.00 95.94 352 TYR A C 1
ATOM 2714 O O . TYR A 1 352 ? 5.508 -7.997 27.455 1.00 95.94 352 TYR A O 1
ATOM 2722 N N . THR A 1 353 ? 3.863 -9.520 27.329 1.00 95.81 353 THR A N 1
ATOM 2723 C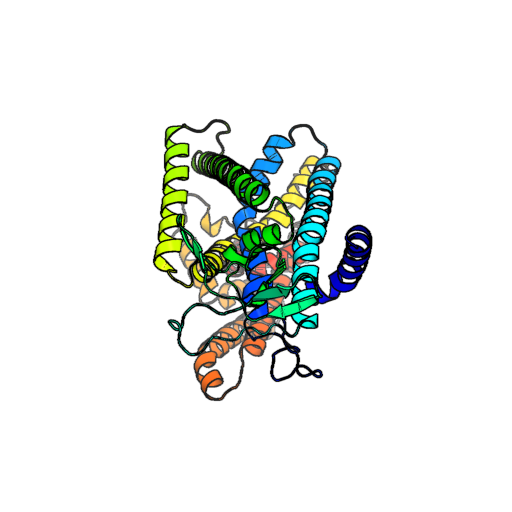 CA . THR A 1 353 ? 4.695 -10.536 26.673 1.00 95.81 353 THR A CA 1
ATOM 2724 C C . THR A 1 353 ? 5.097 -10.088 25.271 1.00 95.81 353 THR A C 1
ATOM 2726 O O . THR A 1 353 ? 6.264 -10.225 24.919 1.00 95.81 353 THR A O 1
ATOM 2729 N N . TRP A 1 354 ? 4.191 -9.489 24.492 1.00 96.06 354 TRP A N 1
ATOM 2730 C CA . TRP A 1 354 ? 4.541 -8.903 23.196 1.00 96.06 354 TRP A CA 1
ATOM 2731 C C . TRP A 1 354 ? 5.612 -7.811 23.325 1.00 96.06 354 TRP A C 1
ATOM 2733 O O . TRP A 1 354 ? 6.629 -7.892 22.639 1.00 96.06 354 TRP A O 1
ATOM 2743 N N . ILE A 1 355 ? 5.445 -6.845 24.237 1.00 94.62 355 ILE A N 1
ATOM 2744 C CA . ILE A 1 355 ? 6.438 -5.780 24.473 1.00 94.62 355 ILE A CA 1
ATOM 2745 C C . ILE A 1 355 ? 7.793 -6.357 24.900 1.00 94.62 355 ILE A C 1
ATOM 2747 O O . ILE A 1 355 ? 8.829 -5.948 24.378 1.00 94.62 355 ILE A O 1
ATOM 2751 N N . LEU A 1 356 ? 7.794 -7.323 25.822 1.00 95.50 356 LEU A N 1
ATOM 2752 C CA . LEU A 1 356 ? 9.012 -7.984 26.282 1.00 95.50 356 LEU A CA 1
ATOM 2753 C C . LEU A 1 356 ? 9.726 -8.693 25.126 1.00 95.50 356 LEU A C 1
ATOM 2755 O O . LEU A 1 356 ? 10.928 -8.520 24.955 1.00 95.50 356 LEU A O 1
ATOM 2759 N N . LEU A 1 357 ? 8.994 -9.463 24.318 1.00 94.75 357 LEU A N 1
ATOM 2760 C CA . LEU A 1 357 ? 9.569 -10.167 23.176 1.00 94.75 357 LEU A CA 1
ATOM 2761 C C . LEU A 1 357 ? 10.095 -9.189 22.121 1.00 94.75 357 LEU A C 1
ATOM 2763 O O . LEU A 1 357 ? 11.191 -9.403 21.618 1.00 94.75 357 LEU A O 1
ATOM 2767 N N . MET A 1 358 ? 9.386 -8.088 21.853 1.00 93.44 358 MET A N 1
ATOM 2768 C CA . MET A 1 358 ? 9.866 -7.022 20.964 1.00 93.44 358 MET A CA 1
ATOM 2769 C C . MET A 1 358 ? 11.174 -6.400 21.472 1.00 93.44 358 MET A C 1
ATOM 2771 O O . MET A 1 358 ? 12.106 -6.206 20.693 1.00 93.44 358 MET A O 1
ATOM 2775 N N . ALA A 1 359 ? 11.289 -6.151 22.779 1.00 93.19 359 ALA A N 1
ATOM 2776 C CA . ALA A 1 359 ? 12.513 -5.633 23.391 1.00 93.19 359 ALA A CA 1
ATOM 2777 C C . ALA A 1 359 ? 13.682 -6.638 23.358 1.00 93.19 359 ALA A C 1
ATOM 2779 O O . ALA A 1 359 ? 14.843 -6.232 23.371 1.00 93.19 359 ALA A O 1
ATOM 2780 N N . LEU A 1 360 ? 13.391 -7.941 23.297 1.00 93.25 360 LEU A N 1
ATOM 2781 C CA . LEU A 1 360 ? 14.386 -9.013 23.220 1.00 93.25 360 LEU A CA 1
ATOM 2782 C C . LEU A 1 360 ? 14.846 -9.328 21.789 1.00 93.25 360 LEU A C 1
ATOM 2784 O O . LEU A 1 360 ? 15.830 -10.053 2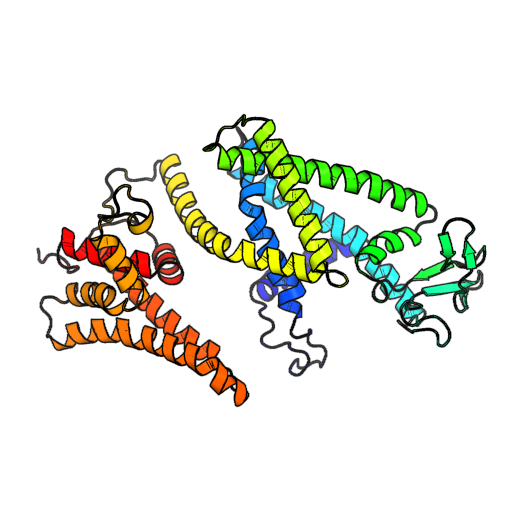1.638 1.00 93.25 360 LEU A O 1
ATOM 2788 N N . ILE A 1 361 ? 14.197 -8.783 20.749 1.00 91.38 361 ILE A N 1
ATOM 2789 C CA . ILE A 1 361 ? 14.562 -9.036 19.341 1.00 91.38 361 ILE A CA 1
ATOM 2790 C C . ILE A 1 361 ? 16.057 -8.792 19.071 1.00 91.38 361 ILE A C 1
ATOM 2792 O O . ILE A 1 361 ? 16.680 -9.676 18.485 1.00 91.38 361 ILE A O 1
ATOM 2796 N N . PRO A 1 362 ? 16.689 -7.685 19.518 1.00 90.75 362 PRO A N 1
ATOM 2797 C CA . PRO A 1 362 ? 18.114 -7.462 19.264 1.00 90.75 362 PRO A CA 1
ATOM 2798 C C . PRO A 1 362 ? 19.015 -8.544 19.877 1.00 90.75 362 PRO A C 1
ATOM 2800 O O . PRO A 1 362 ? 20.018 -8.931 19.282 1.00 90.75 362 PRO A O 1
ATOM 2803 N N . VAL A 1 363 ? 18.643 -9.063 21.053 1.00 90.94 363 VAL A N 1
ATOM 2804 C CA . VAL A 1 363 ? 19.391 -10.119 21.754 1.00 90.94 363 VAL A CA 1
ATOM 2805 C C . VAL A 1 363 ? 19.208 -11.466 21.056 1.00 90.94 363 VAL A C 1
ATOM 2807 O O . VAL A 1 363 ? 20.181 -12.181 20.833 1.00 90.94 363 VAL A O 1
ATOM 2810 N N . ALA A 1 364 ? 17.977 -11.805 20.671 1.00 86.88 364 ALA A N 1
ATOM 2811 C CA . ALA A 1 364 ? 17.678 -13.035 19.942 1.00 86.88 364 ALA A CA 1
ATOM 2812 C C . ALA A 1 364 ? 18.327 -13.047 18.547 1.00 86.88 364 ALA A C 1
ATOM 2814 O O . ALA A 1 364 ? 18.901 -14.057 18.136 1.00 86.88 364 ALA A O 1
ATOM 2815 N N . SER A 1 365 ? 18.339 -11.896 17.869 1.00 86.25 365 SER A N 1
ATOM 2816 C CA . SER A 1 365 ? 18.999 -11.722 16.575 1.00 86.25 365 SER A CA 1
ATOM 2817 C C . SER A 1 365 ? 20.507 -11.956 16.657 1.00 86.25 365 SER A C 1
ATOM 2819 O O . SER A 1 365 ? 21.070 -12.511 15.718 1.00 86.25 365 SER A O 1
ATOM 2821 N N . ALA A 1 366 ? 21.165 -11.604 17.768 1.00 86.88 366 ALA A N 1
ATOM 2822 C CA . ALA A 1 366 ? 22.586 -11.901 17.973 1.00 86.88 366 ALA A CA 1
ATOM 2823 C C . ALA A 1 366 ? 22.877 -13.413 18.068 1.00 86.88 366 ALA A C 1
ATOM 2825 O O . ALA A 1 366 ? 23.997 -13.845 17.806 1.00 86.88 366 ALA A O 1
ATOM 2826 N N . ALA A 1 367 ? 21.869 -14.221 18.409 1.00 87.62 367 ALA A N 1
ATOM 2827 C CA . ALA A 1 367 ? 21.932 -15.680 18.423 1.00 87.62 367 ALA A CA 1
ATOM 2828 C C . ALA A 1 367 ? 21.376 -16.329 17.136 1.00 87.62 367 ALA A C 1
ATOM 2830 O O . ALA A 1 367 ? 21.200 -17.545 17.108 1.00 87.62 367 ALA A O 1
ATOM 2831 N N . ASN A 1 368 ? 21.099 -15.549 16.080 1.00 85.69 368 ASN A N 1
ATOM 2832 C CA . ASN A 1 368 ? 20.429 -15.992 14.846 1.00 85.69 368 ASN A CA 1
ATOM 2833 C C . ASN A 1 368 ? 19.033 -16.613 15.074 1.00 85.69 368 ASN A C 1
ATOM 2835 O O . ASN A 1 368 ? 18.619 -17.506 14.337 1.00 85.69 368 ASN A O 1
ATOM 2839 N N . ILE A 1 369 ? 18.299 -16.154 16.094 1.00 86.81 369 ILE A N 1
ATOM 2840 C CA . ILE A 1 369 ? 16.926 -16.590 16.385 1.00 86.81 369 ILE A CA 1
ATOM 2841 C C . ILE A 1 369 ? 15.968 -15.428 16.108 1.00 86.81 369 ILE A C 1
ATOM 2843 O O . ILE A 1 369 ? 16.061 -14.383 16.751 1.00 86.81 369 ILE A O 1
ATOM 2847 N N . ASP A 1 370 ? 15.007 -15.621 15.200 1.00 84.12 370 ASP A N 1
ATOM 2848 C CA . ASP A 1 370 ? 13.924 -14.657 14.984 1.00 84.12 370 ASP A CA 1
ATOM 2849 C C . ASP A 1 370 ? 12.712 -14.974 15.875 1.00 84.12 370 ASP A C 1
ATOM 2851 O O . ASP A 1 370 ? 11.965 -15.927 15.648 1.00 84.12 370 ASP A O 1
ATOM 2855 N N . ILE A 1 371 ? 12.516 -14.156 16.910 1.00 91.00 371 ILE A N 1
ATOM 2856 C CA . ILE A 1 371 ? 11.372 -14.244 17.831 1.00 91.00 371 ILE A CA 1
ATOM 2857 C C . ILE A 1 371 ? 10.209 -13.322 17.438 1.00 91.00 371 ILE A C 1
ATOM 2859 O O . ILE A 1 371 ? 9.171 -13.335 18.107 1.00 91.00 371 ILE A O 1
ATOM 2863 N N . SER A 1 372 ? 10.349 -12.534 16.367 1.00 89.50 372 SER A N 1
ATOM 2864 C CA . SER A 1 372 ? 9.324 -11.594 15.902 1.00 89.50 372 SER A CA 1
ATOM 2865 C C . SER A 1 372 ? 7.958 -12.263 15.673 1.00 89.50 372 SER A C 1
ATOM 2867 O O . SER A 1 372 ? 6.960 -11.747 16.190 1.00 89.50 372 SER A O 1
ATOM 2869 N N . PRO A 1 373 ? 7.850 -13.446 15.025 1.00 90.00 373 PRO A N 1
ATOM 2870 C CA . PRO A 1 373 ? 6.553 -14.097 14.812 1.00 90.00 373 PRO A CA 1
ATOM 2871 C C . PRO A 1 373 ? 5.853 -14.480 16.121 1.00 90.00 373 PRO A C 1
ATOM 2873 O O . PRO A 1 373 ? 4.639 -14.320 16.259 1.00 90.00 373 PRO A O 1
ATOM 2876 N N . ILE A 1 374 ? 6.625 -14.944 17.109 1.00 92.38 374 ILE A N 1
ATOM 2877 C CA . ILE A 1 374 ? 6.105 -15.296 18.435 1.00 92.38 374 ILE A CA 1
ATOM 2878 C C . ILE A 1 374 ? 5.577 -14.032 19.112 1.00 92.38 374 ILE A C 1
ATOM 2880 O O . ILE A 1 374 ? 4.448 -14.033 19.601 1.00 92.38 374 ILE A O 1
ATOM 2884 N N . ALA A 1 375 ? 6.341 -12.937 19.076 1.00 93.94 375 ALA A N 1
ATOM 2885 C CA . ALA A 1 375 ? 5.912 -11.651 19.614 1.00 93.94 375 ALA A CA 1
ATOM 2886 C C . ALA A 1 375 ? 4.579 -11.201 18.991 1.00 93.94 375 ALA A C 1
ATOM 2888 O O . ALA A 1 375 ? 3.619 -10.916 19.711 1.00 93.94 375 ALA A O 1
ATOM 2889 N N . TRP A 1 376 ? 4.480 -11.203 17.660 1.00 93.62 376 TRP A N 1
ATOM 2890 C CA . TRP A 1 376 ? 3.259 -10.812 16.954 1.00 93.62 376 TRP A CA 1
ATOM 2891 C C . TRP A 1 376 ? 2.066 -11.726 17.258 1.00 93.62 376 TRP A C 1
ATOM 2893 O O . TRP A 1 376 ? 0.943 -11.233 17.337 1.00 93.62 376 TRP A O 1
ATOM 2903 N N . SER A 1 377 ? 2.275 -13.022 17.515 1.00 95.00 377 SER A N 1
ATOM 2904 C CA . SER A 1 377 ? 1.185 -13.922 17.925 1.00 95.00 377 SER A CA 1
ATOM 2905 C C . SER A 1 377 ? 0.541 -13.503 19.256 1.00 95.00 377 SER A C 1
ATOM 2907 O O . SER A 1 377 ? -0.685 -13.521 19.383 1.00 95.00 377 SER A O 1
ATOM 2909 N N . PHE A 1 378 ? 1.343 -13.027 20.217 1.00 96.56 378 PHE A N 1
ATOM 2910 C CA . PHE A 1 378 ? 0.839 -12.475 21.474 1.00 96.56 378 PHE A CA 1
ATOM 2911 C C . PHE A 1 378 ? 0.093 -11.154 21.258 1.00 96.56 378 PHE A C 1
ATOM 2913 O O . PHE A 1 378 ? -0.959 -10.948 21.863 1.00 96.56 378 PHE A O 1
ATOM 2920 N N . TYR A 1 379 ? 0.561 -10.294 20.349 1.00 95.69 379 TYR A N 1
ATOM 2921 C CA . TYR A 1 379 ? -0.190 -9.091 19.977 1.00 95.69 379 TYR A CA 1
ATOM 2922 C C . TYR A 1 379 ? -1.553 -9.435 19.364 1.00 95.69 379 TYR A C 1
ATOM 2924 O O . TYR A 1 379 ? -2.570 -8.875 19.768 1.00 95.69 379 TYR A O 1
ATOM 2932 N N . ILE A 1 380 ? -1.614 -10.409 18.451 1.00 95.75 380 ILE A N 1
ATOM 2933 C CA . ILE A 1 380 ? -2.880 -10.870 17.865 1.00 95.75 380 ILE A CA 1
ATOM 2934 C C . ILE A 1 380 ? -3.808 -11.463 18.933 1.00 95.75 380 ILE A C 1
ATOM 2936 O O . ILE A 1 380 ? -5.009 -11.195 18.906 1.00 95.75 380 ILE A O 1
ATOM 2940 N N . ALA A 1 381 ? -3.278 -12.201 19.913 1.00 96.00 381 ALA A N 1
ATOM 2941 C CA . ALA A 1 381 ? -4.067 -12.691 21.044 1.00 96.00 381 ALA A CA 1
ATOM 2942 C C . ALA A 1 381 ? -4.652 -11.540 21.888 1.00 96.00 381 ALA A C 1
ATOM 2944 O O . ALA A 1 381 ? -5.828 -11.576 22.259 1.00 96.00 381 ALA A O 1
ATOM 2945 N N . PHE A 1 382 ? -3.868 -10.486 22.140 1.00 96.50 382 PHE A N 1
ATOM 2946 C CA . PHE A 1 382 ? -4.349 -9.265 22.793 1.00 96.50 382 PHE A CA 1
ATOM 2947 C C . PHE A 1 382 ? -5.454 -8.578 21.973 1.00 96.50 382 PHE A C 1
ATOM 2949 O O . PHE A 1 382 ? -6.532 -8.294 22.502 1.00 96.50 382 PHE A O 1
ATOM 2956 N N . VAL A 1 383 ? -5.236 -8.381 20.671 1.00 96.44 383 VAL A N 1
ATOM 2957 C CA . VAL A 1 383 ? -6.212 -7.783 19.745 1.00 96.44 383 VAL A CA 1
ATOM 2958 C C . VAL A 1 383 ? -7.508 -8.58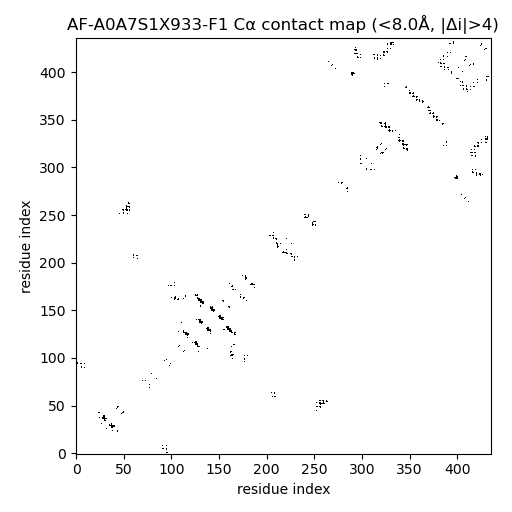9 19.710 1.00 96.44 383 VAL A C 1
ATOM 2960 O O . VAL A 1 383 ? -8.595 -8.009 19.753 1.00 96.44 383 VAL A O 1
ATOM 2963 N N . ALA A 1 384 ? -7.426 -9.920 19.694 1.00 95.88 384 ALA A N 1
ATOM 2964 C CA . ALA A 1 384 ? -8.591 -10.796 19.749 1.00 95.88 384 ALA A CA 1
ATOM 2965 C C . ALA A 1 384 ? -9.391 -10.606 21.050 1.00 95.88 384 ALA A C 1
ATOM 2967 O O . ALA A 1 384 ? -10.623 -10.547 21.006 1.00 95.88 384 ALA A O 1
ATOM 2968 N N . ASN A 1 385 ? -8.719 -10.432 22.196 1.00 95.50 385 ASN A N 1
ATOM 2969 C CA . ASN A 1 385 ? -9.392 -10.141 23.464 1.00 95.50 385 ASN A CA 1
ATOM 2970 C C . ASN A 1 385 ? -10.099 -8.773 23.438 1.00 95.50 385 ASN A C 1
ATOM 2972 O O . ASN A 1 385 ? -11.282 -8.687 23.765 1.00 95.50 385 ASN A O 1
ATOM 2976 N N . VAL A 1 386 ? -9.424 -7.715 22.975 1.00 96.06 386 VAL A N 1
ATOM 2977 C CA . VAL A 1 386 ? -10.027 -6.374 22.832 1.00 96.06 386 VAL A CA 1
ATOM 2978 C C . VAL A 1 386 ? -11.236 -6.413 21.886 1.00 96.06 386 VAL A C 1
ATOM 2980 O O . VAL A 1 386 ? -12.294 -5.862 22.194 1.00 96.06 386 VAL A O 1
ATOM 2983 N N . THR A 1 387 ? -11.114 -7.137 20.771 1.00 95.94 387 THR A N 1
ATOM 2984 C CA . THR A 1 387 ? -12.193 -7.349 19.794 1.00 95.94 387 THR A CA 1
ATOM 2985 C C . THR A 1 387 ? -13.395 -8.037 20.436 1.00 95.94 387 THR A C 1
ATOM 2987 O O . THR A 1 387 ? -14.523 -7.562 20.301 1.00 95.94 387 THR A O 1
ATOM 2990 N N . ARG A 1 388 ? -13.168 -9.124 21.187 1.00 95.19 388 ARG A N 1
ATOM 2991 C CA . ARG A 1 388 ? -14.218 -9.846 21.924 1.00 95.19 388 ARG A CA 1
ATOM 2992 C C . ARG A 1 388 ? -14.980 -8.909 22.860 1.00 95.19 388 ARG A C 1
ATOM 2994 O O . ARG A 1 388 ? -16.212 -8.918 22.864 1.00 95.19 388 ARG A O 1
ATOM 3001 N N . LEU A 1 389 ? -14.260 -8.099 23.637 1.00 93.88 389 LEU A N 1
ATOM 3002 C CA . LEU A 1 389 ? -14.856 -7.167 24.596 1.00 93.88 389 LEU A CA 1
ATOM 3003 C C . LEU A 1 389 ? -15.704 -6.102 23.901 1.00 93.88 389 LEU A C 1
ATOM 3005 O O . LEU A 1 389 ? -16.832 -5.849 24.327 1.00 93.88 389 LEU A O 1
ATOM 3009 N N . ARG A 1 390 ? -15.207 -5.542 22.794 1.00 93.81 390 ARG A N 1
ATOM 3010 C CA . ARG A 1 390 ? -15.944 -4.565 21.986 1.00 93.81 390 ARG A CA 1
ATOM 3011 C C . ARG A 1 390 ? -17.207 -5.150 21.367 1.00 93.81 390 ARG A C 1
ATOM 3013 O O . ARG A 1 390 ? -18.264 -4.532 21.458 1.00 93.81 390 ARG A O 1
ATOM 3020 N N . ILE A 1 391 ? -17.133 -6.362 20.819 1.00 93.19 391 ILE A N 1
ATOM 3021 C CA . ILE A 1 391 ? -18.303 -7.073 20.287 1.00 93.19 391 ILE A CA 1
ATOM 3022 C C . ILE A 1 391 ? -19.356 -7.278 21.378 1.00 93.19 391 ILE A C 1
ATOM 3024 O O . ILE A 1 391 ? -20.542 -7.057 21.131 1.00 93.19 391 ILE A O 1
ATOM 3028 N N . ASN A 1 392 ? -18.947 -7.697 22.578 1.00 91.75 392 ASN A N 1
ATOM 3029 C CA . ASN A 1 392 ? -19.896 -7.898 23.667 1.00 91.75 392 ASN A CA 1
ATOM 3030 C C . ASN A 1 392 ? -20.526 -6.577 24.125 1.00 91.75 392 ASN A C 1
ATOM 3032 O O . ASN A 1 392 ? -21.739 -6.516 24.306 1.00 91.75 392 ASN A O 1
ATOM 3036 N N . ALA A 1 393 ? -19.735 -5.503 24.223 1.00 90.81 393 ALA A N 1
ATOM 3037 C CA . ALA A 1 393 ? -20.265 -4.178 24.527 1.00 90.81 393 ALA A CA 1
ATOM 3038 C C . ALA A 1 393 ? -21.349 -3.767 23.522 1.00 90.81 393 ALA A C 1
ATOM 3040 O O . ALA A 1 393 ? -22.432 -3.347 23.922 1.00 90.81 393 ALA A O 1
ATOM 3041 N N . ARG A 1 394 ? -21.115 -3.996 22.223 1.00 90.62 394 ARG A N 1
ATOM 3042 C CA . ARG A 1 394 ? -22.122 -3.736 21.188 1.00 90.62 394 ARG A CA 1
ATOM 3043 C C . ARG A 1 394 ? -23.386 -4.569 21.371 1.00 90.62 394 ARG A C 1
ATOM 3045 O O . ARG A 1 394 ? -24.480 -4.024 21.283 1.00 90.62 394 ARG A O 1
ATOM 3052 N N . LYS A 1 395 ? -23.254 -5.866 21.666 1.00 90.38 395 LYS A N 1
ATOM 3053 C CA . LYS A 1 395 ? -24.403 -6.762 21.887 1.00 90.38 395 LYS A CA 1
ATOM 3054 C C . LYS A 1 395 ? -25.254 -6.331 23.081 1.00 90.38 395 LYS A C 1
ATOM 3056 O O . LYS A 1 395 ? -26.466 -6.231 22.942 1.00 90.38 395 LYS A O 1
ATOM 3061 N N . VAL A 1 396 ? -24.628 -6.041 24.223 1.00 88.88 396 VAL A N 1
ATOM 3062 C CA . VAL A 1 396 ? -25.329 -5.621 25.452 1.00 88.88 396 VAL A CA 1
ATOM 3063 C C . VAL A 1 396 ? -26.038 -4.278 25.265 1.00 88.88 396 VAL A C 1
ATOM 3065 O O . VAL A 1 396 ? -27.111 -4.060 25.822 1.00 88.88 396 VAL A O 1
ATOM 3068 N N . ARG A 1 397 ? -25.455 -3.380 24.465 1.00 86.44 397 ARG A N 1
ATOM 3069 C CA . ARG A 1 397 ? -25.989 -2.035 24.214 1.00 86.44 397 ARG A CA 1
ATOM 3070 C C . ARG A 1 397 ? -26.886 -1.933 22.978 1.00 86.44 397 ARG A C 1
ATOM 3072 O O . ARG A 1 397 ? -27.402 -0.856 22.714 1.00 86.44 397 ARG A O 1
ATOM 3079 N N . GLY A 1 398 ? -27.067 -3.013 22.216 1.00 85.50 398 GLY A N 1
ATOM 3080 C CA . GLY A 1 398 ? -27.824 -2.983 20.960 1.00 85.50 398 GLY A CA 1
ATOM 3081 C C . GLY A 1 398 ? -27.185 -2.118 19.863 1.00 85.50 398 GLY A C 1
ATOM 3082 O O . GLY A 1 398 ? -27.892 -1.614 18.998 1.00 85.50 398 GLY A O 1
ATOM 3083 N N . ILE A 1 399 ? -25.861 -1.927 19.894 1.00 87.75 399 ILE A N 1
ATOM 3084 C CA . ILE A 1 399 ? -25.122 -1.105 18.924 1.00 87.75 399 ILE A CA 1
ATOM 3085 C C . ILE A 1 399 ? -24.840 -1.931 17.664 1.00 87.75 399 ILE A C 1
ATOM 3087 O O . ILE A 1 399 ? -24.177 -2.978 17.716 1.00 87.75 399 ILE A O 1
ATOM 3091 N N . ALA A 1 400 ? -25.287 -1.453 16.504 1.00 82.44 400 ALA A N 1
ATOM 3092 C CA . ALA A 1 400 ? -25.016 -2.126 15.240 1.00 82.44 400 ALA A CA 1
ATOM 3093 C C . ALA A 1 400 ? -23.522 -2.063 14.868 1.00 82.44 400 ALA A C 1
ATOM 3095 O O . ALA A 1 400 ? -22.791 -1.141 15.225 1.00 82.44 400 ALA A O 1
ATOM 3096 N N . GLY A 1 401 ? -23.040 -3.069 14.139 1.00 81.44 401 GLY A N 1
ATOM 3097 C CA . GLY A 1 401 ? -21.658 -3.098 13.654 1.00 81.44 401 GLY A CA 1
ATOM 3098 C C . GLY A 1 401 ? -21.172 -4.497 13.293 1.00 81.44 401 GLY A C 1
ATOM 3099 O O . GLY A 1 401 ? -21.765 -5.507 13.689 1.00 81.44 401 GLY A O 1
ATOM 3100 N N . HIS A 1 402 ? -20.054 -4.557 12.577 1.00 85.00 402 HIS A N 1
ATOM 3101 C CA . HIS A 1 402 ? -19.498 -5.797 12.036 1.00 85.00 402 HIS A CA 1
ATOM 3102 C C . HIS A 1 402 ? -18.287 -6.276 12.831 1.00 85.00 402 HIS A C 1
ATOM 3104 O O . HIS A 1 402 ? -17.480 -5.472 13.293 1.00 85.00 402 HIS A O 1
ATOM 3110 N N . TYR A 1 403 ? -18.101 -7.591 12.924 1.00 88.44 403 TYR A N 1
ATOM 3111 C CA . TYR A 1 403 ? -16.959 -8.169 13.643 1.00 88.44 403 TYR A CA 1
ATOM 3112 C C . TYR A 1 403 ? -15.609 -7.788 13.026 1.00 88.44 403 TYR A C 1
ATOM 3114 O O . TYR A 1 403 ? -14.652 -7.535 13.753 1.00 88.44 403 TYR A O 1
ATOM 3122 N N . SER A 1 404 ? -15.543 -7.656 11.699 1.00 85.38 404 SER A N 1
ATOM 3123 C CA . SER A 1 404 ? -14.346 -7.182 10.994 1.00 85.38 404 SER A CA 1
ATOM 3124 C C . SER A 1 404 ? -13.956 -5.762 11.405 1.00 85.38 404 SER A C 1
ATOM 3126 O O . SER A 1 404 ? -12.778 -5.475 11.589 1.00 85.38 404 SER A O 1
ATOM 3128 N N . THR A 1 405 ? -14.939 -4.882 11.613 1.00 85.75 405 THR A N 1
ATOM 3129 C CA . THR A 1 405 ? -14.682 -3.497 12.029 1.00 85.75 405 THR A CA 1
ATOM 3130 C C . THR A 1 405 ? -14.179 -3.400 13.458 1.00 85.75 405 THR A C 1
ATOM 3132 O O . THR A 1 405 ? -13.333 -2.557 13.742 1.00 85.75 405 THR A O 1
ATOM 3135 N N . ASP A 1 406 ? -14.643 -4.278 14.350 1.00 91.06 406 ASP A N 1
ATOM 3136 C CA . ASP A 1 406 ? -14.095 -4.365 15.703 1.00 91.06 406 ASP A CA 1
ATOM 3137 C C . ASP A 1 406 ? -12.671 -4.895 15.695 1.00 91.06 406 ASP A C 1
ATOM 3139 O O . ASP A 1 406 ? -11.824 -4.338 16.387 1.00 91.06 406 ASP A O 1
ATOM 3143 N N . PHE A 1 407 ? -12.406 -5.922 14.884 1.00 92.31 407 PHE A N 1
ATOM 3144 C CA . PHE A 1 407 ? -11.073 -6.495 14.765 1.00 92.31 407 PHE A CA 1
ATOM 3145 C C . PHE A 1 407 ? -10.070 -5.484 14.214 1.00 92.31 407 PHE A C 1
ATOM 3147 O O . PHE A 1 407 ? -9.018 -5.291 14.807 1.00 92.31 407 PHE A O 1
ATOM 3154 N N . ILE A 1 408 ? -10.405 -4.785 13.127 1.00 90.00 408 ILE A N 1
ATOM 3155 C CA . ILE A 1 408 ? -9.531 -3.764 12.533 1.00 90.00 408 ILE A CA 1
ATOM 3156 C C . ILE A 1 408 ? -9.325 -2.597 13.504 1.00 90.00 408 ILE A C 1
ATOM 3158 O O . ILE A 1 408 ? -8.192 -2.159 13.694 1.00 90.00 408 ILE A O 1
ATOM 3162 N N . ALA A 1 409 ? -10.387 -2.119 14.162 1.00 90.75 409 ALA A N 1
ATOM 3163 C CA . ALA A 1 409 ? -10.268 -1.050 15.151 1.00 90.75 409 ALA A CA 1
ATOM 3164 C C . ALA A 1 409 ? -9.377 -1.465 16.330 1.00 90.75 409 ALA A C 1
ATOM 3166 O O . ALA A 1 409 ? -8.542 -0.678 16.764 1.00 90.75 409 ALA A O 1
ATOM 3167 N N . ALA A 1 410 ? -9.509 -2.700 16.818 1.00 93.50 410 ALA A N 1
ATOM 3168 C CA . ALA A 1 410 ? -8.645 -3.238 17.861 1.00 93.50 410 ALA A CA 1
ATOM 3169 C C . ALA A 1 410 ? -7.209 -3.469 17.366 1.00 93.50 410 ALA A C 1
ATOM 3171 O O . ALA A 1 410 ? -6.272 -3.228 18.108 1.00 93.50 410 ALA A O 1
ATOM 3172 N N . LEU A 1 411 ? -7.008 -3.898 16.121 1.00 92.19 411 LEU A N 1
ATOM 3173 C CA . LEU A 1 411 ? -5.682 -4.163 15.563 1.00 92.19 411 LEU A CA 1
ATOM 3174 C C . LEU A 1 411 ? -4.871 -2.877 15.372 1.00 92.19 411 LEU A C 1
ATOM 3176 O O . LEU A 1 411 ? -3.674 -2.850 15.648 1.00 92.19 411 LEU A O 1
ATOM 3180 N N . VAL A 1 412 ? -5.530 -1.828 14.880 1.00 88.62 412 VAL A N 1
ATOM 3181 C CA . VAL A 1 412 ? -4.896 -0.583 14.428 1.00 88.62 412 VAL A CA 1
ATOM 3182 C C . VAL A 1 412 ? -4.954 0.517 15.485 1.00 88.62 412 VAL A C 1
ATOM 3184 O O . VAL A 1 412 ? -4.038 1.324 15.597 1.00 88.62 412 VAL A O 1
ATOM 3187 N N . ALA A 1 413 ? -6.033 0.566 16.262 1.00 90.31 413 ALA A N 1
ATOM 3188 C CA . ALA A 1 413 ? -6.325 1.651 17.189 1.00 90.31 413 ALA A CA 1
ATOM 3189 C C . ALA A 1 413 ? -6.783 1.130 18.559 1.00 90.31 413 ALA A C 1
ATOM 3191 O O . ALA A 1 413 ? -7.675 1.715 19.181 1.00 90.31 413 ALA A O 1
ATOM 3192 N N . TYR A 1 414 ? -6.154 0.058 19.062 1.00 93.25 414 TYR A N 1
ATOM 3193 C CA . TYR A 1 414 ? -6.466 -0.480 20.392 1.00 93.25 414 TYR A CA 1
ATOM 3194 C C . TYR A 1 414 ? -6.496 0.577 21.509 1.00 93.25 414 TYR A C 1
ATOM 3196 O O . TYR A 1 414 ? -7.374 0.443 22.362 1.00 93.25 414 TYR A O 1
ATOM 3204 N N . PRO A 1 415 ? -5.641 1.631 21.544 1.00 93.31 415 PRO A N 1
ATOM 3205 C CA . PRO A 1 415 ? -5.702 2.601 22.634 1.00 93.31 415 PRO A CA 1
ATOM 3206 C C . PRO A 1 415 ? -7.025 3.369 22.621 1.00 93.31 415 PRO A C 1
ATOM 3208 O O . PRO A 1 415 ? -7.640 3.578 23.662 1.00 93.31 415 PRO A O 1
ATOM 3211 N N . LEU A 1 416 ? -7.509 3.721 21.427 1.00 92.50 416 LEU A N 1
ATOM 3212 C CA . LEU A 1 416 ? -8.790 4.398 21.242 1.00 92.50 416 LEU A CA 1
ATOM 3213 C C . LEU A 1 416 ? -9.962 3.485 21.599 1.00 92.50 416 LEU A C 1
ATOM 3215 O O . LEU A 1 416 ? -10.896 3.915 22.272 1.00 92.50 416 LEU A O 1
ATOM 3219 N N . VAL A 1 417 ? -9.892 2.209 21.209 1.00 93.50 417 VAL A N 1
ATOM 3220 C CA . VAL A 1 417 ? -10.902 1.211 21.589 1.00 93.50 417 VAL A CA 1
ATOM 3221 C C . VAL A 1 417 ? -10.937 1.011 23.106 1.00 93.50 417 VAL A C 1
ATOM 3223 O O . VAL A 1 417 ? -12.017 0.927 23.685 1.00 93.50 417 VAL A O 1
ATOM 3226 N N . ALA A 1 418 ? -9.779 0.958 23.764 1.00 93.38 418 ALA A N 1
ATOM 3227 C CA . ALA A 1 418 ? -9.685 0.790 25.210 1.00 93.38 418 ALA A CA 1
ATOM 3228 C C . ALA A 1 418 ? -10.295 1.984 25.961 1.00 93.38 418 ALA A C 1
ATOM 3230 O O . ALA A 1 418 ? -11.097 1.777 26.872 1.00 93.38 418 ALA A O 1
ATOM 3231 N N . VAL A 1 419 ? -9.994 3.220 25.541 1.00 91.69 419 VAL A N 1
ATOM 3232 C CA . VAL A 1 419 ? -10.618 4.431 26.107 1.00 91.69 419 VAL A CA 1
ATOM 3233 C C . VAL A 1 419 ? -12.131 4.424 25.879 1.00 91.69 419 VAL A C 1
ATOM 3235 O O . VAL A 1 419 ? -12.879 4.643 26.829 1.00 91.69 419 VAL A O 1
ATOM 3238 N N . GLN A 1 420 ? -12.586 4.105 24.661 1.00 91.69 420 GLN A N 1
ATOM 3239 C CA . GLN A 1 420 ? -14.012 4.007 24.330 1.00 91.69 420 GLN A CA 1
ATOM 3240 C C . GLN A 1 420 ? -14.734 3.001 25.239 1.00 91.69 420 GLN A C 1
ATOM 3242 O O . GLN A 1 420 ? -15.785 3.311 25.792 1.00 91.69 420 GLN A O 1
ATOM 3247 N N . LEU A 1 421 ? -14.160 1.811 25.445 1.00 91.44 421 LEU A N 1
ATOM 3248 C CA . LEU A 1 421 ? -14.715 0.798 26.347 1.00 91.44 421 LEU A CA 1
ATOM 3249 C C . LEU A 1 421 ? -14.746 1.265 27.808 1.00 91.44 421 LEU A C 1
ATOM 3251 O O . LEU A 1 421 ? -15.720 1.003 28.513 1.00 91.44 421 LEU A O 1
ATOM 3255 N N . GLY A 1 422 ? -13.699 1.954 28.264 1.00 88.31 422 GLY A N 1
ATOM 3256 C CA . GLY A 1 422 ? -13.630 2.507 29.613 1.00 88.31 422 GLY A CA 1
ATOM 3257 C C . GLY A 1 422 ? -14.699 3.573 29.873 1.00 88.31 422 GLY A C 1
ATOM 3258 O O . GLY A 1 422 ? -15.362 3.528 30.912 1.00 88.31 422 GLY A O 1
ATOM 3259 N N . GLU A 1 423 ? -14.899 4.499 28.929 1.00 87.69 423 GLU A N 1
ATOM 3260 C CA . GLU A 1 423 ? -15.949 5.525 29.009 1.00 87.69 423 GLU A CA 1
ATOM 3261 C C . GLU A 1 423 ? -17.353 4.902 28.936 1.00 87.69 423 GLU A C 1
ATOM 3263 O O . GLU A 1 423 ? -18.232 5.283 29.706 1.00 87.69 423 GLU A O 1
ATOM 3268 N N . GLU A 1 424 ? -17.552 3.886 28.093 1.00 88.81 424 GLU A N 1
ATOM 3269 C CA . GLU A 1 424 ? -18.836 3.191 27.952 1.00 88.81 424 GLU A CA 1
ATOM 3270 C C . GLU A 1 424 ? -19.269 2.495 29.256 1.00 88.81 424 GLU A C 1
ATOM 3272 O O . GLU A 1 424 ? -20.430 2.581 29.665 1.00 88.81 424 GLU A O 1
ATOM 3277 N N . VAL A 1 425 ? -18.330 1.844 29.951 1.00 87.38 425 VAL A N 1
ATOM 3278 C CA . VAL A 1 425 ? -18.581 1.227 31.267 1.00 87.38 425 VAL A CA 1
ATOM 3279 C C . VAL A 1 425 ? -18.863 2.287 32.332 1.00 87.38 425 VAL A C 1
ATOM 3281 O O . VAL A 1 425 ? -19.712 2.083 33.200 1.00 87.38 425 VAL A O 1
ATOM 3284 N N . ALA A 1 426 ? -18.155 3.417 32.284 1.00 84.62 426 ALA A N 1
ATOM 3285 C CA . ALA A 1 426 ? -18.329 4.497 33.249 1.00 84.62 426 ALA A CA 1
ATOM 3286 C C . ALA A 1 426 ? -19.686 5.200 33.100 1.00 84.62 426 ALA A C 1
ATOM 3288 O O . ALA A 1 426 ? -20.313 5.519 34.107 1.00 84.62 426 ALA A O 1
ATOM 3289 N N . ALA A 1 427 ? -20.141 5.423 31.866 1.00 83.88 427 ALA A N 1
ATOM 3290 C CA . ALA A 1 427 ? -21.378 6.146 31.600 1.00 83.88 427 ALA A CA 1
ATOM 3291 C C . ALA A 1 427 ? -22.627 5.269 31.744 1.00 83.88 427 ALA A C 1
ATOM 3293 O O . ALA A 1 427 ? -23.608 5.680 32.358 1.00 83.88 427 ALA A O 1
ATOM 3294 N N . ASN A 1 428 ? -22.589 4.048 31.203 1.00 81.31 428 ASN A N 1
ATOM 3295 C CA . ASN A 1 428 ? -23.779 3.208 31.065 1.00 81.31 428 ASN A CA 1
ATOM 3296 C C . ASN A 1 428 ? -23.784 1.994 32.014 1.00 81.31 428 ASN A C 1
ATOM 3298 O O . ASN A 1 428 ? -24.679 1.141 31.943 1.00 81.31 428 ASN A O 1
ATOM 3302 N N . GLY A 1 429 ? -22.785 1.888 32.893 1.00 82.44 429 GLY A N 1
ATOM 3303 C CA . GLY A 1 429 ? -22.641 0.804 33.860 1.00 82.44 429 GLY A CA 1
ATOM 3304 C C . GLY A 1 429 ? -22.034 -0.483 33.273 1.00 82.44 429 GLY A C 1
ATOM 3305 O O . GLY A 1 429 ? -21.449 -0.468 32.189 1.00 82.44 429 GLY A O 1
ATOM 3306 N N . PRO A 1 430 ? -22.155 -1.616 33.984 1.00 83.12 430 PRO A N 1
ATOM 3307 C CA . PRO A 1 430 ? -21.495 -2.868 33.623 1.00 83.12 430 PRO A CA 1
ATOM 3308 C C . PRO A 1 430 ? -21.996 -3.462 32.301 1.00 83.12 430 PRO A C 1
ATOM 3310 O O . PRO A 1 430 ? -23.152 -3.288 31.919 1.00 83.12 430 PRO A O 1
ATOM 3313 N N . LEU A 1 431 ? -21.112 -4.182 31.602 1.00 79.38 431 LEU A N 1
ATOM 3314 C CA . LEU A 1 431 ? -21.395 -4.852 30.325 1.00 79.38 431 LEU A CA 1
ATOM 3315 C C . LEU A 1 431 ? -21.970 -6.264 30.532 1.00 79.38 431 LEU A C 1
ATOM 3317 O O . LEU A 1 431 ? -21.562 -7.214 29.860 1.00 79.38 431 LEU A O 1
ATOM 3321 N N . SER A 1 432 ? -22.892 -6.408 31.481 1.00 75.44 432 SER A N 1
ATOM 3322 C CA . SER A 1 432 ? -23.678 -7.622 31.688 1.00 75.44 432 SER A CA 1
ATOM 3323 C C . SER A 1 432 ? -25.078 -7.455 31.075 1.00 75.44 432 SER A C 1
ATOM 3325 O O . SER A 1 432 ? -25.608 -6.339 31.030 1.00 75.44 432 SER A O 1
ATOM 3327 N N . PRO A 1 433 ? -25.708 -8.533 30.572 1.00 65.00 433 PRO A N 1
ATOM 3328 C CA . PRO A 1 433 ? -27.119 -8.489 30.203 1.00 65.00 433 PRO A CA 1
ATOM 3329 C C . PRO A 1 433 ? -27.944 -8.076 31.427 1.00 65.00 433 PRO A C 1
ATOM 3331 O O . PRO A 1 433 ? -27.752 -8.642 32.504 1.00 65.00 433 PRO A O 1
ATOM 3334 N N . LYS A 1 434 ? -28.866 -7.114 31.285 1.00 57.28 434 LYS A N 1
ATOM 3335 C CA . LYS A 1 434 ? -29.825 -6.820 32.360 1.00 57.28 434 LYS A CA 1
ATOM 3336 C C . LYS A 1 434 ? -30.627 -8.096 32.627 1.00 57.28 434 LYS A C 1
ATOM 3338 O O . LYS A 1 434 ? -31.313 -8.570 31.722 1.00 57.28 434 LYS A O 1
ATOM 3343 N N . GLN A 1 435 ? -30.522 -8.654 33.834 1.00 45.12 435 GLN A N 1
ATOM 3344 C CA . GLN A 1 435 ? -31.479 -9.661 34.293 1.00 45.12 435 GLN A CA 1
ATOM 3345 C C . GLN A 1 435 ? -32.858 -8.993 34.246 1.00 45.12 435 GLN A C 1
ATOM 3347 O O . GLN A 1 435 ? -33.055 -7.941 34.855 1.00 45.12 435 GLN A O 1
ATOM 3352 N N . THR A 1 436 ? -33.729 -9.526 33.391 1.00 35.53 436 THR A N 1
ATOM 3353 C CA . THR A 1 436 ? -35.106 -9.054 33.192 1.00 35.53 436 THR A CA 1
ATOM 3354 C C . THR A 1 436 ? -36.040 -9.773 34.138 1.00 35.53 436 THR A C 1
ATOM 3356 O O . THR A 1 436 ? -35.767 -10.963 34.422 1.00 35.53 436 THR A O 1
#